Protein AF-A0A844Y361-F1 (afdb_monomer)

Organism: NCBI:txid994320

Structure (mmCIF, N/CA/C/O backbone):
data_AF-A0A844Y361-F1
#
_entry.id   AF-A0A844Y361-F1
#
loop_
_atom_site.group_PDB
_atom_site.id
_atom_site.type_symbol
_atom_site.label_atom_id
_atom_site.label_alt_id
_atom_site.label_comp_id
_atom_site.label_asym_id
_atom_site.label_entity_id
_atom_site.label_seq_id
_atom_site.pdbx_PDB_ins_code
_atom_site.Cartn_x
_atom_site.Cartn_y
_atom_site.Cartn_z
_atom_site.occupancy
_atom_site.B_iso_or_equiv
_atom_site.auth_seq_id
_atom_site.auth_comp_id
_atom_site.auth_asym_id
_atom_site.auth_atom_id
_atom_site.pdbx_PDB_model_num
ATOM 1 N N . MET A 1 1 ? -19.447 -22.370 -7.293 1.00 31.55 1 MET A N 1
ATOM 2 C CA . MET A 1 1 ? -18.597 -21.897 -8.426 1.00 31.55 1 MET A CA 1
ATOM 3 C C . MET A 1 1 ? -17.848 -20.603 -8.077 1.00 31.55 1 MET A C 1
ATOM 5 O O . MET A 1 1 ? -16.722 -20.436 -8.528 1.00 31.55 1 MET A O 1
ATOM 9 N N . TYR A 1 2 ? -18.444 -19.723 -7.262 1.00 27.20 2 TYR A N 1
ATOM 10 C CA . TYR A 1 2 ? -17.826 -18.506 -6.717 1.00 27.20 2 TYR A CA 1
ATOM 11 C C . TYR A 1 2 ? -16.875 -18.799 -5.532 1.00 27.20 2 TYR A C 1
ATOM 13 O O . TYR A 1 2 ? -15.730 -18.353 -5.552 1.00 27.20 2 TYR A O 1
ATOM 21 N N . GLU A 1 3 ? -17.267 -19.682 -4.603 1.00 28.00 3 GLU A N 1
ATOM 22 C CA . GLU A 1 3 ? -16.424 -20.182 -3.492 1.00 28.00 3 GLU A CA 1
ATOM 23 C C . GLU A 1 3 ? -15.088 -20.773 -3.963 1.00 28.00 3 GLU A C 1
ATOM 25 O O . GLU A 1 3 ? -14.023 -20.352 -3.526 1.00 28.00 3 GLU A O 1
ATOM 30 N N . ALA A 1 4 ? -15.120 -21.649 -4.972 1.00 33.50 4 ALA A N 1
ATOM 31 C CA . ALA A 1 4 ? -13.920 -22.244 -5.567 1.00 33.50 4 ALA A CA 1
ATOM 32 C C . ALA A 1 4 ? -13.001 -21.232 -6.285 1.00 33.50 4 ALA A C 1
ATOM 34 O O . ALA A 1 4 ? -11.892 -21.583 -6.685 1.00 33.50 4 ALA A O 1
ATOM 35 N N . LYS A 1 5 ? -13.456 -19.992 -6.507 1.00 30.50 5 LYS A N 1
ATOM 36 C CA . LYS A 1 5 ? -12.715 -18.944 -7.225 1.00 30.50 5 LYS A CA 1
ATOM 37 C C . LYS A 1 5 ? -12.067 -17.951 -6.255 1.00 30.50 5 LYS A C 1
ATOM 39 O O . LYS A 1 5 ? -10.909 -17.597 -6.459 1.00 30.50 5 LYS A O 1
ATOM 44 N N . VAL A 1 6 ? -12.778 -17.574 -5.191 1.00 33.41 6 VAL A N 1
ATOM 45 C CA . VAL A 1 6 ? -12.300 -16.670 -4.128 1.00 33.41 6 VAL A CA 1
ATOM 46 C C . VAL A 1 6 ? -11.312 -17.384 -3.203 1.00 33.41 6 VAL A C 1
ATOM 48 O O . VAL A 1 6 ? -10.212 -16.889 -2.958 1.00 33.41 6 VAL A O 1
ATOM 51 N N . GLU A 1 7 ? -11.643 -18.605 -2.780 1.00 32.12 7 GLU A N 1
ATOM 52 C CA . GLU A 1 7 ? -10.768 -19.426 -1.939 1.00 32.12 7 GLU A CA 1
ATOM 53 C C . GLU A 1 7 ? -9.480 -19.827 -2.678 1.00 32.12 7 GLU A C 1
ATOM 55 O O . GLU A 1 7 ? -8.414 -19.959 -2.078 1.00 32.12 7 GLU A O 1
ATOM 60 N N . ARG A 1 8 ? -9.565 -19.935 -4.009 1.00 36.75 8 ARG A N 1
ATOM 61 C CA . ARG A 1 8 ? -8.423 -20.115 -4.904 1.00 36.75 8 ARG A CA 1
ATOM 62 C C . ARG A 1 8 ? -7.572 -18.846 -4.985 1.00 36.75 8 ARG A C 1
ATOM 64 O O . ARG A 1 8 ? -6.381 -18.930 -4.749 1.00 36.75 8 ARG A O 1
ATOM 71 N N . GLN A 1 9 ? -8.143 -17.660 -5.201 1.00 36.88 9 GLN A N 1
ATOM 72 C CA . GLN A 1 9 ? -7.361 -16.420 -5.348 1.00 36.88 9 GLN A CA 1
ATOM 73 C C . GLN A 1 9 ? -6.556 -16.001 -4.101 1.00 36.88 9 GLN A C 1
ATOM 75 O O . GLN A 1 9 ? -5.404 -15.575 -4.243 1.00 36.88 9 GLN A O 1
ATOM 80 N N . ASP A 1 10 ? -7.119 -16.117 -2.894 1.00 35.03 10 ASP A N 1
ATOM 81 C CA . ASP A 1 10 ? -6.437 -15.712 -1.649 1.00 35.03 10 ASP A CA 1
ATOM 82 C C . ASP A 1 10 ? -5.385 -16.745 -1.195 1.00 35.03 10 ASP A C 1
ATOM 84 O O . ASP A 1 10 ? -4.288 -16.379 -0.736 1.00 35.03 10 ASP A O 1
ATOM 88 N N . ARG A 1 11 ? -5.662 -18.043 -1.418 1.00 39.47 11 ARG A N 1
ATOM 89 C CA . ARG A 1 11 ? -4.649 -19.106 -1.310 1.00 39.47 11 ARG A CA 1
ATOM 90 C C . ARG A 1 11 ? -3.548 -18.902 -2.345 1.00 39.47 11 ARG A C 1
ATOM 92 O O . ARG A 1 11 ? -2.385 -18.923 -1.961 1.00 39.47 11 ARG A O 1
ATOM 99 N N . ASP A 1 12 ? -3.876 -18.621 -3.603 1.00 40.69 12 ASP A N 1
ATOM 100 C CA . ASP A 1 12 ? -2.916 -18.410 -4.694 1.00 40.69 12 ASP A CA 1
ATOM 101 C C . ASP A 1 12 ? -2.023 -17.190 -4.432 1.00 40.69 12 ASP A C 1
ATOM 103 O O . ASP A 1 12 ? -0.822 -17.221 -4.699 1.00 40.69 12 ASP A O 1
ATOM 107 N N . PHE A 1 13 ? -2.546 -16.106 -3.849 1.00 39.69 13 PHE A N 1
ATOM 108 C CA . PHE A 1 13 ? -1.730 -14.934 -3.522 1.00 39.69 13 PHE A CA 1
ATOM 109 C C . PHE A 1 13 ? -0.748 -15.205 -2.372 1.00 39.69 13 PHE A C 1
ATOM 111 O O . PHE A 1 13 ? 0.438 -14.881 -2.485 1.00 39.69 13 PHE A O 1
ATOM 118 N N . THR A 1 14 ? -1.210 -15.832 -1.288 1.00 42.53 14 THR A N 1
ATOM 119 C CA . THR A 1 14 ? -0.368 -16.139 -0.118 1.00 42.53 14 THR A CA 1
ATOM 120 C C . THR A 1 14 ? 0.631 -17.262 -0.427 1.00 42.53 14 THR A C 1
ATOM 122 O O . THR A 1 14 ? 1.814 -17.147 -0.097 1.00 42.53 14 THR A O 1
ATOM 125 N N . ARG A 1 15 ? 0.201 -18.304 -1.155 1.00 49.56 15 ARG A N 1
ATOM 126 C CA . ARG A 1 15 ? 1.055 -19.402 -1.637 1.00 49.56 15 ARG A CA 1
ATOM 127 C C . ARG A 1 15 ? 2.036 -18.940 -2.707 1.00 49.56 15 ARG A C 1
ATOM 129 O O . ARG A 1 15 ? 3.197 -19.320 -2.637 1.00 49.56 15 ARG A O 1
ATOM 136 N N . SER A 1 16 ? 1.650 -18.048 -3.626 1.00 48.44 16 SER A N 1
ATOM 137 C CA . SER A 1 16 ? 2.596 -17.503 -4.611 1.00 48.44 16 SER A CA 1
ATOM 138 C C . SER A 1 16 ? 3.712 -16.686 -3.960 1.00 48.44 16 SER A C 1
ATOM 140 O O . SER A 1 16 ? 4.855 -16.753 -4.410 1.00 48.44 16 SER A O 1
ATOM 142 N N . GLN A 1 17 ? 3.436 -15.941 -2.882 1.00 51.19 17 GLN A N 1
ATOM 143 C CA . GLN A 1 17 ? 4.483 -15.263 -2.107 1.00 51.19 17 GLN A CA 1
ATOM 144 C C . GLN A 1 17 ? 5.446 -16.268 -1.452 1.00 51.19 17 GLN A C 1
ATOM 146 O O . GLN A 1 17 ? 6.661 -16.045 -1.474 1.00 51.19 17 GLN A O 1
ATOM 151 N N . ASP A 1 18 ? 4.930 -17.384 -0.930 1.00 52.84 18 ASP A N 1
ATOM 152 C CA . ASP A 1 18 ? 5.729 -18.426 -0.277 1.00 52.84 18 ASP A CA 1
ATOM 153 C C . ASP A 1 18 ? 6.536 -19.279 -1.279 1.00 52.84 18 ASP A C 1
ATOM 155 O O . ASP A 1 18 ? 7.741 -19.463 -1.101 1.00 52.84 18 ASP A O 1
ATOM 159 N N . ALA A 1 19 ? 5.937 -19.701 -2.398 1.00 57.28 19 ALA A N 1
ATOM 160 C CA . ALA A 1 19 ? 6.603 -20.407 -3.500 1.00 57.28 19 ALA A CA 1
ATOM 161 C C . ALA A 1 19 ? 7.750 -19.576 -4.097 1.00 57.28 19 ALA A C 1
ATOM 163 O O . ALA A 1 19 ? 8.873 -20.059 -4.270 1.00 57.28 19 ALA A O 1
ATOM 164 N N . ARG A 1 20 ? 7.523 -18.273 -4.292 1.00 60.62 20 ARG A N 1
ATOM 165 C CA . ARG A 1 20 ? 8.571 -17.324 -4.694 1.00 60.62 20 ARG A CA 1
ATOM 166 C C . ARG A 1 20 ? 9.685 -17.215 -3.678 1.00 60.62 20 ARG A C 1
ATOM 168 O O . ARG A 1 20 ? 10.855 -17.206 -4.051 1.00 60.62 20 ARG A O 1
ATOM 175 N N . SER A 1 21 ? 9.331 -17.087 -2.403 1.00 64.88 21 SER A N 1
ATOM 176 C CA . SER A 1 21 ? 10.302 -17.021 -1.312 1.00 64.88 21 SER A CA 1
ATOM 177 C C . SER A 1 21 ? 11.164 -18.288 -1.279 1.00 64.88 21 SER A C 1
ATOM 179 O O . SER A 1 21 ? 12.383 -18.194 -1.150 1.00 64.88 21 SER A O 1
ATOM 181 N N . LYS A 1 22 ? 10.562 -19.467 -1.488 1.00 68.38 22 LYS A N 1
ATOM 182 C CA . LYS A 1 22 ? 11.261 -20.757 -1.599 1.00 68.38 22 LYS A CA 1
ATOM 183 C C . LYS A 1 22 ? 12.178 -20.819 -2.822 1.00 68.38 22 LYS A C 1
ATOM 185 O O . LYS A 1 22 ? 13.325 -21.232 -2.676 1.00 68.38 22 LYS A O 1
ATOM 190 N N . TYR A 1 23 ? 11.732 -20.367 -3.993 1.00 71.38 23 TYR A N 1
ATOM 191 C CA . TYR A 1 23 ? 12.566 -20.336 -5.199 1.00 71.38 23 TYR A CA 1
ATOM 192 C C . TYR A 1 23 ? 13.799 -19.437 -5.027 1.00 71.38 23 TYR A C 1
ATOM 194 O O . TYR A 1 23 ? 14.929 -19.867 -5.255 1.00 71.38 23 TYR A O 1
ATOM 202 N N . TRP A 1 24 ? 13.617 -18.203 -4.546 1.00 71.44 24 TRP A N 1
ATOM 203 C CA . TRP A 1 24 ? 14.730 -17.258 -4.380 1.00 71.44 24 TRP A CA 1
ATOM 204 C C . TRP A 1 24 ? 15.723 -17.648 -3.277 1.00 71.44 24 TRP A C 1
ATOM 206 O O . TRP A 1 24 ? 16.791 -17.043 -3.198 1.00 71.44 24 TRP A O 1
ATOM 216 N N . LYS A 1 25 ? 15.391 -18.639 -2.438 1.00 75.81 25 LYS A N 1
ATOM 217 C CA . LYS A 1 25 ? 16.344 -19.294 -1.529 1.00 75.81 25 LYS A CA 1
ATOM 218 C C . LYS A 1 25 ? 17.223 -20.327 -2.244 1.00 75.81 25 LYS A C 1
ATOM 220 O O . LYS A 1 25 ? 18.336 -20.556 -1.790 1.00 75.81 25 LYS A O 1
ATOM 225 N N . LYS A 1 26 ? 16.736 -20.936 -3.333 1.00 73.38 26 LYS A N 1
ATOM 226 C CA . LYS A 1 26 ? 17.473 -21.916 -4.154 1.00 73.38 26 LYS A CA 1
ATOM 227 C C . LYS A 1 26 ? 18.392 -21.252 -5.182 1.00 73.38 26 LYS A C 1
ATOM 229 O O . LYS A 1 26 ? 19.401 -21.837 -5.551 1.00 73.38 26 LYS A O 1
ATOM 234 N N . VAL A 1 27 ? 18.064 -20.035 -5.622 1.00 73.25 27 VAL A N 1
ATOM 235 C CA . VAL A 1 27 ? 18.914 -19.251 -6.532 1.00 73.25 27 VAL A CA 1
ATOM 236 C C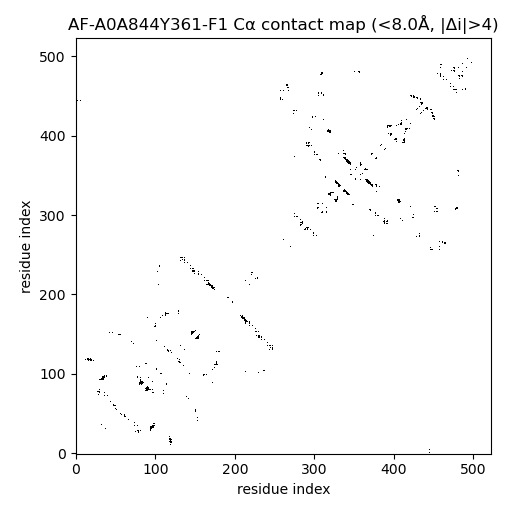 . VAL A 1 27 ? 19.826 -18.324 -5.727 1.00 73.25 27 VAL A C 1
ATOM 238 O O . VAL A 1 27 ? 19.325 -17.355 -5.136 1.00 73.25 27 VAL A O 1
ATOM 241 N N . PRO A 1 28 ? 21.148 -18.571 -5.697 1.00 75.06 28 PRO A N 1
ATOM 242 C CA . PRO A 1 28 ? 22.069 -17.673 -5.021 1.00 75.06 28 PRO A CA 1
ATOM 243 C C . PRO A 1 28 ? 22.036 -16.282 -5.676 1.00 75.06 28 PRO A C 1
ATOM 245 O O . PRO A 1 28 ? 21.819 -16.159 -6.884 1.00 75.06 28 PRO A O 1
ATOM 248 N N . PRO A 1 29 ? 22.220 -15.200 -4.898 1.00 79.44 29 PRO A N 1
ATOM 249 C CA . PRO A 1 29 ? 22.404 -13.882 -5.486 1.00 79.44 29 PRO A CA 1
ATOM 250 C C . PRO A 1 29 ? 23.644 -13.887 -6.395 1.00 79.44 29 PRO A C 1
ATOM 252 O O . PRO A 1 29 ? 24.650 -14.491 -6.016 1.00 79.44 29 PRO A O 1
ATOM 255 N N . PRO A 1 30 ? 23.611 -13.200 -7.552 1.00 81.50 30 PRO A N 1
ATOM 256 C CA . PRO A 1 30 ? 24.804 -13.058 -8.369 1.00 81.50 30 PRO A CA 1
ATOM 257 C C . PRO A 1 30 ? 25.908 -12.344 -7.589 1.00 81.50 30 PRO A C 1
ATOM 259 O O . PRO A 1 30 ? 25.642 -11.568 -6.663 1.00 81.50 30 PRO A O 1
ATOM 262 N N . ALA A 1 31 ? 27.156 -12.619 -7.967 1.00 84.88 31 ALA A N 1
ATOM 263 C CA . ALA A 1 31 ? 28.316 -11.981 -7.363 1.00 84.88 31 ALA A CA 1
ATOM 264 C C . ALA A 1 31 ? 28.187 -10.452 -7.447 1.00 84.88 31 ALA A C 1
ATOM 266 O O . ALA A 1 31 ? 27.722 -9.913 -8.449 1.00 84.88 31 ALA A O 1
ATOM 267 N N . ARG A 1 32 ? 28.635 -9.730 -6.412 1.00 83.44 32 ARG A N 1
ATOM 268 C CA . ARG A 1 32 ? 28.604 -8.253 -6.414 1.00 83.44 32 ARG A CA 1
ATOM 269 C C . ARG A 1 32 ? 29.448 -7.628 -7.531 1.00 83.44 32 ARG A C 1
ATOM 271 O O . ARG A 1 32 ? 29.249 -6.462 -7.838 1.00 83.44 32 ARG A O 1
ATOM 278 N N . SER A 1 33 ? 30.363 -8.397 -8.120 1.00 83.69 33 SER A N 1
ATOM 279 C CA . SER A 1 33 ? 31.151 -8.028 -9.297 1.00 83.69 33 SER A CA 1
ATOM 280 C C . SER A 1 33 ? 30.358 -8.050 -10.609 1.00 83.69 33 SER A C 1
ATOM 282 O O . SER A 1 33 ? 30.883 -7.606 -11.624 1.00 83.69 33 SER A O 1
ATOM 284 N N . CYS A 1 34 ? 29.120 -8.557 -10.609 1.00 87.81 34 CYS A N 1
ATOM 285 C CA . CYS A 1 34 ? 28.229 -8.545 -11.766 1.00 87.81 34 CYS A CA 1
ATOM 286 C C . CYS A 1 34 ? 28.027 -7.096 -12.271 1.00 87.81 34 CYS A C 1
ATOM 288 O O . CYS A 1 34 ? 27.625 -6.242 -11.467 1.00 87.81 34 CYS A O 1
ATOM 290 N N . PRO A 1 35 ? 28.276 -6.799 -13.565 1.00 90.06 35 PRO A N 1
ATOM 291 C CA . PRO A 1 35 ? 28.225 -5.440 -14.111 1.00 90.06 35 PRO A CA 1
ATOM 292 C C . PRO A 1 35 ? 26.919 -4.709 -13.812 1.00 90.06 35 PRO A C 1
ATOM 294 O O . PRO A 1 35 ? 26.942 -3.533 -13.437 1.00 90.06 35 PRO A O 1
ATOM 297 N N . ILE A 1 36 ? 25.795 -5.432 -13.851 1.00 91.00 36 ILE A N 1
ATOM 298 C CA . ILE A 1 36 ? 24.467 -4.882 -13.579 1.00 91.00 36 ILE A CA 1
ATOM 299 C C . ILE A 1 36 ? 24.377 -4.149 -12.234 1.00 91.00 36 ILE A C 1
ATOM 301 O O . ILE A 1 36 ? 23.639 -3.175 -12.124 1.00 91.00 36 ILE A O 1
ATOM 305 N N . PHE A 1 37 ? 25.123 -4.565 -11.203 1.00 89.94 37 PHE A N 1
ATOM 306 C CA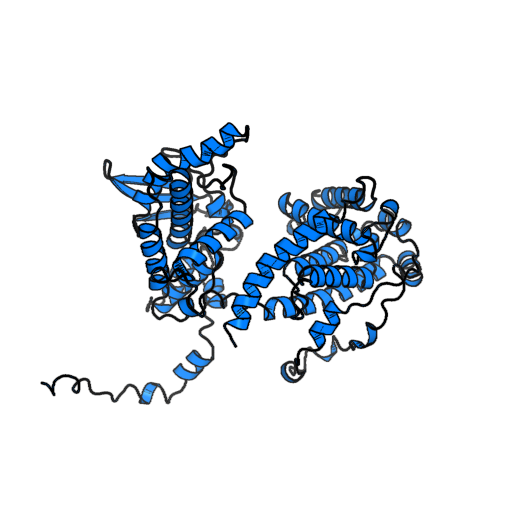 . PHE A 1 37 ? 25.088 -3.897 -9.900 1.00 89.94 37 PHE A CA 1
ATOM 307 C C . PHE A 1 37 ? 25.803 -2.552 -9.919 1.00 89.94 37 PHE A C 1
ATOM 309 O O . PHE A 1 37 ? 25.305 -1.597 -9.327 1.00 89.94 37 PHE A O 1
ATOM 316 N N . ASN A 1 38 ? 26.920 -2.450 -10.638 1.00 90.50 38 ASN A N 1
ATOM 317 C CA . ASN A 1 38 ? 27.580 -1.168 -10.857 1.00 90.50 38 ASN A CA 1
ATOM 318 C C . ASN A 1 38 ? 26.675 -0.231 -11.674 1.00 90.50 38 ASN A C 1
ATOM 320 O O . ASN A 1 38 ? 26.500 0.933 -11.323 1.00 90.50 38 ASN A O 1
ATOM 324 N N . GLU A 1 39 ? 26.016 -0.754 -12.709 1.00 90.69 39 GLU A N 1
ATOM 325 C CA . GLU A 1 39 ? 25.045 0.006 -13.503 1.00 90.69 39 GLU A CA 1
ATOM 326 C C . GLU A 1 39 ? 23.863 0.500 -12.653 1.00 90.69 39 GLU A C 1
ATOM 328 O O . GLU A 1 39 ? 23.411 1.630 -12.828 1.00 90.69 39 GLU A O 1
ATOM 333 N N . VAL A 1 40 ? 23.386 -0.294 -11.685 1.00 89.56 40 VAL A N 1
ATOM 334 C CA . VAL A 1 40 ? 22.344 0.131 -10.732 1.00 89.56 40 VAL A CA 1
ATOM 335 C C . VAL A 1 40 ? 22.815 1.302 -9.881 1.00 89.56 40 VAL A C 1
ATOM 337 O O . VAL A 1 40 ? 22.059 2.257 -9.699 1.00 89.56 40 VAL A O 1
ATOM 340 N N . GLU A 1 41 ? 24.037 1.249 -9.348 1.00 89.75 41 GLU A N 1
ATOM 341 C CA . GLU A 1 41 ? 24.587 2.363 -8.568 1.00 89.75 41 GLU A CA 1
ATOM 342 C C . GLU A 1 41 ? 24.708 3.621 -9.426 1.00 89.75 41 GLU A C 1
ATOM 344 O O . GLU A 1 41 ? 24.330 4.704 -8.981 1.00 89.75 41 GLU A O 1
ATOM 349 N N . GLN A 1 42 ? 25.130 3.475 -10.682 1.00 89.06 42 GLN A N 1
ATOM 350 C CA . GLN A 1 42 ? 25.196 4.585 -11.626 1.00 89.06 42 GLN A CA 1
ATOM 351 C C . GLN A 1 42 ? 23.812 5.131 -11.975 1.00 89.06 42 GLN A C 1
ATOM 353 O O . GLN A 1 42 ? 23.660 6.345 -12.049 1.00 89.06 42 GLN A O 1
ATOM 358 N N . ILE A 1 43 ? 22.783 4.287 -12.111 1.00 88.38 43 ILE A N 1
ATOM 359 C CA . ILE A 1 43 ? 21.394 4.737 -12.280 1.00 88.38 43 ILE A CA 1
ATOM 360 C C . ILE A 1 43 ? 20.920 5.494 -11.058 1.00 88.38 43 ILE A C 1
ATOM 362 O O . ILE A 1 43 ? 20.276 6.524 -11.209 1.00 88.38 43 ILE A O 1
ATOM 366 N N . VAL A 1 44 ? 21.183 4.982 -9.857 1.00 86.12 44 VAL A N 1
ATOM 367 C CA . VAL A 1 44 ? 20.733 5.626 -8.623 1.00 86.12 44 VAL A CA 1
ATOM 368 C C . VAL A 1 44 ? 21.435 6.966 -8.463 1.00 86.12 44 VAL A C 1
ATOM 370 O O . VAL A 1 44 ? 20.755 7.962 -8.254 1.00 86.12 44 VAL A O 1
ATOM 373 N N . ALA A 1 45 ? 22.752 7.028 -8.657 1.00 84.88 45 ALA A N 1
ATOM 374 C CA . ALA A 1 45 ? 23.494 8.285 -8.669 1.00 84.88 45 ALA A CA 1
ATOM 375 C C . ALA A 1 45 ? 22.938 9.238 -9.734 1.00 84.88 45 ALA A C 1
ATOM 377 O O . ALA A 1 45 ? 22.596 10.379 -9.431 1.00 84.88 45 ALA A O 1
ATOM 378 N N . HIS A 1 46 ? 22.742 8.737 -10.955 1.00 80.94 46 HIS A N 1
ATOM 379 C CA . HIS A 1 46 ? 22.190 9.506 -12.057 1.00 80.94 46 HIS A CA 1
ATOM 380 C C . HIS A 1 46 ? 20.795 10.030 -11.720 1.00 80.94 46 HIS A C 1
ATOM 382 O O . HIS A 1 46 ? 20.561 11.212 -11.907 1.00 80.94 46 HIS A O 1
ATOM 388 N N . LYS A 1 47 ? 19.866 9.211 -11.219 1.00 79.69 47 LYS A N 1
ATOM 389 C CA . LYS A 1 47 ? 18.469 9.586 -10.939 1.00 79.69 47 LYS A CA 1
ATOM 390 C C . LYS A 1 47 ? 18.282 10.344 -9.627 1.00 79.69 47 LYS A C 1
ATOM 392 O O . LYS A 1 47 ? 17.267 11.016 -9.487 1.00 79.69 47 LYS A O 1
ATOM 397 N N . SER A 1 48 ? 19.217 10.259 -8.689 1.00 78.25 48 SER A N 1
ATOM 398 C CA . SER A 1 48 ? 19.18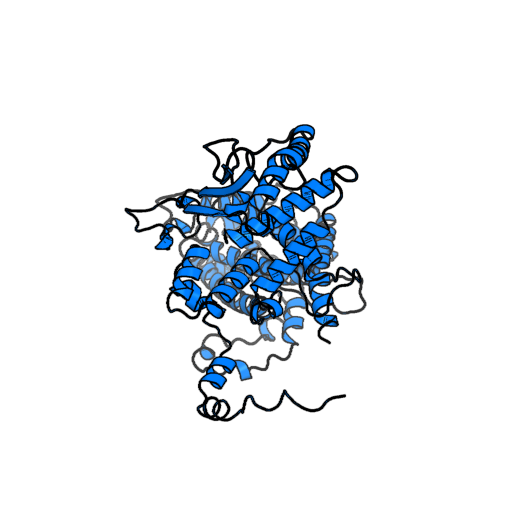7 11.034 -7.445 1.00 78.25 48 SER A CA 1
ATOM 399 C C . SER A 1 48 ? 19.930 12.371 -7.555 1.00 78.25 48 SER A C 1
ATOM 401 O O . SER A 1 48 ? 19.712 13.239 -6.716 1.00 78.25 48 SER A O 1
ATOM 403 N N . ALA A 1 49 ? 20.758 12.574 -8.586 1.00 71.25 49 ALA A N 1
ATOM 404 C CA . ALA A 1 49 ? 21.361 13.871 -8.879 1.00 71.25 49 ALA A CA 1
ATOM 405 C C . ALA A 1 49 ? 20.341 14.840 -9.512 1.00 71.25 49 ALA A C 1
ATOM 407 O O . ALA A 1 49 ? 19.678 14.508 -10.503 1.00 71.25 49 ALA A O 1
ATOM 408 N N . ILE A 1 50 ? 20.241 16.048 -8.948 1.00 62.94 50 ILE A N 1
ATOM 409 C CA . ILE A 1 50 ? 19.607 17.206 -9.589 1.00 62.94 50 ILE A CA 1
ATOM 410 C C . ILE A 1 50 ? 20.704 17.873 -10.418 1.00 62.94 50 ILE A C 1
ATOM 412 O O . ILE A 1 50 ? 21.498 18.646 -9.893 1.00 62.94 50 ILE A O 1
ATOM 416 N N . ASP A 1 51 ? 20.792 17.496 -11.687 1.00 61.34 51 ASP A N 1
ATOM 417 C CA . ASP A 1 51 ? 21.782 18.026 -12.621 1.00 61.34 51 ASP A CA 1
ATOM 418 C C . ASP A 1 51 ? 21.092 19.021 -13.574 1.00 61.34 51 ASP A C 1
ATOM 420 O O . ASP A 1 51 ? 20.165 18.605 -14.276 1.00 61.34 51 ASP A O 1
ATOM 424 N N . PRO A 1 52 ? 21.486 20.310 -13.589 1.00 57.50 52 PRO A N 1
ATOM 425 C CA . PRO A 1 52 ? 20.925 21.320 -14.487 1.00 57.50 52 PRO A CA 1
ATOM 426 C C . PRO A 1 52 ? 21.139 21.026 -15.978 1.00 57.50 52 PRO A C 1
ATOM 428 O O . PRO A 1 52 ? 20.344 21.486 -16.795 1.00 57.50 52 PRO A O 1
ATOM 431 N N . GLU A 1 53 ? 22.190 20.283 -16.340 1.00 56.50 53 GLU A N 1
ATOM 432 C CA . GLU A 1 53 ? 22.496 19.933 -17.735 1.00 56.50 53 GLU A CA 1
ATOM 433 C C . GLU A 1 53 ? 21.639 18.764 -18.233 1.00 56.50 53 GLU A C 1
ATOM 435 O O . GLU A 1 53 ? 21.364 18.627 -19.427 1.00 56.50 53 GLU A O 1
ATOM 440 N N . LEU A 1 54 ? 21.153 17.929 -17.315 1.00 56.81 54 LEU A N 1
ATOM 441 C CA . LEU A 1 54 ? 20.191 16.888 -17.635 1.00 56.81 54 LEU A CA 1
ATOM 442 C C . LEU A 1 54 ? 18.803 17.530 -17.642 1.00 56.81 54 LEU A C 1
ATOM 444 O O . LEU A 1 54 ? 18.245 17.768 -16.578 1.00 56.81 54 LEU A O 1
ATOM 448 N N . GLU A 1 55 ? 18.232 17.779 -18.827 1.00 55.84 55 GLU A N 1
ATOM 449 C CA . GLU A 1 55 ? 16.889 18.357 -19.048 1.00 55.84 55 GLU A CA 1
ATOM 450 C C . GLU A 1 55 ? 15.751 17.565 -18.357 1.00 55.84 55 GLU A C 1
ATOM 452 O O . GLU A 1 55 ? 14.949 16.860 -18.984 1.00 55.84 55 GLU A O 1
ATOM 457 N N . ARG A 1 56 ? 15.671 17.638 -17.032 1.00 60.16 56 ARG A N 1
ATOM 458 C CA . ARG A 1 56 ? 14.799 16.809 -16.210 1.00 60.16 56 ARG A CA 1
ATOM 459 C C . ARG A 1 56 ? 13.728 17.644 -15.553 1.00 60.16 56 ARG A C 1
ATOM 461 O O . ARG A 1 56 ? 13.975 18.695 -14.975 1.00 60.16 56 ARG A O 1
ATOM 468 N N . SER A 1 57 ? 12.522 17.091 -15.559 1.00 53.00 57 SER A N 1
ATOM 469 C CA . SER A 1 57 ? 11.485 17.536 -14.640 1.00 53.00 57 SER A CA 1
ATOM 470 C C . SER A 1 57 ? 11.905 17.192 -13.200 1.00 53.00 57 SER A C 1
ATOM 472 O O . SER A 1 57 ? 12.369 16.068 -12.980 1.00 53.00 57 SER A O 1
ATOM 474 N N . PRO A 1 58 ? 11.675 18.078 -12.211 1.00 54.22 58 PRO A N 1
ATOM 475 C CA . PRO A 1 58 ? 11.831 17.771 -10.784 1.00 54.22 58 PRO A CA 1
ATOM 476 C C . PRO A 1 58 ? 11.128 16.469 -10.354 1.00 54.22 58 PRO A C 1
ATOM 478 O O . PRO A 1 58 ? 11.599 15.766 -9.467 1.00 54.22 58 PRO A O 1
ATOM 481 N N . ASN A 1 59 ? 10.057 16.082 -11.057 1.00 54.81 59 ASN A N 1
ATOM 482 C CA . ASN A 1 59 ? 9.294 14.852 -10.819 1.00 54.81 59 ASN A CA 1
ATOM 483 C C . ASN A 1 59 ? 10.004 13.562 -11.288 1.00 54.81 59 ASN A C 1
ATOM 485 O O . ASN A 1 59 ? 9.490 12.465 -11.080 1.00 54.81 59 ASN A O 1
ATOM 489 N N . GLY A 1 60 ? 11.146 13.672 -11.976 1.00 61.19 60 GLY A N 1
ATOM 490 C CA . GLY A 1 60 ? 11.917 12.540 -12.499 1.00 61.19 60 GLY A CA 1
ATOM 491 C C . GLY A 1 60 ? 13.031 12.042 -11.572 1.00 61.19 60 GLY A C 1
ATOM 492 O O . GLY A 1 60 ? 13.653 11.021 -11.886 1.00 61.19 60 GLY A O 1
ATOM 493 N N . ALA A 1 61 ? 13.295 12.751 -10.468 1.00 72.25 61 ALA A N 1
ATOM 494 C CA . ALA A 1 61 ? 14.314 12.384 -9.493 1.00 72.25 61 ALA A CA 1
ATOM 495 C C . ALA A 1 61 ? 13.846 11.223 -8.603 1.00 72.25 61 ALA A C 1
ATOM 497 O O . ALA A 1 61 ? 12.673 11.109 -8.246 1.00 72.25 61 ALA A O 1
ATOM 498 N N . TRP A 1 62 ? 14.766 10.329 -8.248 1.00 77.81 62 TRP A N 1
ATOM 499 C CA . TRP A 1 62 ? 14.460 9.211 -7.363 1.00 77.81 62 TRP A CA 1
ATOM 500 C C . TRP A 1 62 ? 14.694 9.575 -5.907 1.00 77.81 62 TRP A C 1
ATOM 502 O O . TRP A 1 62 ? 15.831 9.768 -5.473 1.00 77.81 62 TRP A O 1
ATOM 512 N N . GLU A 1 63 ? 13.611 9.537 -5.137 1.00 77.75 63 GLU A N 1
ATOM 513 C CA . GLU A 1 63 ? 13.676 9.434 -3.686 1.00 77.75 63 GLU A CA 1
ATOM 514 C C . GLU A 1 63 ? 14.260 8.082 -3.249 1.00 77.75 63 GLU A C 1
ATOM 516 O O . GLU A 1 63 ? 14.245 7.085 -3.984 1.00 77.75 63 GLU A O 1
ATOM 521 N N . LYS A 1 64 ? 14.741 8.030 -2.004 1.00 76.31 64 LYS A N 1
ATOM 522 C CA . LYS A 1 64 ? 15.388 6.851 -1.412 1.00 76.31 64 LYS A CA 1
ATOM 523 C C . LYS A 1 64 ? 14.535 5.580 -1.517 1.00 76.31 64 LYS A C 1
ATOM 525 O O . LYS A 1 64 ? 15.066 4.502 -1.794 1.00 76.31 64 LYS A O 1
ATOM 530 N N . ASP A 1 65 ? 13.224 5.699 -1.326 1.00 73.50 65 ASP A N 1
ATOM 531 C CA . ASP A 1 65 ? 12.309 4.558 -1.388 1.00 73.50 65 ASP A CA 1
ATOM 532 C C . ASP A 1 65 ? 12.073 4.074 -2.822 1.00 73.50 65 ASP A C 1
ATOM 534 O O . ASP A 1 65 ? 12.112 2.864 -3.071 1.00 73.50 65 ASP A O 1
ATOM 538 N N . SER A 1 66 ? 11.939 4.996 -3.779 1.00 78.06 66 SER A N 1
ATOM 539 C CA . SER A 1 66 ? 11.875 4.678 -5.210 1.00 78.06 66 SER A CA 1
ATOM 540 C C . SER A 1 66 ? 13.131 3.928 -5.654 1.00 78.06 66 SER A C 1
ATOM 542 O O . SER A 1 66 ? 13.036 2.829 -6.206 1.00 78.06 66 SER A O 1
ATOM 544 N N . ALA A 1 67 ? 14.318 4.434 -5.298 1.00 83.94 67 ALA A N 1
ATOM 545 C CA . ALA A 1 67 ? 15.588 3.767 -5.585 1.00 83.94 67 ALA A CA 1
ATOM 546 C C . ALA A 1 67 ? 15.648 2.343 -4.999 1.00 83.94 67 ALA A C 1
ATOM 548 O O . ALA A 1 67 ? 16.103 1.409 -5.662 1.00 83.94 67 ALA A O 1
ATOM 549 N N . LYS A 1 68 ? 15.134 2.136 -3.779 1.00 83.88 68 LYS A N 1
ATOM 550 C CA . LYS A 1 68 ? 15.073 0.812 -3.136 1.00 83.88 68 LYS A CA 1
ATOM 551 C C . LYS A 1 68 ? 14.126 -0.161 -3.847 1.00 83.88 68 LYS A C 1
ATOM 553 O O . LYS A 1 68 ? 14.379 -1.368 -3.841 1.00 83.88 68 LYS A O 1
ATOM 558 N N . ILE A 1 69 ? 13.019 0.320 -4.411 1.00 78.56 69 ILE A N 1
ATOM 559 C CA . ILE A 1 69 ? 12.092 -0.511 -5.196 1.00 78.56 69 ILE A CA 1
ATOM 560 C C . ILE A 1 69 ? 12.759 -0.943 -6.506 1.00 78.56 69 ILE A C 1
ATOM 562 O O . ILE A 1 69 ? 12.740 -2.130 -6.837 1.00 78.56 69 ILE A O 1
ATOM 566 N N . PHE A 1 70 ? 13.414 -0.018 -7.207 1.00 82.56 70 PHE A N 1
ATOM 567 C CA . PHE A 1 70 ? 14.081 -0.318 -8.475 1.00 82.56 70 PHE A CA 1
ATOM 568 C C . PHE A 1 70 ? 15.294 -1.239 -8.311 1.00 82.56 70 PHE A C 1
ATOM 570 O O . PHE A 1 70 ? 15.431 -2.192 -9.076 1.00 82.56 70 PHE A O 1
ATOM 577 N N . ARG A 1 71 ? 16.098 -1.062 -7.252 1.00 88.19 71 ARG A N 1
ATOM 578 C CA . ARG A 1 71 ? 17.163 -2.017 -6.880 1.00 88.19 71 ARG A CA 1
ATOM 579 C C . ARG A 1 71 ? 16.625 -3.442 -6.765 1.00 88.19 71 ARG A C 1
ATOM 581 O O . ARG A 1 71 ? 17.171 -4.355 -7.371 1.00 88.19 71 ARG A O 1
ATOM 588 N N . ARG A 1 72 ? 15.490 -3.624 -6.078 1.00 86.38 72 ARG A N 1
ATOM 589 C CA . ARG A 1 72 ? 14.849 -4.941 -5.927 1.00 86.38 72 ARG A CA 1
ATOM 590 C C . ARG A 1 72 ? 14.385 -5.542 -7.256 1.00 86.38 72 ARG A C 1
ATOM 592 O O . ARG A 1 72 ? 14.455 -6.757 -7.420 1.00 86.38 72 ARG A O 1
ATOM 599 N N . HIS A 1 73 ? 13.900 -4.723 -8.190 1.00 88.25 73 HIS A N 1
ATOM 600 C CA . HIS A 1 73 ? 13.546 -5.184 -9.534 1.00 88.25 73 HIS A CA 1
ATOM 601 C C . HIS A 1 73 ? 14.767 -5.708 -10.294 1.00 88.25 73 HIS A C 1
ATOM 603 O O . HIS A 1 73 ? 14.709 -6.806 -10.848 1.00 88.25 73 HIS A O 1
ATOM 609 N N . ILE A 1 74 ? 15.867 -4.953 -10.277 1.00 90.38 74 ILE A N 1
ATOM 610 C CA . ILE A 1 74 ? 17.094 -5.321 -10.989 1.00 90.38 74 ILE A CA 1
ATOM 611 C C . ILE A 1 74 ? 17.769 -6.530 -10.338 1.00 90.38 74 ILE A C 1
ATOM 613 O O . ILE A 1 74 ? 18.156 -7.451 -11.041 1.00 90.38 74 ILE A O 1
ATOM 617 N N . GLU A 1 75 ? 17.840 -6.592 -9.007 1.00 89.38 75 GLU A N 1
ATOM 618 C CA . GLU A 1 75 ? 18.385 -7.747 -8.280 1.00 89.38 75 GLU A CA 1
ATOM 619 C C . GLU A 1 75 ? 17.667 -9.052 -8.647 1.00 89.38 75 GLU A C 1
ATOM 621 O O . GLU A 1 75 ? 18.307 -10.086 -8.835 1.00 89.38 75 GLU A O 1
ATOM 626 N N . ARG A 1 76 ? 16.334 -9.021 -8.764 1.00 89.06 76 ARG A N 1
ATOM 627 C CA . ARG A 1 76 ? 15.552 -10.197 -9.173 1.00 89.06 76 ARG A CA 1
ATOM 628 C C . ARG A 1 76 ? 15.777 -10.557 -10.633 1.00 89.06 76 ARG A C 1
ATOM 630 O O . ARG A 1 76 ? 15.926 -11.737 -10.935 1.00 89.06 76 ARG A O 1
ATOM 637 N N . PHE A 1 77 ? 15.842 -9.560 -11.512 1.00 92.50 77 PHE A N 1
ATOM 638 C CA . PHE A 1 77 ? 16.178 -9.780 -12.914 1.00 92.50 77 PHE A CA 1
ATOM 639 C C . PHE A 1 77 ? 17.580 -10.388 -13.069 1.00 92.50 77 PHE A C 1
ATOM 641 O O . PHE A 1 77 ? 17.735 -11.381 -13.770 1.00 92.50 77 PHE A O 1
ATOM 648 N N . ALA A 1 78 ? 18.578 -9.877 -12.344 1.00 91.44 78 ALA A N 1
ATOM 649 C CA . ALA A 1 78 ? 19.946 -10.390 -12.356 1.00 91.44 78 ALA A CA 1
ATOM 650 C C . ALA A 1 78 ? 20.027 -11.840 -11.857 1.00 91.44 78 ALA A C 1
ATOM 652 O O . ALA A 1 78 ? 20.699 -12.674 -12.460 1.00 91.44 78 ALA A O 1
ATOM 653 N N . ARG A 1 79 ? 19.300 -12.165 -10.778 1.00 90.69 79 ARG A N 1
ATOM 654 C CA . ARG A 1 79 ? 19.188 -13.545 -10.285 1.00 90.69 79 ARG A CA 1
ATOM 655 C C . ARG A 1 79 ? 18.522 -14.466 -11.301 1.00 90.69 79 ARG A C 1
ATOM 657 O O . ARG A 1 79 ? 18.976 -15.588 -11.464 1.00 90.69 79 ARG A O 1
ATOM 664 N N . TYR A 1 80 ? 17.463 -14.013 -11.971 1.00 89.44 80 TYR A N 1
ATOM 665 C CA . TYR A 1 80 ? 16.840 -14.768 -13.061 1.00 89.44 80 TYR A CA 1
ATOM 666 C C . TYR A 1 80 ? 17.824 -15.004 -14.213 1.00 89.44 80 TYR A C 1
ATOM 668 O O . TYR A 1 80 ? 17.944 -16.123 -14.701 1.00 89.44 80 TYR A O 1
ATOM 676 N N . ALA A 1 81 ? 18.562 -13.968 -14.608 1.00 89.12 81 ALA A N 1
ATOM 67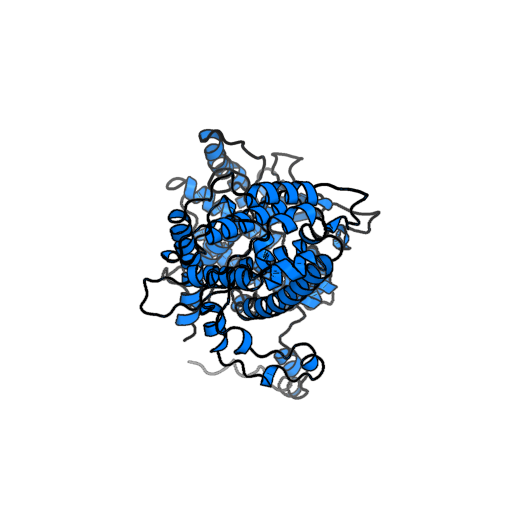7 C CA . ALA A 1 81 ? 19.543 -14.060 -15.675 1.00 89.12 81 ALA A CA 1
ATOM 678 C C . ALA A 1 81 ? 20.657 -15.071 -15.350 1.00 89.12 81 ALA A C 1
ATOM 680 O O . ALA A 1 81 ? 21.038 -15.851 -16.215 1.00 89.12 81 ALA A O 1
ATOM 681 N N . CYS A 1 82 ? 21.123 -15.122 -14.100 1.00 87.56 82 CYS A N 1
ATOM 682 C CA . CYS A 1 82 ? 22.153 -16.078 -13.677 1.00 87.56 82 CYS A CA 1
ATOM 683 C C . CYS A 1 82 ? 21.616 -17.476 -13.324 1.00 87.56 82 CYS A C 1
ATOM 685 O O . CYS A 1 82 ? 22.392 -18.423 -13.247 1.00 87.56 82 CYS A O 1
ATOM 687 N N . ALA A 1 83 ? 20.318 -17.628 -13.042 1.00 81.25 83 ALA A N 1
ATOM 688 C CA . ALA A 1 83 ? 19.752 -18.926 -12.677 1.00 81.25 83 ALA A CA 1
ATOM 689 C C . ALA A 1 83 ? 19.874 -19.914 -13.845 1.00 81.25 83 ALA A C 1
ATOM 691 O O . ALA A 1 83 ? 19.715 -19.525 -14.999 1.00 81.25 83 ALA A O 1
ATOM 692 N N . SER A 1 84 ? 20.147 -21.187 -13.551 1.00 77.81 84 SER A N 1
ATOM 693 C CA . SER A 1 84 ? 20.282 -22.223 -14.580 1.00 77.81 84 SER A CA 1
ATOM 694 C C . SER A 1 84 ? 18.986 -22.405 -15.377 1.00 77.81 84 SER A C 1
ATOM 696 O O . SER A 1 84 ? 17.892 -22.110 -14.888 1.00 77.81 84 SER A O 1
ATOM 698 N N . ALA A 1 85 ? 19.105 -22.954 -16.587 1.00 72.50 85 ALA A N 1
ATOM 699 C CA . ALA A 1 85 ? 17.948 -23.308 -17.409 1.00 72.50 85 ALA A CA 1
ATOM 700 C C . ALA A 1 85 ? 17.004 -24.296 -16.693 1.00 72.50 85 ALA A C 1
ATOM 702 O O . ALA A 1 85 ? 15.791 -24.177 -16.820 1.00 72.50 85 ALA A O 1
ATOM 703 N N . GLU A 1 86 ? 17.541 -25.207 -15.869 1.00 69.12 86 GLU A N 1
ATOM 704 C CA . GLU A 1 86 ? 16.753 -26.130 -15.030 1.00 69.12 86 GLU A CA 1
ATOM 705 C C . GLU A 1 86 ? 15.862 -25.402 -14.018 1.00 69.12 86 GLU A C 1
ATOM 707 O O . GLU A 1 86 ? 14.760 -25.845 -13.708 1.00 69.12 86 GLU A O 1
ATOM 712 N N . LEU A 1 87 ? 16.330 -24.261 -13.509 1.00 68.44 87 LEU A N 1
ATOM 713 C CA . LEU A 1 87 ? 15.560 -23.397 -12.620 1.00 68.44 87 LEU A CA 1
ATOM 714 C C . LEU A 1 87 ? 14.675 -22.411 -13.401 1.00 68.44 87 LEU A C 1
ATOM 716 O O . LEU A 1 87 ? 13.982 -21.600 -12.793 1.00 68.44 87 LEU A O 1
ATOM 720 N N . GLY A 1 88 ? 14.673 -22.475 -14.734 1.00 71.94 88 GLY A N 1
ATOM 721 C CA . GLY A 1 88 ? 13.924 -21.580 -15.614 1.00 71.94 88 GLY A CA 1
ATOM 722 C C . GLY A 1 88 ? 14.574 -20.210 -15.822 1.00 71.94 88 GLY A C 1
ATOM 723 O O . GLY A 1 88 ? 13.895 -19.296 -16.287 1.00 71.94 88 GLY A O 1
ATOM 724 N N . GLY A 1 89 ? 15.848 -20.045 -15.451 1.00 75.88 89 GLY A N 1
ATOM 725 C CA . GLY A 1 89 ? 16.642 -18.843 -15.720 1.00 75.88 89 GLY A CA 1
ATOM 726 C C . GLY A 1 89 ? 17.381 -18.882 -17.061 1.00 75.88 89 GLY A C 1
ATOM 727 O O . GLY A 1 89 ? 17.215 -19.810 -17.849 1.00 75.88 89 GLY A O 1
ATOM 728 N N . LEU A 1 90 ? 18.206 -17.863 -17.330 1.00 83.00 90 LEU A N 1
ATOM 729 C CA . LEU A 1 90 ? 18.949 -17.752 -18.601 1.00 83.00 90 LEU A CA 1
ATOM 730 C C . LEU A 1 90 ? 20.310 -18.471 -18.602 1.00 83.00 90 LEU A C 1
ATOM 732 O O . LEU A 1 90 ? 20.910 -18.635 -19.663 1.00 83.00 90 LEU A O 1
ATOM 736 N N . GLY A 1 91 ? 20.824 -18.870 -17.437 1.00 82.94 91 GLY A N 1
ATOM 737 C CA . GLY A 1 91 ? 22.142 -19.491 -17.292 1.00 82.94 91 GLY A CA 1
ATOM 738 C C . GLY A 1 91 ? 23.284 -18.584 -17.757 1.00 82.94 91 GLY A C 1
ATOM 739 O O . GLY A 1 91 ? 24.235 -19.052 -18.385 1.00 82.94 91 GLY A O 1
ATOM 740 N N . LEU A 1 92 ? 23.161 -17.272 -17.547 1.00 86.88 92 LEU A N 1
ATOM 741 C CA . LEU A 1 92 ? 24.226 -16.325 -17.851 1.00 86.88 92 LEU A CA 1
ATOM 742 C C . LEU A 1 92 ? 25.312 -16.363 -16.782 1.00 86.88 92 LEU A C 1
ATOM 744 O O . LEU A 1 92 ? 25.021 -16.369 -15.587 1.00 86.88 92 LEU A O 1
ATOM 748 N N . GLU A 1 93 ? 26.561 -16.289 -17.231 1.00 87.19 93 GLU A N 1
ATOM 749 C CA . GLU A 1 93 ? 27.671 -15.981 -16.339 1.00 87.19 93 GLU A CA 1
ATOM 750 C C . GLU A 1 93 ? 27.482 -14.573 -15.743 1.00 87.19 93 GLU A C 1
ATOM 752 O O . GLU A 1 93 ? 27.040 -13.662 -16.457 1.00 87.19 93 GLU A O 1
ATOM 757 N N . PRO A 1 94 ? 27.785 -14.355 -14.447 1.00 88.56 94 PRO A N 1
ATOM 758 C CA . PRO A 1 94 ? 27.534 -13.073 -13.788 1.00 88.56 94 PRO A CA 1
ATOM 759 C C . PRO A 1 94 ? 28.190 -11.865 -14.466 1.00 88.56 94 PRO A C 1
ATOM 761 O O . PRO A 1 94 ? 27.662 -10.762 -14.370 1.00 88.56 94 PRO A O 1
ATOM 764 N N . ASP A 1 95 ? 29.317 -12.040 -15.150 1.00 87.62 95 ASP A N 1
ATOM 765 C CA . ASP A 1 95 ? 30.020 -10.986 -15.889 1.00 87.62 95 ASP A CA 1
ATOM 766 C C . ASP A 1 95 ? 29.331 -10.589 -17.207 1.00 87.62 95 ASP A C 1
ATOM 768 O O . ASP A 1 95 ? 29.610 -9.521 -17.746 1.00 87.62 95 ASP A O 1
ATOM 772 N N . ARG A 1 96 ? 28.391 -11.403 -17.701 1.00 86.44 96 ARG A N 1
ATOM 773 C CA . ARG A 1 96 ? 27.583 -11.126 -18.901 1.00 86.44 96 ARG A CA 1
ATOM 774 C C . ARG A 1 96 ? 26.221 -10.509 -18.594 1.00 86.44 96 ARG A C 1
ATOM 776 O O . ARG A 1 96 ? 25.463 -10.188 -19.508 1.00 86.44 96 ARG A O 1
ATOM 783 N N . VAL A 1 97 ? 25.874 -10.354 -17.317 1.00 90.75 97 VAL A N 1
ATOM 784 C CA . VAL A 1 97 ? 24.588 -9.784 -16.912 1.00 90.75 97 VAL A CA 1
ATOM 785 C C . VAL A 1 97 ? 24.701 -8.265 -16.792 1.00 90.75 97 VAL A C 1
ATOM 787 O O . VAL A 1 97 ? 25.392 -7.739 -15.921 1.00 90.75 97 VAL A O 1
ATOM 790 N N . SER A 1 98 ? 23.970 -7.577 -17.670 1.00 92.38 98 SER A N 1
ATOM 791 C CA . SER A 1 98 ? 23.898 -6.118 -17.799 1.00 92.38 98 SER A CA 1
ATOM 792 C C . SER A 1 98 ? 22.455 -5.680 -18.082 1.00 92.38 98 SER A C 1
ATOM 794 O O . SER A 1 98 ? 21.641 -6.455 -18.594 1.00 92.38 98 SER A O 1
ATOM 796 N N . LEU A 1 99 ? 22.118 -4.421 -17.800 1.00 92.44 99 LEU A N 1
ATOM 797 C CA . LEU A 1 99 ? 20.862 -3.796 -18.216 1.00 92.44 99 LEU A CA 1
ATOM 798 C C . LEU A 1 99 ? 20.754 -3.659 -19.738 1.00 92.44 99 LEU A C 1
ATOM 800 O O . LEU A 1 99 ? 19.640 -3.488 -20.232 1.00 92.44 99 LEU A O 1
ATOM 804 N N . ALA A 1 100 ? 21.853 -3.807 -20.487 1.00 90.94 100 ALA A N 1
ATOM 805 C CA . ALA A 1 100 ? 21.815 -3.931 -21.944 1.00 90.94 100 ALA A CA 1
ATOM 806 C C . ALA A 1 100 ? 20.880 -5.070 -22.403 1.00 90.94 100 ALA A C 1
ATOM 808 O O . ALA A 1 100 ? 20.196 -4.940 -23.417 1.00 90.94 100 ALA A O 1
ATOM 809 N N . LEU A 1 101 ? 20.742 -6.139 -21.605 1.00 91.06 101 LEU A N 1
ATOM 810 C CA . LEU A 1 101 ? 19.803 -7.235 -21.870 1.00 91.06 101 LEU A CA 1
ATOM 811 C C . LEU A 1 101 ? 18.341 -6.768 -21.956 1.00 91.06 101 LEU A C 1
ATOM 813 O O . LEU A 1 101 ? 17.530 -7.397 -22.634 1.00 91.06 101 LEU A O 1
ATOM 817 N N . LEU A 1 102 ? 17.991 -5.655 -21.305 1.00 92.19 102 LEU A N 1
ATOM 818 C CA . LEU A 1 102 ? 16.635 -5.102 -21.323 1.00 92.19 102 LEU A CA 1
ATOM 819 C C . LEU A 1 102 ? 16.263 -4.494 -22.683 1.00 92.19 102 LEU A C 1
ATOM 821 O O . LEU A 1 102 ? 15.074 -4.314 -22.950 1.00 92.19 102 LEU A O 1
ATOM 825 N N . LEU A 1 103 ? 17.246 -4.206 -23.550 1.00 89.25 103 LEU A N 1
ATOM 826 C CA . LEU A 1 103 ? 17.017 -3.791 -24.942 1.00 89.25 103 LEU A CA 1
ATOM 827 C C . LEU A 1 103 ? 16.442 -4.931 -25.781 1.00 89.25 103 LEU A C 1
ATOM 829 O O . LEU A 1 103 ? 15.719 -4.693 -26.752 1.00 89.25 103 LEU A O 1
ATOM 833 N N . ASN A 1 104 ? 16.700 -6.179 -25.384 1.00 86.81 104 ASN A N 1
ATOM 834 C CA . ASN A 1 104 ? 16.056 -7.315 -26.007 1.00 86.81 104 ASN A CA 1
ATOM 835 C C . ASN A 1 104 ? 14.665 -7.537 -25.400 1.00 86.81 104 ASN A C 1
ATOM 837 O O . ASN A 1 104 ? 14.502 -8.096 -24.313 1.00 86.81 104 ASN A O 1
ATOM 841 N N . ARG A 1 105 ? 13.625 -7.182 -26.165 1.00 82.19 105 ARG A N 1
ATOM 842 C CA . ARG A 1 105 ? 12.222 -7.407 -25.775 1.00 82.19 105 ARG A CA 1
ATOM 843 C C . ARG A 1 105 ? 11.941 -8.853 -25.352 1.00 82.19 105 ARG A C 1
ATOM 845 O O . ARG A 1 105 ? 11.113 -9.078 -24.474 1.00 82.19 105 ARG A O 1
ATOM 852 N N . LYS A 1 106 ? 12.601 -9.829 -25.985 1.00 81.62 106 LYS A N 1
ATOM 853 C CA . LYS A 1 106 ? 12.375 -11.256 -25.737 1.00 81.62 106 LYS A CA 1
ATOM 854 C C . LYS A 1 106 ? 12.881 -11.657 -24.351 1.00 81.62 106 LYS A C 1
ATOM 856 O O . LYS A 1 106 ? 12.213 -12.423 -23.670 1.00 81.62 106 LYS A O 1
ATOM 861 N N . VAL A 1 107 ? 13.986 -11.064 -23.897 1.00 86.31 107 VAL A N 1
ATOM 862 C CA . VAL A 1 107 ? 14.511 -11.250 -22.535 1.00 86.31 107 VAL A CA 1
ATOM 863 C C . VAL A 1 107 ? 13.543 -10.697 -21.493 1.00 86.31 107 VAL A C 1
ATOM 865 O O . VAL A 1 107 ? 13.260 -11.358 -20.493 1.00 86.31 107 VAL A O 1
ATOM 868 N N . VAL A 1 108 ? 12.989 -9.506 -21.741 1.00 87.94 108 VAL A N 1
ATOM 869 C CA . VAL A 1 108 ? 12.001 -8.887 -20.844 1.00 87.94 108 VAL A CA 1
ATOM 870 C C . VAL A 1 108 ? 10.738 -9.750 -20.742 1.00 87.94 108 VAL A C 1
ATOM 872 O O . VAL A 1 108 ? 10.249 -9.990 -19.638 1.00 87.94 108 VAL A O 1
ATOM 875 N N . LEU A 1 109 ? 10.237 -10.254 -21.874 1.00 81.31 109 LEU A N 1
ATOM 876 C CA . LEU A 1 109 ? 9.086 -11.160 -21.923 1.00 81.31 109 LEU A CA 1
ATOM 877 C C . LEU A 1 109 ? 9.356 -12.468 -21.177 1.00 81.31 109 LEU A C 1
ATOM 879 O O . LEU A 1 109 ? 8.548 -12.855 -20.337 1.00 81.31 109 LEU A O 1
ATOM 883 N N . ALA A 1 110 ? 10.504 -13.101 -21.426 1.00 80.00 110 ALA A N 1
ATOM 884 C CA . ALA A 1 110 ? 10.893 -14.341 -20.764 1.00 80.00 110 ALA A CA 1
ATOM 885 C C . ALA A 1 110 ? 10.989 -14.171 -19.238 1.00 80.00 110 ALA A C 1
ATOM 887 O O . ALA A 1 110 ? 10.521 -15.028 -18.493 1.00 80.00 110 ALA A O 1
ATOM 888 N N . TYR A 1 111 ? 11.491 -13.030 -18.753 1.00 86.88 111 TYR A N 1
ATOM 889 C CA . TYR A 1 111 ? 11.510 -12.735 -17.319 1.00 86.88 111 TYR A CA 1
ATOM 890 C C . TYR A 1 111 ? 10.108 -12.552 -16.715 1.00 86.88 111 TYR A C 1
ATOM 892 O O . TYR A 1 111 ? 9.839 -13.043 -15.616 1.00 86.88 111 TYR A O 1
ATOM 900 N N . ILE A 1 112 ? 9.206 -11.841 -17.401 1.00 83.88 112 ILE A N 1
ATOM 901 C CA . ILE A 1 112 ? 7.816 -11.661 -16.942 1.00 83.88 112 ILE A CA 1
ATOM 902 C C . ILE A 1 112 ? 7.103 -13.010 -16.884 1.00 83.88 112 ILE A C 1
ATOM 904 O O . ILE A 1 112 ? 6.443 -13.324 -15.892 1.00 83.88 112 ILE A O 1
ATOM 908 N N . ASP A 1 113 ? 7.274 -13.806 -17.933 1.00 75.62 113 ASP A N 1
ATOM 909 C CA . ASP A 1 113 ? 6.728 -15.146 -18.062 1.00 75.62 113 ASP A CA 1
ATOM 910 C C . ASP A 1 113 ? 7.235 -16.060 -16.940 1.00 75.62 113 ASP A C 1
ATOM 912 O O . ASP A 1 113 ? 6.447 -16.620 -16.178 1.00 75.62 113 ASP A O 1
ATOM 916 N N . PHE A 1 114 ? 8.549 -16.087 -16.721 1.00 78.31 114 PHE A N 1
ATOM 917 C CA . PHE A 1 114 ? 9.175 -16.746 -15.582 1.00 78.31 114 PHE A CA 1
ATOM 918 C C . PHE A 1 114 ? 8.583 -16.294 -14.238 1.00 78.31 114 PHE A C 1
ATOM 920 O O . PHE A 1 114 ? 8.196 -17.121 -13.413 1.00 78.31 114 PHE A O 1
ATOM 927 N N . CYS A 1 115 ? 8.436 -14.986 -14.019 1.00 78.81 115 CYS A N 1
ATOM 928 C CA . CYS A 1 115 ? 7.853 -14.459 -12.787 1.00 78.81 115 CYS A CA 1
ATOM 929 C C . CYS A 1 115 ? 6.398 -14.898 -12.597 1.00 78.81 115 CYS A C 1
ATOM 931 O O . CYS A 1 115 ? 5.983 -15.109 -11.451 1.00 78.81 115 CYS A O 1
ATOM 933 N N . SER A 1 116 ? 5.636 -15.010 -13.688 1.00 73.12 116 SER A N 1
ATOM 934 C CA . SER A 1 116 ? 4.259 -15.503 -13.685 1.00 73.12 116 SER A CA 1
ATOM 935 C C . SER A 1 116 ? 4.187 -16.998 -13.367 1.00 73.12 116 SER A C 1
ATOM 937 O O . SER A 1 116 ? 3.358 -17.381 -12.544 1.00 73.12 116 SER A O 1
ATOM 939 N N . ARG A 1 117 ? 5.113 -17.809 -13.901 1.00 69.75 117 ARG A N 1
ATOM 940 C CA . ARG A 1 117 ? 5.220 -19.251 -13.629 1.00 69.75 117 ARG A CA 1
ATOM 941 C C . ARG A 1 117 ? 5.687 -19.549 -12.209 1.00 69.75 117 ARG A C 1
ATOM 943 O O . ARG A 1 117 ? 5.138 -20.427 -11.569 1.00 69.75 117 ARG A O 1
ATOM 950 N N . LEU A 1 118 ? 6.598 -18.756 -11.642 1.00 68.31 118 LEU A N 1
ATOM 951 C CA . LEU A 1 118 ? 6.998 -18.892 -10.231 1.00 68.31 118 LEU A CA 1
ATOM 952 C C . LEU A 1 118 ? 5.859 -18.660 -9.223 1.00 68.31 118 LEU A C 1
ATOM 954 O O . LEU A 1 118 ? 6.047 -18.877 -8.027 1.00 68.31 118 LEU A O 1
ATOM 958 N N . ARG A 1 119 ? 4.716 -18.121 -9.659 1.00 65.62 119 ARG A N 1
ATOM 959 C CA . ARG A 1 119 ? 3.525 -17.959 -8.809 1.00 65.62 119 ARG A CA 1
ATOM 960 C C . ARG A 1 119 ? 2.616 -19.191 -8.826 1.00 65.62 119 ARG A C 1
ATOM 962 O O . ARG A 1 119 ? 1.676 -19.214 -8.042 1.00 65.62 119 ARG A O 1
ATOM 969 N N . VAL A 1 120 ? 2.887 -20.157 -9.701 1.00 60.62 120 VAL A N 1
ATOM 970 C CA . VAL A 1 120 ? 2.166 -21.424 -9.838 1.00 60.62 120 VAL A CA 1
ATOM 971 C C . VAL A 1 120 ? 2.842 -22.450 -8.924 1.00 60.62 120 VAL A C 1
ATOM 973 O O . VAL A 1 120 ? 4.053 -22.649 -9.009 1.00 60.62 120 VAL A O 1
ATOM 976 N N . ASP A 1 121 ? 2.077 -23.048 -8.013 1.00 50.09 121 ASP A N 1
ATOM 977 C CA . ASP A 1 121 ? 2.547 -24.137 -7.149 1.00 50.09 121 ASP A CA 1
ATOM 978 C C . ASP A 1 121 ? 2.644 -25.439 -7.971 1.00 50.09 121 ASP A C 1
ATOM 980 O O . ASP A 1 121 ? 1.671 -25.770 -8.652 1.00 50.09 121 ASP A O 1
ATOM 984 N N . PRO A 1 122 ? 3.779 -26.164 -7.964 1.00 48.16 122 PRO A N 1
ATOM 985 C CA . PRO A 1 122 ? 3.877 -27.472 -8.611 1.00 48.16 122 PRO A CA 1
ATOM 986 C C . PRO A 1 122 ? 3.133 -28.601 -7.871 1.00 48.16 122 PRO A C 1
ATOM 988 O O . PRO A 1 122 ? 2.946 -29.654 -8.472 1.00 48.16 122 PRO A O 1
ATOM 991 N N . ASP A 1 123 ? 2.717 -28.413 -6.609 1.00 44.94 123 ASP A N 1
ATOM 992 C CA . ASP A 1 123 ? 2.216 -29.500 -5.744 1.00 44.94 123 ASP A CA 1
ATOM 993 C C . ASP A 1 123 ? 0.685 -29.752 -5.806 1.00 44.94 123 ASP A C 1
ATOM 995 O O . ASP A 1 123 ? 0.156 -30.520 -5.002 1.00 44.94 123 ASP A O 1
ATOM 999 N N . GLU A 1 124 ? -0.056 -29.169 -6.758 1.00 46.38 124 GLU A N 1
ATOM 1000 C CA . GLU A 1 124 ? -1.469 -29.520 -6.998 1.00 46.38 124 GLU A CA 1
ATOM 1001 C C . GLU A 1 124 ? -1.694 -29.971 -8.455 1.00 46.38 124 GLU A C 1
ATOM 1003 O O . GLU A 1 124 ? -1.348 -29.256 -9.392 1.00 46.38 124 GLU A O 1
ATOM 1008 N N . ASP A 1 125 ? -2.382 -31.110 -8.652 1.00 42.41 125 ASP A N 1
ATOM 1009 C CA . ASP A 1 125 ? -2.905 -31.630 -9.942 1.00 42.41 125 ASP A CA 1
ATOM 1010 C C . ASP A 1 125 ? -3.909 -30.677 -10.640 1.00 42.41 125 ASP A C 1
ATOM 1012 O O . ASP A 1 125 ? -4.583 -31.019 -11.616 1.00 42.41 125 ASP A O 1
ATOM 1016 N N . VAL A 1 126 ? -4.037 -29.451 -10.136 1.00 39.50 126 VAL A N 1
ATOM 1017 C CA . VAL A 1 126 ? -4.824 -28.375 -10.714 1.00 39.50 126 VAL A CA 1
ATOM 1018 C C . VAL A 1 126 ? -3.846 -27.428 -11.404 1.00 39.50 126 VAL A C 1
ATOM 1020 O O . VAL A 1 126 ? -3.056 -26.790 -10.713 1.00 39.50 126 VAL A O 1
ATOM 1023 N N . PRO A 1 127 ? -3.903 -27.246 -12.738 1.00 39.81 127 PRO A N 1
ATOM 1024 C CA . PRO A 1 127 ? -3.057 -26.272 -13.415 1.00 39.81 127 PRO A CA 1
ATOM 1025 C C . PRO A 1 127 ? -3.351 -24.874 -12.856 1.00 39.81 127 PRO A C 1
ATOM 1027 O O . PRO A 1 127 ? -4.371 -24.242 -13.169 1.00 39.81 127 PRO A O 1
ATOM 1030 N N . LEU A 1 128 ? -2.479 -24.403 -11.966 1.00 45.16 128 LEU A N 1
ATOM 1031 C CA . LEU A 1 128 ? -2.487 -23.031 -11.490 1.00 45.16 128 LEU A CA 1
ATOM 1032 C C . LEU A 1 128 ? -2.050 -22.152 -12.658 1.00 45.16 128 LEU A C 1
ATOM 1034 O O . LEU A 1 128 ? -1.074 -22.414 -13.355 1.00 45.16 128 LEU A O 1
ATOM 1038 N N . GLN A 1 129 ? -2.860 -21.145 -12.955 1.00 51.03 129 GLN A N 1
ATOM 1039 C CA . GLN A 1 129 ? -2.668 -20.340 -14.153 1.00 51.03 129 GLN A CA 1
ATOM 1040 C C . GLN A 1 129 ? -1.633 -19.236 -13.878 1.00 51.03 129 GLN A C 1
ATOM 1042 O O . GLN A 1 129 ? -1.586 -18.711 -12.762 1.00 51.03 129 GLN A O 1
ATOM 1047 N N . PRO A 1 130 ? -0.819 -18.847 -14.872 1.00 53.84 130 PRO A N 1
ATOM 1048 C CA . PRO A 1 130 ? 0.171 -17.789 -14.707 1.00 53.84 130 PRO A CA 1
ATOM 1049 C C . PRO A 1 130 ? -0.492 -16.475 -14.271 1.00 53.84 130 PRO A C 1
ATOM 1051 O O . PRO A 1 130 ? -1.401 -15.962 -14.925 1.00 53.84 130 PRO A O 1
ATOM 1054 N N . LEU A 1 131 ? -0.036 -15.922 -13.142 1.00 64.81 131 LEU A N 1
ATOM 1055 C CA . LEU A 1 131 ? -0.618 -14.725 -12.529 1.00 64.81 131 LEU A CA 1
ATOM 1056 C C . LEU A 1 131 ? 0.261 -13.499 -12.805 1.00 64.81 131 LEU A C 1
ATOM 1058 O O . LEU A 1 131 ? 1.378 -13.389 -12.290 1.00 64.81 131 LEU A O 1
ATOM 1062 N N . LEU A 1 132 ? -0.245 -12.545 -13.587 1.00 70.25 132 LEU A N 1
ATOM 1063 C CA . LEU A 1 132 ? 0.352 -11.211 -13.693 1.00 70.25 132 LEU A CA 1
ATOM 1064 C C . LEU A 1 132 ? -0.084 -10.344 -12.509 1.00 70.25 132 LEU A C 1
ATOM 1066 O O . LEU A 1 132 ? -1.214 -10.411 -12.037 1.00 70.25 132 LEU A O 1
ATOM 1070 N N . THR A 1 133 ? 0.823 -9.507 -12.019 1.00 72.00 133 THR A N 1
ATOM 1071 C CA . THR A 1 133 ? 0.599 -8.650 -10.849 1.00 72.00 133 THR A CA 1
ATOM 1072 C C . THR A 1 133 ? 1.023 -7.214 -11.131 1.00 72.00 133 THR A C 1
ATOM 1074 O O . THR A 1 133 ? 1.821 -6.951 -12.033 1.00 72.00 133 THR A O 1
ATOM 1077 N N . ALA A 1 134 ? 0.588 -6.284 -10.277 1.00 73.50 134 ALA A N 1
ATOM 1078 C CA . ALA A 1 134 ? 1.072 -4.902 -10.296 1.00 73.50 134 ALA A CA 1
ATOM 1079 C C . ALA A 1 134 ? 2.610 -4.805 -10.214 1.00 73.50 134 ALA A C 1
ATOM 1081 O O . ALA A 1 134 ? 3.201 -3.875 -10.750 1.00 73.50 134 ALA A O 1
ATOM 1082 N N . TYR A 1 135 ? 3.277 -5.787 -9.596 1.00 78.38 135 TYR A N 1
ATOM 1083 C CA . TYR A 1 135 ? 4.737 -5.839 -9.550 1.00 78.38 135 TYR A CA 1
ATOM 1084 C C . TYR A 1 135 ? 5.367 -6.059 -10.936 1.00 78.38 135 TYR A C 1
ATOM 1086 O O . TYR A 1 135 ? 6.345 -5.395 -11.266 1.00 78.38 135 TYR A O 1
ATOM 1094 N N . ASP A 1 136 ? 4.809 -6.947 -11.766 1.00 82.94 136 ASP A N 1
ATOM 1095 C CA . ASP A 1 136 ? 5.324 -7.176 -13.130 1.00 82.94 136 ASP A CA 1
ATOM 1096 C C . ASP A 1 136 ? 5.055 -5.956 -14.006 1.00 82.94 136 ASP A C 1
ATOM 1098 O O . ASP A 1 136 ? 5.914 -5.521 -14.769 1.00 82.94 136 ASP A O 1
ATOM 1102 N N . LEU A 1 137 ? 3.881 -5.348 -13.829 1.00 83.88 137 LEU A N 1
ATOM 1103 C CA . LEU A 1 137 ? 3.522 -4.113 -14.508 1.00 83.88 137 LEU A CA 1
ATOM 1104 C C . LEU A 1 137 ? 4.496 -2.971 -14.165 1.00 83.88 137 LEU A C 1
ATOM 1106 O O . LEU A 1 137 ? 4.960 -2.260 -15.059 1.00 83.88 137 LEU A O 1
ATOM 1110 N N . ASN A 1 138 ? 4.861 -2.836 -12.886 1.00 85.00 138 ASN A N 1
ATOM 1111 C CA . ASN A 1 138 ? 5.845 -1.858 -12.420 1.00 85.00 138 ASN A CA 1
ATOM 1112 C C . ASN A 1 138 ? 7.247 -2.128 -12.975 1.00 85.00 138 ASN A C 1
ATOM 1114 O O . ASN A 1 138 ? 7.954 -1.176 -13.296 1.00 85.00 138 ASN A O 1
ATOM 1118 N N . PHE A 1 139 ? 7.642 -3.394 -13.144 1.00 90.75 139 PHE A N 1
ATOM 1119 C CA . PHE A 1 139 ? 8.916 -3.740 -13.776 1.00 90.75 139 PHE A CA 1
ATOM 1120 C C . PHE A 1 139 ? 8.982 -3.250 -15.229 1.00 90.75 139 PHE A C 1
ATOM 1122 O O . PHE A 1 139 ? 9.953 -2.612 -15.628 1.00 90.75 139 PHE A O 1
ATOM 1129 N N . VAL A 1 140 ? 7.927 -3.475 -16.013 1.00 90.38 140 VAL A N 1
ATOM 1130 C CA . VAL A 1 140 ? 7.873 -3.006 -17.408 1.00 90.38 140 VAL A CA 1
ATOM 1131 C C . VAL A 1 140 ? 7.858 -1.486 -17.479 1.00 90.38 140 VAL A C 1
ATOM 1133 O O . VAL A 1 140 ? 8.570 -0.891 -18.288 1.00 90.38 140 VAL A O 1
ATOM 1136 N N . HIS A 1 141 ? 7.074 -0.845 -16.610 1.00 90.00 141 HIS A N 1
ATOM 1137 C CA . HIS A 1 141 ? 7.054 0.609 -16.503 1.00 90.00 141 HIS A CA 1
ATOM 1138 C C . HIS A 1 141 ? 8.442 1.173 -16.191 1.00 90.00 141 HIS A C 1
ATOM 1140 O O . HIS A 1 141 ? 8.889 2.119 -16.835 1.00 90.00 141 HIS A O 1
ATOM 1146 N N . PHE A 1 142 ? 9.145 0.544 -15.252 1.00 91.25 142 PHE A N 1
ATOM 1147 C CA . PHE A 1 142 ? 10.499 0.909 -14.875 1.00 91.25 142 PHE A CA 1
ATOM 1148 C C . PHE A 1 142 ? 11.467 0.863 -16.067 1.00 91.25 142 PHE A C 1
ATOM 1150 O O . PHE A 1 142 ? 12.169 1.845 -16.312 1.00 91.25 142 PHE A O 1
ATOM 1157 N N . ILE A 1 143 ? 11.462 -0.212 -16.861 1.00 92.88 143 ILE A N 1
ATOM 1158 C CA . ILE A 1 143 ? 12.324 -0.309 -18.053 1.00 92.88 143 ILE A CA 1
ATOM 1159 C C . ILE A 1 143 ? 12.008 0.820 -19.040 1.00 92.88 143 ILE A C 1
ATOM 1161 O O . ILE A 1 143 ? 12.914 1.476 -19.553 1.00 92.88 143 ILE A O 1
ATOM 1165 N N . ARG A 1 144 ? 10.722 1.120 -19.259 1.00 92.06 144 ARG A N 1
ATOM 1166 C CA . ARG A 1 144 ? 10.320 2.247 -20.114 1.00 92.06 144 ARG A CA 1
ATOM 1167 C C . ARG A 1 144 ? 10.845 3.585 -19.603 1.00 92.06 144 ARG A C 1
ATOM 1169 O O . ARG A 1 144 ? 11.225 4.429 -20.407 1.00 92.06 144 ARG A O 1
ATOM 1176 N N . MET A 1 145 ? 10.893 3.797 -18.290 1.00 89.19 145 MET A N 1
ATOM 1177 C CA . MET A 1 145 ? 11.485 5.014 -17.728 1.00 89.19 145 MET A CA 1
ATOM 1178 C C . MET A 1 145 ? 12.993 5.096 -17.995 1.00 89.19 145 MET A C 1
ATOM 1180 O O . MET A 1 145 ? 13.507 6.186 -18.255 1.00 89.19 145 MET A O 1
ATOM 1184 N N . LEU A 1 146 ? 13.709 3.966 -17.954 1.00 90.44 146 LEU A N 1
ATOM 1185 C CA . LEU A 1 146 ? 15.134 3.916 -18.301 1.00 90.44 146 LEU A CA 1
ATOM 1186 C C . LEU A 1 146 ? 15.394 4.198 -19.782 1.00 90.44 146 LEU A C 1
ATOM 1188 O O . LEU A 1 146 ? 16.455 4.713 -20.113 1.00 90.44 146 LEU A O 1
ATOM 1192 N N . MET A 1 147 ? 14.429 3.893 -20.645 1.00 92.00 147 MET A N 1
ATOM 1193 C CA . MET A 1 147 ? 14.497 4.071 -22.097 1.00 92.00 147 MET A CA 1
ATOM 1194 C C . MET A 1 147 ? 13.730 5.306 -22.583 1.00 92.00 147 MET A C 1
ATOM 1196 O O . MET A 1 147 ? 13.330 5.365 -23.744 1.00 92.00 147 MET A O 1
ATOM 1200 N N . HIS A 1 148 ? 13.414 6.263 -21.706 1.00 88.06 148 HIS A N 1
ATOM 1201 C CA . HIS A 1 148 ? 12.687 7.454 -22.135 1.00 88.06 148 HIS A CA 1
ATOM 1202 C C . HIS A 1 148 ? 13.519 8.234 -23.178 1.00 88.06 148 HIS A C 1
ATOM 1204 O O . HIS A 1 148 ? 14.687 8.514 -22.895 1.00 88.06 148 HIS A O 1
ATOM 1210 N N . PRO A 1 149 ? 12.957 8.647 -24.332 1.00 83.75 149 PRO A N 1
ATOM 1211 C CA . PRO A 1 149 ? 13.732 9.231 -25.437 1.00 83.75 149 PRO A CA 1
ATOM 1212 C C . PRO A 1 149 ? 14.554 10.471 -25.071 1.00 83.75 149 PRO A C 1
ATOM 1214 O O . PRO A 1 149 ? 15.588 10.731 -25.666 1.00 83.75 149 PRO A O 1
ATOM 1217 N N . ARG A 1 150 ? 14.094 11.239 -24.078 1.00 79.56 150 ARG A N 1
ATOM 1218 C CA . ARG A 1 150 ? 14.741 12.493 -23.663 1.00 79.56 150 ARG A CA 1
ATOM 1219 C C . ARG A 1 150 ? 15.655 12.366 -22.439 1.00 79.56 150 ARG A C 1
ATOM 1221 O O . ARG A 1 150 ? 16.649 13.066 -22.333 1.00 79.56 150 ARG A O 1
ATOM 1228 N N . TYR A 1 151 ? 15.302 11.502 -21.488 1.00 82.88 151 TYR A N 1
ATOM 1229 C CA . TYR A 1 151 ? 15.894 11.505 -20.135 1.00 82.88 151 TYR A CA 1
ATOM 1230 C C . TYR A 1 151 ? 16.073 10.104 -19.534 1.00 82.88 151 TYR A C 1
ATOM 1232 O O . TYR A 1 151 ? 16.254 9.930 -18.319 1.00 82.88 151 TYR A O 1
ATOM 1240 N N . GLY A 1 152 ? 15.935 9.076 -20.368 1.00 86.88 152 GLY A N 1
ATOM 1241 C CA . GLY A 1 152 ? 16.193 7.701 -19.983 1.00 86.88 152 GLY A CA 1
ATOM 1242 C C . GLY A 1 152 ? 17.684 7.493 -19.750 1.00 86.88 152 GLY A C 1
ATOM 1243 O O . GLY A 1 152 ? 18.494 7.943 -20.552 1.00 86.88 152 GLY A O 1
ATOM 1244 N N . PHE A 1 153 ? 18.050 6.804 -18.668 1.00 89.25 153 PHE A N 1
ATOM 1245 C CA . PHE A 1 153 ? 19.457 6.505 -18.392 1.00 89.25 153 PHE A CA 1
ATOM 1246 C C . PHE A 1 153 ? 20.090 5.672 -19.509 1.00 89.25 153 PHE A C 1
ATOM 1248 O O . PHE A 1 153 ? 21.186 5.987 -19.950 1.00 89.25 153 PHE A O 1
ATOM 1255 N N . ILE A 1 154 ? 19.378 4.650 -20.002 1.00 91.12 154 ILE A N 1
ATOM 1256 C CA . ILE A 1 154 ? 19.842 3.827 -21.126 1.00 91.12 154 ILE A CA 1
ATOM 1257 C C . ILE A 1 154 ? 19.972 4.696 -22.374 1.00 91.12 154 ILE A C 1
ATOM 1259 O O . ILE A 1 154 ? 20.984 4.643 -23.059 1.00 91.12 154 ILE A O 1
ATOM 1263 N N . THR A 1 155 ? 19.000 5.574 -22.622 1.00 90.44 155 THR A N 1
ATOM 1264 C CA . THR A 1 155 ? 19.051 6.512 -23.747 1.00 90.44 155 THR A CA 1
ATOM 1265 C C . THR A 1 155 ? 20.289 7.408 -23.710 1.00 90.44 155 THR A C 1
ATOM 1267 O O . THR A 1 155 ? 20.937 7.586 -24.733 1.00 90.44 155 THR A O 1
ATOM 1270 N N . GLN A 1 156 ? 20.629 7.950 -22.538 1.00 88.50 156 GLN A N 1
ATOM 1271 C CA . GLN A 1 156 ? 21.703 8.934 -22.369 1.00 88.50 156 GLN A CA 1
ATOM 1272 C C . GLN A 1 156 ? 23.100 8.319 -22.232 1.00 88.50 156 GLN A C 1
ATOM 1274 O O . GLN A 1 156 ? 24.082 9.043 -22.356 1.00 88.50 156 GLN A O 1
ATOM 1279 N N . ARG A 1 157 ? 23.203 7.017 -21.942 1.00 89.19 157 ARG A N 1
ATOM 1280 C CA . ARG A 1 157 ? 24.473 6.349 -21.626 1.00 89.19 157 ARG A CA 1
ATOM 1281 C C . ARG A 1 157 ? 24.829 5.232 -22.601 1.00 89.19 157 ARG A C 1
ATOM 1283 O O . ARG A 1 157 ? 25.153 4.115 -22.195 1.00 89.19 157 ARG A O 1
ATOM 1290 N N . SER A 1 158 ? 24.763 5.524 -23.899 1.00 90.00 158 SER A N 1
ATOM 1291 C CA . SER A 1 158 ? 25.226 4.590 -24.936 1.00 90.00 158 SER A CA 1
ATOM 1292 C C . SER A 1 158 ? 26.692 4.193 -24.742 1.00 90.00 158 SER A C 1
ATOM 1294 O O . SER A 1 158 ? 27.041 3.046 -24.999 1.00 90.00 158 SER A O 1
ATOM 1296 N N . ASP A 1 159 ? 27.520 5.094 -24.203 1.00 88.88 159 ASP A N 1
ATOM 1297 C CA . ASP A 1 159 ? 28.918 4.853 -23.827 1.00 88.88 159 ASP A CA 1
ATOM 1298 C C . ASP A 1 159 ? 29.091 3.662 -22.873 1.00 88.88 159 ASP A C 1
ATOM 1300 O O . ASP A 1 159 ? 30.071 2.928 -22.975 1.00 88.88 159 ASP A O 1
ATOM 1304 N N . ILE A 1 160 ? 28.128 3.447 -21.972 1.00 88.44 160 ILE A N 1
ATOM 1305 C CA . ILE A 1 160 ? 28.126 2.308 -21.048 1.00 88.44 160 ILE A CA 1
ATOM 1306 C C . ILE A 1 160 ? 27.599 1.061 -21.745 1.00 88.44 160 ILE A C 1
ATOM 1308 O O . ILE A 1 160 ? 28.192 -0.010 -21.641 1.00 88.44 160 ILE A O 1
ATOM 1312 N N . PHE A 1 161 ? 26.442 1.179 -22.396 1.00 89.56 161 PHE A N 1
ATOM 1313 C CA . PHE A 1 161 ? 25.663 0.006 -22.780 1.00 89.56 161 PHE A CA 1
ATOM 1314 C C . PHE A 1 161 ? 26.070 -0.590 -24.119 1.00 89.56 161 PHE A C 1
ATOM 1316 O O . PHE A 1 161 ? 25.986 -1.805 -24.280 1.00 89.56 161 PHE A O 1
ATOM 1323 N N . LEU A 1 162 ? 26.528 0.227 -25.068 1.00 88.75 162 LEU A N 1
ATOM 1324 C CA . LEU A 1 162 ? 26.926 -0.252 -26.386 1.00 88.75 162 LEU A CA 1
ATOM 1325 C C . LEU A 1 162 ? 28.080 -1.274 -26.304 1.00 88.75 162 LEU A C 1
ATOM 1327 O O . LEU A 1 162 ? 27.930 -2.353 -26.879 1.00 88.75 162 LEU A O 1
ATOM 1331 N N . PRO A 1 163 ? 29.159 -1.053 -25.515 1.00 88.56 163 PRO A N 1
ATOM 1332 C CA . PRO A 1 163 ? 30.212 -2.061 -25.328 1.00 88.56 163 PRO A CA 1
ATOM 1333 C C . PRO A 1 163 ? 29.740 -3.355 -24.643 1.00 88.56 163 PRO A C 1
ATOM 1335 O O . PRO A 1 163 ? 30.392 -4.392 -24.762 1.00 88.56 163 PRO A O 1
ATOM 1338 N N . MET A 1 164 ? 28.628 -3.300 -23.904 1.00 85.88 164 MET A N 1
ATOM 1339 C CA . MET A 1 164 ? 28.092 -4.422 -23.126 1.00 85.88 164 MET A CA 1
ATOM 1340 C C . MET A 1 164 ? 27.128 -5.307 -23.916 1.00 85.88 164 MET A C 1
ATOM 1342 O O . MET A 1 164 ? 26.845 -6.426 -23.487 1.00 85.88 164 MET A O 1
ATOM 1346 N N . ILE A 1 165 ? 26.620 -4.844 -25.062 1.00 86.44 165 ILE A N 1
ATOM 1347 C CA . ILE A 1 165 ? 25.808 -5.683 -25.946 1.00 86.44 165 ILE A CA 1
ATOM 1348 C C . ILE A 1 165 ? 26.743 -6.721 -26.555 1.00 86.44 165 ILE A C 1
ATOM 1350 O O . ILE A 1 165 ? 27.520 -6.417 -27.454 1.00 86.44 165 ILE A O 1
ATOM 1354 N N . GLN A 1 166 ? 26.692 -7.945 -26.035 1.00 81.44 166 GLN A N 1
ATOM 1355 C CA . GLN A 1 166 ? 27.412 -9.088 -26.577 1.00 81.44 166 GLN A CA 1
ATOM 1356 C C . GLN A 1 166 ? 26.449 -9.987 -27.341 1.00 81.44 166 GLN A C 1
ATOM 1358 O O . GLN A 1 166 ? 25.371 -10.284 -26.837 1.00 81.44 166 GLN A O 1
ATOM 1363 N N . ALA A 1 167 ? 26.838 -10.402 -28.550 1.00 78.88 167 ALA A N 1
ATOM 1364 C CA . ALA A 1 167 ? 26.089 -11.396 -29.306 1.00 78.88 167 ALA A CA 1
ATOM 1365 C C . ALA A 1 167 ? 25.986 -12.676 -28.469 1.00 78.88 167 ALA A C 1
ATOM 1367 O O . ALA A 1 167 ? 26.981 -13.142 -27.904 1.00 78.88 167 ALA A O 1
ATOM 1368 N N . ASP A 1 168 ? 24.777 -13.211 -28.359 1.00 79.75 168 ASP A N 1
ATOM 1369 C CA . ASP A 1 168 ? 24.501 -14.419 -27.597 1.00 79.75 168 ASP A CA 1
ATOM 1370 C C . ASP A 1 168 ? 23.433 -15.221 -28.327 1.00 79.75 168 ASP A C 1
ATOM 1372 O O . ASP A 1 168 ? 22.236 -14.930 -28.263 1.00 79.75 168 ASP A O 1
ATOM 1376 N N . GLU A 1 169 ? 23.899 -16.224 -29.065 1.00 79.25 169 GLU A N 1
ATOM 1377 C CA . GLU A 1 169 ? 23.065 -17.025 -29.954 1.00 79.25 169 GLU A CA 1
ATOM 1378 C C . GLU A 1 169 ? 22.239 -18.088 -29.224 1.00 79.25 169 GLU A C 1
ATOM 1380 O O . GLU A 1 169 ? 21.435 -18.785 -29.849 1.00 79.25 169 GLU A O 1
ATOM 1385 N N . ARG A 1 170 ? 22.402 -18.225 -27.900 1.00 80.19 170 ARG A N 1
ATOM 1386 C CA . ARG A 1 170 ? 21.639 -19.213 -27.136 1.00 80.19 170 ARG A CA 1
ATOM 1387 C C . ARG A 1 170 ? 20.140 -18.965 -27.305 1.00 80.19 170 ARG A C 1
ATOM 1389 O O . ARG A 1 170 ? 19.702 -17.816 -27.212 1.00 80.19 170 ARG A O 1
ATOM 1396 N N . PRO A 1 171 ? 19.334 -20.011 -27.541 1.00 71.62 171 PRO A N 1
ATOM 1397 C CA . PRO A 1 171 ? 17.902 -19.845 -27.729 1.00 71.62 171 PRO A CA 1
ATOM 1398 C C . PRO A 1 171 ? 17.238 -19.385 -26.429 1.00 71.62 171 PRO A C 1
ATOM 1400 O O . PRO A 1 171 ? 17.581 -19.845 -25.338 1.00 71.62 171 PRO A O 1
ATOM 1403 N N . LEU A 1 172 ? 16.253 -18.499 -26.547 1.00 70.75 172 LEU A N 1
ATOM 1404 C CA . LEU A 1 172 ? 15.349 -18.176 -25.449 1.00 70.75 172 LEU A CA 1
ATOM 1405 C C . LEU A 1 172 ? 14.217 -19.217 -25.410 1.00 70.75 172 LEU A C 1
ATOM 1407 O O . LEU A 1 172 ? 13.694 -19.620 -26.448 1.00 70.75 172 LEU A O 1
ATOM 1411 N N . GLY A 1 173 ? 13.831 -19.656 -24.209 1.00 64.38 173 GLY A N 1
ATOM 1412 C CA . GLY A 1 173 ? 12.716 -20.596 -24.027 1.00 64.38 173 GLY A CA 1
ATOM 1413 C C . GLY A 1 173 ? 11.364 -20.054 -24.524 1.00 64.38 173 GLY A C 1
ATOM 1414 O O . GLY A 1 173 ? 11.216 -18.861 -24.787 1.00 64.38 173 GLY A O 1
ATOM 1415 N N . SER A 1 174 ? 10.357 -20.924 -24.644 1.00 60.69 174 SER A N 1
ATOM 1416 C CA . SER A 1 174 ? 8.980 -20.551 -25.009 1.00 60.69 174 SER A CA 1
ATOM 1417 C C . SER A 1 174 ? 8.288 -19.718 -23.913 1.00 60.69 174 SER A C 1
ATOM 1419 O O . SER A 1 174 ? 8.469 -19.946 -22.712 1.00 60.69 174 SER A O 1
ATOM 1421 N N . CYS A 1 175 ? 7.449 -18.758 -24.327 1.00 53.19 175 CYS A N 1
ATOM 1422 C CA . CYS A 1 175 ? 6.629 -17.926 -23.433 1.00 53.19 175 CYS A CA 1
ATOM 1423 C C . CYS A 1 175 ? 5.247 -18.542 -23.134 1.00 53.19 175 CYS A C 1
ATOM 1425 O O . CYS A 1 175 ? 4.208 -17.927 -23.377 1.00 53.19 175 CYS A O 1
ATOM 1427 N N . GLU A 1 176 ? 5.218 -19.756 -22.590 1.00 51.50 176 GLU A N 1
ATOM 1428 C CA . GLU A 1 176 ? 3.975 -20.514 -22.357 1.00 51.50 176 GLU A CA 1
ATOM 1429 C C . GLU A 1 176 ? 3.011 -19.849 -21.359 1.00 51.50 176 GLU A C 1
ATOM 1431 O O . GLU A 1 176 ? 1.786 -19.992 -21.462 1.00 51.50 176 GLU A O 1
ATOM 1436 N N . GLY A 1 177 ? 3.527 -19.082 -20.397 1.00 50.94 177 GLY A N 1
ATOM 1437 C CA . GLY A 1 177 ? 2.701 -18.383 -19.419 1.00 50.94 177 GLY A CA 1
ATOM 1438 C C . GLY A 1 177 ? 2.011 -17.135 -19.969 1.00 50.94 177 GLY A C 1
ATOM 1439 O O . GLY A 1 177 ? 0.995 -16.720 -19.423 1.00 50.94 177 GLY A O 1
ATOM 1440 N N . LEU A 1 178 ? 2.474 -16.565 -21.085 1.00 51.94 178 LEU A N 1
ATOM 1441 C CA . LEU A 1 178 ? 1.729 -15.524 -21.805 1.00 51.94 178 LEU A CA 1
ATOM 1442 C C . LEU A 1 178 ? 0.726 -16.123 -22.800 1.00 51.94 178 LEU A C 1
ATOM 1444 O O . LEU A 1 178 ? -0.344 -15.546 -23.000 1.00 51.94 178 LEU A O 1
ATOM 1448 N N . ASP A 1 179 ? 1.035 -17.281 -23.386 1.00 48.78 179 ASP A N 1
ATOM 1449 C CA . ASP A 1 179 ? 0.167 -17.972 -24.347 1.00 48.78 179 ASP A CA 1
ATOM 1450 C C . ASP A 1 179 ? -1.051 -18.629 -23.680 1.00 48.78 179 ASP A C 1
ATOM 1452 O O . ASP A 1 179 ? -2.169 -18.527 -24.184 1.00 48.78 179 ASP A O 1
ATOM 1456 N N . SER A 1 180 ? -0.889 -19.207 -22.489 1.00 42.41 180 SER A N 1
ATOM 1457 C CA . SER A 1 180 ? -2.004 -19.743 -21.686 1.00 42.41 180 SER A CA 1
ATOM 1458 C C . SER A 1 180 ? -2.997 -18.668 -21.212 1.00 42.41 180 SER A C 1
ATOM 1460 O O . SER A 1 180 ? -4.169 -18.965 -20.977 1.00 42.41 180 SER A O 1
ATOM 1462 N N . ILE A 1 181 ? -2.577 -17.398 -21.157 1.00 41.28 181 ILE A N 1
ATOM 1463 C CA . ILE A 1 181 ? -3.462 -16.247 -20.910 1.00 41.28 181 ILE A CA 1
ATOM 1464 C C . ILE A 1 181 ? -4.324 -15.928 -22.152 1.00 41.28 181 ILE A C 1
ATOM 1466 O O . ILE A 1 181 ? -5.450 -15.454 -21.993 1.00 41.28 181 ILE A O 1
ATOM 1470 N N . ARG A 1 182 ? -3.852 -16.241 -23.376 1.00 45.19 182 ARG A N 1
ATOM 1471 C CA . ARG A 1 182 ? -4.583 -16.045 -24.652 1.00 45.19 182 ARG A CA 1
ATOM 1472 C C . ARG A 1 182 ? -5.777 -16.985 -24.816 1.00 45.19 182 ARG A C 1
ATOM 1474 O O . ARG A 1 182 ? -6.757 -16.616 -25.448 1.00 45.19 182 ARG A O 1
ATOM 1481 N N . ALA A 1 183 ? -5.694 -18.198 -24.265 1.00 40.66 183 ALA A N 1
ATOM 1482 C CA . ALA A 1 183 ? -6.705 -19.246 -24.440 1.00 40.66 183 ALA A CA 1
ATOM 1483 C C . ALA A 1 183 ? -8.020 -18.982 -23.678 1.00 40.66 183 ALA A C 1
ATOM 1485 O O . ALA A 1 183 ? -9.008 -19.698 -23.860 1.00 40.66 183 ALA A O 1
ATOM 1486 N N . ARG A 1 184 ? -8.074 -17.943 -22.834 1.00 39.69 184 ARG A N 1
ATOM 1487 C CA . ARG A 1 184 ? -9.342 -17.438 -22.301 1.00 39.69 184 ARG A CA 1
ATOM 1488 C C . ARG A 1 184 ? -10.063 -16.689 -23.419 1.00 39.69 184 ARG A C 1
ATOM 1490 O O . ARG A 1 184 ? -9.576 -15.650 -23.845 1.00 39.69 184 ARG A O 1
ATOM 1497 N N . LYS A 1 185 ? -11.216 -17.214 -23.859 1.00 34.75 185 LYS A N 1
ATOM 1498 C CA . LYS A 1 185 ? -12.174 -16.567 -24.775 1.00 34.75 185 LYS A CA 1
ATOM 1499 C C . LYS A 1 185 ? -12.468 -15.124 -24.334 1.00 34.75 185 LYS A C 1
ATOM 1501 O O . LYS A 1 185 ? -13.416 -14.878 -23.598 1.00 34.75 185 LYS A O 1
ATOM 1506 N N . PHE A 1 186 ? -11.653 -14.179 -24.775 1.00 37.12 186 PHE A N 1
ATOM 1507 C CA . PHE A 1 186 ? -12.042 -12.791 -24.941 1.00 37.12 186 PHE A CA 1
ATOM 1508 C C . PHE A 1 186 ? -12.305 -12.657 -26.432 1.00 37.12 186 PHE A C 1
ATOM 1510 O O . PHE A 1 186 ? -11.367 -12.602 -27.227 1.00 37.12 186 PHE A O 1
ATOM 1517 N N . THR A 1 187 ? -13.575 -12.743 -26.824 1.00 34.56 187 THR A N 1
ATOM 1518 C CA . THR A 1 187 ? -13.957 -12.447 -28.200 1.00 34.56 187 THR A CA 1
ATOM 1519 C C . THR A 1 187 ? -13.653 -10.976 -28.468 1.00 34.56 187 THR A C 1
ATOM 1521 O O . THR A 1 187 ? -13.845 -10.105 -27.620 1.00 34.56 187 THR A O 1
ATOM 1524 N N . PHE A 1 188 ? -13.110 -10.711 -29.653 1.00 32.59 188 PHE A N 1
ATOM 1525 C CA . PHE A 1 188 ? -12.770 -9.370 -30.131 1.00 32.59 188 PHE A CA 1
ATOM 1526 C C . PHE A 1 188 ? -13.991 -8.435 -30.240 1.00 32.59 188 PHE A C 1
ATOM 1528 O O . PHE A 1 188 ? -13.813 -7.233 -30.376 1.00 32.59 188 PHE A O 1
ATOM 1535 N N . GLU A 1 189 ? -15.207 -8.970 -30.120 1.00 35.59 189 GLU A N 1
ATOM 1536 C CA . GLU A 1 189 ? -16.484 -8.251 -30.230 1.00 35.59 189 GLU A CA 1
ATOM 1537 C C . GLU A 1 189 ? -16.673 -7.167 -29.146 1.00 35.59 189 GLU A C 1
ATOM 1539 O O . GLU A 1 189 ? -17.378 -6.192 -29.376 1.00 35.59 189 GLU A O 1
ATOM 1544 N N . ASP A 1 190 ? -15.971 -7.246 -28.007 1.00 34.09 190 ASP A N 1
ATOM 1545 C CA . ASP A 1 190 ? -15.984 -6.184 -26.981 1.00 34.09 190 ASP A CA 1
ATOM 1546 C C . ASP A 1 190 ? -15.128 -4.948 -27.353 1.00 34.09 190 ASP A C 1
ATOM 1548 O O . ASP A 1 190 ? -15.066 -3.977 -26.591 1.00 34.09 190 ASP A O 1
ATOM 1552 N N . PHE A 1 191 ? -14.414 -4.983 -28.485 1.00 40.06 191 PHE A N 1
ATOM 1553 C CA . PHE A 1 191 ? -13.433 -3.966 -28.887 1.00 40.06 191 PHE A CA 1
ATOM 1554 C C . PHE A 1 191 ? -13.858 -3.109 -30.092 1.00 40.06 191 PHE A C 1
ATOM 1556 O O . PHE A 1 191 ? -13.077 -2.251 -30.509 1.00 40.06 191 PHE A O 1
ATOM 1563 N N . ASP A 1 192 ? -15.089 -3.254 -30.597 1.00 30.92 192 ASP A N 1
ATOM 1564 C CA . ASP A 1 192 ? -15.628 -2.450 -31.707 1.00 30.92 192 ASP A CA 1
ATOM 1565 C C . ASP A 1 192 ? -16.041 -1.031 -31.266 1.00 30.92 192 ASP A C 1
ATOM 1567 O O . ASP A 1 192 ? -17.208 -0.634 -31.257 1.00 30.92 192 ASP A O 1
ATOM 1571 N N . ARG A 1 193 ? -15.043 -0.213 -30.921 1.00 35.22 193 ARG A N 1
ATOM 1572 C CA . ARG A 1 193 ? -15.099 1.235 -31.158 1.00 35.22 193 ARG A CA 1
ATOM 1573 C C . ARG A 1 193 ? -13.992 1.574 -32.151 1.00 35.22 193 ARG A C 1
ATOM 1575 O O . ARG A 1 193 ? -12.811 1.538 -31.813 1.00 35.22 193 ARG A O 1
ATOM 1582 N N . GLU A 1 194 ? -14.412 1.866 -33.379 1.00 32.28 194 GLU A N 1
ATOM 1583 C CA . GLU A 1 194 ? -13.636 1.953 -34.629 1.00 32.28 194 GLU A CA 1
ATOM 1584 C C . GLU A 1 194 ? -12.405 2.884 -34.641 1.00 32.28 194 GLU A C 1
ATOM 1586 O O . GLU A 1 194 ? -11.645 2.854 -35.606 1.00 32.28 194 GLU A O 1
ATOM 1591 N N . GLU A 1 195 ? -12.126 3.675 -33.602 1.00 35.78 195 GLU A N 1
ATOM 1592 C CA . GLU A 1 195 ? -11.011 4.637 -33.642 1.00 35.78 195 GLU A CA 1
ATOM 1593 C C . GLU A 1 195 ? -9.649 4.088 -33.168 1.00 35.78 195 GLU A C 1
ATOM 1595 O O . GLU A 1 195 ? -8.617 4.640 -33.548 1.00 35.78 195 GLU A O 1
ATOM 1600 N N . ASP A 1 196 ? -9.593 2.978 -32.417 1.00 34.41 196 ASP A N 1
ATOM 1601 C CA . ASP A 1 196 ? -8.327 2.474 -31.833 1.00 34.41 196 ASP A CA 1
ATOM 1602 C C . ASP A 1 196 ? -7.753 1.207 -32.506 1.00 34.41 196 ASP A C 1
ATOM 1604 O O . ASP A 1 196 ? -6.576 0.871 -32.318 1.00 34.41 196 ASP A O 1
ATOM 1608 N N . ALA A 1 197 ? -8.544 0.496 -33.317 1.00 33.59 197 ALA A N 1
ATOM 1609 C CA . ALA A 1 197 ? -8.161 -0.806 -33.881 1.00 33.59 197 ALA A CA 1
ATOM 1610 C C . ALA A 1 197 ? -7.051 -0.717 -34.950 1.00 33.59 197 ALA A C 1
ATOM 1612 O O . ALA A 1 197 ? -6.235 -1.631 -35.090 1.00 33.59 197 ALA A O 1
ATOM 1613 N N . THR A 1 198 ? -6.951 0.405 -35.664 1.00 32.78 198 THR A N 1
ATOM 1614 C CA . THR A 1 198 ? -5.996 0.583 -36.773 1.00 32.78 198 THR A CA 1
ATOM 1615 C C . THR A 1 198 ? -4.570 0.917 -36.321 1.00 32.78 198 THR A C 1
ATOM 1617 O O . THR A 1 198 ? -3.642 0.841 -37.126 1.00 32.78 198 THR A O 1
ATOM 1620 N N . ARG A 1 199 ? -4.338 1.226 -35.034 1.00 35.72 199 ARG A N 1
ATOM 1621 C CA . ARG A 1 199 ? -2.987 1.519 -34.507 1.00 35.72 199 ARG A CA 1
ATOM 1622 C C . ARG A 1 199 ? -2.220 0.307 -33.977 1.00 35.72 199 ARG A C 1
ATOM 1624 O O . ARG A 1 199 ? -1.013 0.418 -33.759 1.00 35.72 199 ARG A O 1
ATOM 1631 N N . TYR A 1 200 ? -2.874 -0.839 -33.776 1.00 37.44 200 TYR A N 1
ATOM 1632 C CA . TYR A 1 200 ? -2.289 -1.958 -33.024 1.00 37.44 200 TYR A CA 1
ATOM 1633 C C . TYR A 1 200 ? -2.555 -3.348 -33.621 1.00 37.44 200 TYR A C 1
ATOM 1635 O O . TYR A 1 200 ? -2.545 -4.344 -32.899 1.00 37.44 200 TYR A O 1
ATOM 1643 N N . SER A 1 201 ? -2.724 -3.452 -34.940 1.00 32.44 201 SER A N 1
ATOM 1644 C CA . SER A 1 201 ? -2.841 -4.740 -35.630 1.00 32.44 201 SER A CA 1
ATOM 1645 C C . SER A 1 201 ? -1.462 -5.355 -35.922 1.00 32.44 201 SER A C 1
ATOM 1647 O O . SER A 1 201 ? -0.909 -5.207 -37.013 1.00 32.44 201 SER A O 1
ATOM 1649 N N . LYS A 1 202 ? -0.888 -6.071 -34.954 1.00 33.09 202 LYS A N 1
ATOM 1650 C CA . LYS A 1 202 ? 0.072 -7.145 -35.256 1.00 33.09 202 LYS A CA 1
ATOM 1651 C C . LYS A 1 202 ? -0.329 -8.405 -34.505 1.00 33.09 202 LYS A C 1
ATOM 1653 O O . LYS A 1 202 ? -0.597 -8.345 -33.304 1.00 33.09 202 LYS A O 1
ATOM 1658 N N . THR A 1 203 ? -0.430 -9.513 -35.236 1.00 36.59 203 THR A N 1
ATOM 1659 C CA . THR A 1 203 ? -0.970 -10.771 -34.725 1.00 36.59 203 THR A CA 1
ATOM 1660 C C . THR A 1 203 ? 0.020 -11.490 -33.794 1.00 36.59 203 THR A C 1
ATOM 1662 O O . THR A 1 203 ? 1.237 -11.323 -33.909 1.00 36.59 203 THR A O 1
ATOM 1665 N N . PRO A 1 204 ? -0.477 -12.319 -32.859 1.00 39.00 204 PRO A N 1
ATOM 1666 C CA . PRO A 1 204 ? 0.334 -13.073 -31.898 1.00 39.00 204 PRO A CA 1
ATOM 1667 C C . PRO A 1 204 ? 1.152 -14.255 -32.469 1.00 39.00 204 PRO A C 1
ATOM 1669 O O . PRO A 1 204 ? 1.766 -14.994 -31.693 1.00 39.00 204 PRO A O 1
ATOM 1672 N N . GLU A 1 205 ? 1.188 -14.437 -33.791 1.00 39.91 205 GLU A N 1
ATOM 1673 C CA . GLU A 1 205 ? 2.018 -15.439 -34.485 1.00 39.91 205 GLU A CA 1
ATOM 1674 C C . GLU A 1 205 ? 3.522 -15.102 -34.411 1.00 39.91 205 GLU A C 1
ATOM 1676 O O . GLU A 1 205 ? 4.359 -15.994 -34.495 1.00 39.91 205 GLU A O 1
ATOM 1681 N N . GLU A 1 206 ? 3.892 -13.846 -34.119 1.00 44.50 206 GLU A N 1
ATOM 1682 C CA . GLU A 1 206 ? 5.293 -13.405 -33.948 1.00 44.50 206 GLU A CA 1
ATOM 1683 C C . GLU A 1 206 ? 5.986 -13.913 -32.653 1.00 44.50 206 GLU A C 1
ATOM 1685 O O . GLU A 1 206 ? 7.151 -13.582 -32.409 1.00 44.50 206 GLU A O 1
ATOM 1690 N N . PHE A 1 207 ? 5.299 -14.679 -31.793 1.00 44.62 207 PHE A N 1
ATOM 1691 C CA . PHE A 1 207 ? 5.830 -15.161 -30.501 1.00 44.62 207 PHE A CA 1
ATOM 1692 C C . PHE A 1 207 ? 6.289 -16.633 -30.507 1.00 44.62 207 PHE A C 1
ATOM 1694 O O . PHE A 1 207 ? 6.894 -17.083 -29.533 1.00 44.62 207 PHE A O 1
ATOM 1701 N N . GLY A 1 208 ? 6.041 -17.378 -31.590 1.00 42.22 208 GLY A N 1
ATOM 1702 C CA . GLY A 1 208 ? 6.485 -18.765 -31.746 1.00 42.22 208 GLY A CA 1
ATOM 1703 C C . GLY A 1 208 ? 7.979 -18.839 -32.064 1.00 42.22 208 GLY A C 1
ATOM 1704 O O . GLY A 1 208 ? 8.408 -18.443 -33.143 1.00 42.22 208 GLY A O 1
ATOM 1705 N N . SER A 1 209 ? 8.764 -19.359 -31.119 1.00 55.28 209 SER A N 1
ATOM 1706 C CA . SER A 1 209 ? 10.237 -19.331 -31.046 1.00 55.28 209 SER A CA 1
ATOM 1707 C C . SER A 1 209 ? 10.821 -17.954 -30.693 1.00 55.28 209 SER A C 1
ATOM 1709 O O . SER A 1 209 ? 11.001 -17.047 -31.515 1.00 55.28 209 SER A O 1
ATOM 1711 N N . LEU A 1 210 ? 11.183 -17.785 -29.418 1.00 62.31 210 LEU A N 1
ATOM 1712 C CA . LEU A 1 210 ? 12.080 -16.705 -29.048 1.00 62.31 210 LEU A CA 1
ATOM 1713 C C . LEU A 1 210 ? 13.472 -17.097 -29.564 1.00 62.31 210 LEU A C 1
ATOM 1715 O O . LEU A 1 210 ? 14.166 -17.906 -28.966 1.00 62.31 210 LEU A O 1
ATOM 1719 N N . GLY A 1 211 ? 13.841 -16.564 -30.736 1.00 68.44 211 GLY A N 1
ATOM 1720 C CA . GLY A 1 211 ? 15.214 -16.651 -31.267 1.00 68.44 211 GLY A CA 1
ATOM 1721 C C . GLY A 1 211 ? 16.302 -16.177 -30.274 1.00 68.44 211 GLY A C 1
ATOM 1722 O O . GLY A 1 211 ? 16.002 -15.946 -29.106 1.00 68.44 211 GLY A O 1
ATOM 1723 N N . PRO A 1 212 ? 17.551 -15.988 -30.716 1.00 78.88 212 PRO A N 1
ATOM 1724 C CA . PRO A 1 212 ? 18.710 -15.890 -29.824 1.00 78.88 212 PRO A CA 1
ATOM 1725 C C . PRO A 1 212 ? 18.592 -14.819 -28.725 1.00 78.88 212 PRO A C 1
ATOM 1727 O O . PRO A 1 212 ? 17.910 -13.795 -28.883 1.00 78.88 212 PRO A O 1
ATOM 1730 N N . LEU A 1 213 ? 19.265 -15.082 -27.602 1.00 79.00 213 LEU A N 1
ATOM 1731 C CA . LEU A 1 213 ? 19.232 -14.299 -26.371 1.00 79.00 213 LEU A CA 1
ATOM 1732 C C . LEU A 1 213 ? 19.633 -12.841 -26.583 1.00 79.00 213 LEU A C 1
ATOM 1734 O O . LEU A 1 213 ? 19.010 -11.944 -26.014 1.00 79.00 213 LEU A O 1
ATOM 1738 N N . VAL A 1 214 ? 20.629 -12.602 -27.428 1.00 83.81 214 VAL A N 1
ATOM 1739 C CA . VAL A 1 214 ? 20.982 -11.288 -27.967 1.00 83.81 214 VAL A CA 1
ATOM 1740 C C . VAL A 1 214 ? 21.347 -11.494 -29.439 1.00 83.81 214 VAL A C 1
ATOM 1742 O O . VAL A 1 214 ? 22.445 -11.972 -29.721 1.00 83.81 214 VAL A O 1
ATOM 1745 N N . PRO A 1 215 ? 20.437 -11.193 -30.384 1.00 84.00 215 PRO A N 1
ATOM 1746 C CA . PRO A 1 215 ? 20.714 -11.390 -31.802 1.00 84.00 215 PRO A CA 1
ATOM 1747 C C . PRO A 1 215 ? 21.714 -10.355 -32.334 1.00 84.00 215 PRO A C 1
ATOM 1749 O O . PRO A 1 215 ? 21.734 -9.211 -31.872 1.00 84.00 215 PRO A O 1
ATOM 1752 N N . ASP A 1 216 ? 22.463 -10.723 -33.376 1.00 85.06 216 ASP A N 1
ATOM 1753 C CA . ASP A 1 216 ? 23.401 -9.825 -34.065 1.00 85.06 216 ASP A CA 1
ATOM 1754 C C . ASP A 1 216 ? 22.728 -8.567 -34.625 1.00 85.06 216 ASP A C 1
ATOM 1756 O O . ASP A 1 216 ? 23.317 -7.485 -34.596 1.00 85.06 216 ASP A O 1
ATOM 1760 N N . ASP A 1 217 ? 21.467 -8.666 -35.065 1.00 86.25 217 ASP A N 1
ATOM 1761 C CA . ASP A 1 217 ? 20.720 -7.503 -35.552 1.00 86.25 217 ASP A CA 1
ATOM 1762 C C . ASP A 1 217 ? 20.528 -6.448 -34.455 1.00 86.25 217 ASP A C 1
ATOM 1764 O O . ASP A 1 217 ? 20.524 -5.254 -34.748 1.00 86.25 217 ASP A O 1
ATOM 1768 N N . LEU A 1 218 ? 20.407 -6.860 -33.186 1.00 87.38 218 LEU A N 1
ATOM 1769 C CA . LEU A 1 218 ? 20.283 -5.920 -32.075 1.00 87.38 218 LEU A CA 1
ATOM 1770 C C . LEU A 1 218 ? 21.578 -5.131 -31.882 1.00 87.38 218 LEU A C 1
ATOM 1772 O O . LEU A 1 218 ? 21.505 -3.922 -31.672 1.00 87.38 218 LEU A O 1
ATOM 1776 N N . ARG A 1 219 ? 22.738 -5.794 -31.981 1.00 88.12 219 ARG A N 1
ATOM 1777 C CA . ARG A 1 219 ? 24.045 -5.129 -31.915 1.00 88.12 219 ARG A CA 1
ATOM 1778 C C . ARG A 1 219 ? 24.214 -4.165 -33.084 1.00 88.12 219 ARG A C 1
ATOM 1780 O O . ARG A 1 219 ? 24.465 -2.990 -32.847 1.00 88.12 219 ARG A O 1
ATOM 1787 N N . ALA A 1 220 ? 24.014 -4.636 -34.315 1.00 90.06 220 ALA A N 1
ATOM 1788 C CA . ALA A 1 220 ? 24.175 -3.809 -35.509 1.00 90.06 220 ALA A CA 1
ATOM 1789 C C . ALA A 1 220 ? 23.276 -2.561 -35.461 1.00 90.06 220 ALA A C 1
ATOM 1791 O O . ALA A 1 220 ? 23.723 -1.454 -35.739 1.00 90.06 220 ALA A O 1
ATOM 1792 N N . ARG A 1 221 ? 22.020 -2.713 -35.021 1.00 90.06 221 ARG A N 1
ATOM 1793 C CA . ARG A 1 221 ? 21.089 -1.586 -34.842 1.00 90.06 221 ARG A CA 1
ATOM 1794 C C . ARG A 1 221 ? 21.499 -0.641 -33.713 1.00 90.06 221 ARG A C 1
ATOM 1796 O O . ARG A 1 221 ? 21.205 0.546 -33.796 1.00 90.06 221 ARG A O 1
ATOM 1803 N N . ALA A 1 222 ? 22.121 -1.156 -32.651 1.00 91.50 222 ALA A N 1
ATOM 1804 C CA . ALA A 1 222 ? 22.624 -0.338 -31.551 1.00 91.50 222 ALA A CA 1
ATOM 1805 C C . ALA A 1 222 ? 23.833 0.510 -31.974 1.00 91.50 222 ALA A C 1
ATOM 1807 O O . ALA A 1 222 ? 23.952 1.647 -31.524 1.00 91.50 222 ALA A O 1
ATOM 1808 N N . GLU A 1 223 ? 24.704 -0.049 -32.819 1.00 91.94 223 GLU A N 1
ATOM 1809 C CA . GLU A 1 223 ? 25.879 0.627 -33.382 1.00 91.94 223 GLU A CA 1
ATOM 1810 C C . GLU A 1 223 ? 25.495 1.668 -34.445 1.00 91.94 223 GLU A C 1
ATOM 1812 O O . GLU A 1 223 ? 26.110 2.729 -34.493 1.00 91.94 223 GLU A O 1
ATOM 1817 N N . ASP A 1 224 ? 24.467 1.385 -35.252 1.00 94.56 224 ASP A N 1
ATOM 1818 C CA . ASP A 1 224 ? 23.957 2.282 -36.299 1.00 94.56 224 ASP A CA 1
ATOM 1819 C C . ASP A 1 224 ? 23.227 3.507 -35.722 1.00 94.56 224 ASP A C 1
ATOM 1821 O O . ASP A 1 224 ? 23.626 4.649 -35.950 1.00 94.56 224 ASP A O 1
ATOM 1825 N N . ASP A 1 225 ? 22.173 3.282 -34.929 1.00 94.25 225 ASP A N 1
ATOM 1826 C CA . ASP A 1 225 ? 21.391 4.358 -34.319 1.00 94.25 225 ASP A CA 1
ATOM 1827 C C . ASP A 1 225 ? 20.832 3.924 -32.958 1.00 94.25 225 ASP A C 1
ATOM 1829 O O . ASP A 1 225 ? 19.707 3.422 -32.810 1.00 94.25 225 ASP A O 1
ATOM 1833 N N . TRP A 1 226 ? 21.643 4.166 -31.927 1.00 93.50 226 TRP A N 1
ATOM 1834 C CA . TRP A 1 226 ? 21.289 3.916 -30.534 1.00 93.50 226 TRP A CA 1
ATOM 1835 C C . TRP A 1 226 ? 19.953 4.544 -30.136 1.00 93.50 226 TRP A C 1
ATOM 1837 O O . TRP A 1 226 ? 19.102 3.892 -29.520 1.00 93.50 226 TRP A O 1
ATOM 1847 N N . LEU A 1 227 ? 19.759 5.823 -30.471 1.00 92.69 227 LEU A N 1
ATOM 1848 C CA . LEU A 1 227 ? 18.580 6.566 -30.044 1.00 92.69 227 LEU A CA 1
ATOM 1849 C C . LEU A 1 227 ? 17.331 5.966 -30.686 1.00 92.69 227 LEU A C 1
ATOM 1851 O O . LEU A 1 227 ? 16.328 5.746 -29.997 1.00 92.69 227 LEU A O 1
ATOM 1855 N N . ARG A 1 228 ? 17.401 5.632 -31.977 1.00 91.56 228 ARG A N 1
ATOM 1856 C CA . ARG A 1 228 ? 16.304 4.970 -32.675 1.00 91.56 228 ARG A CA 1
ATOM 1857 C C . ARG A 1 228 ? 15.998 3.599 -32.091 1.00 91.56 228 ARG A C 1
ATOM 1859 O O . ARG A 1 228 ? 14.824 3.305 -31.850 1.00 91.56 228 ARG A O 1
ATOM 1866 N N . LEU A 1 229 ? 17.017 2.787 -31.801 1.00 92.62 229 LEU A N 1
ATOM 1867 C CA . LEU A 1 229 ? 16.833 1.486 -31.158 1.00 92.62 229 LEU A CA 1
ATOM 1868 C C . LEU A 1 229 ? 16.098 1.621 -29.817 1.00 92.62 229 LEU A C 1
ATOM 1870 O O . LEU A 1 229 ? 15.148 0.875 -29.552 1.00 92.62 229 LEU A O 1
ATOM 1874 N N . VAL A 1 230 ? 16.513 2.572 -28.977 1.00 91.75 230 VAL A N 1
ATOM 1875 C CA . VAL A 1 230 ? 15.908 2.802 -27.660 1.00 91.75 230 VAL A CA 1
ATOM 1876 C C . VAL A 1 230 ? 14.465 3.301 -27.789 1.00 91.75 230 VAL A C 1
ATOM 1878 O O . VAL A 1 230 ? 13.591 2.787 -27.088 1.00 91.75 230 VAL A O 1
ATOM 1881 N N . ILE A 1 231 ? 14.179 4.231 -28.708 1.00 87.06 231 ILE A N 1
ATOM 1882 C CA . ILE A 1 231 ? 12.816 4.726 -28.985 1.00 87.06 231 ILE A CA 1
ATOM 1883 C C . ILE A 1 231 ? 11.899 3.583 -29.431 1.00 87.06 231 ILE A C 1
ATOM 1885 O O . ILE A 1 231 ? 10.820 3.392 -28.861 1.00 87.06 231 ILE A O 1
ATOM 1889 N N . ASP A 1 232 ? 12.336 2.792 -30.412 1.00 85.31 232 ASP A N 1
ATOM 1890 C CA . ASP A 1 232 ? 11.550 1.682 -30.953 1.00 85.31 232 ASP A CA 1
ATOM 1891 C C . ASP A 1 232 ? 11.293 0.612 -29.881 1.00 85.31 232 ASP A C 1
ATOM 1893 O O . ASP A 1 232 ? 10.195 0.051 -29.785 1.00 85.31 232 ASP A O 1
ATOM 1897 N N . THR A 1 233 ? 12.287 0.352 -29.028 1.00 87.12 233 THR A N 1
ATOM 1898 C CA . THR A 1 233 ? 12.156 -0.576 -27.898 1.00 87.12 233 THR A CA 1
ATOM 1899 C C . THR A 1 233 ? 11.193 -0.032 -26.843 1.00 87.12 233 THR A C 1
ATOM 1901 O O . THR A 1 233 ? 10.305 -0.763 -26.393 1.00 87.12 233 THR A O 1
ATOM 1904 N N . ASN A 1 234 ? 11.281 1.258 -26.502 1.00 88.56 234 ASN A N 1
ATOM 1905 C CA . ASN A 1 234 ? 10.371 1.913 -25.563 1.00 88.56 234 ASN A CA 1
ATOM 1906 C C . ASN A 1 234 ? 8.911 1.825 -26.021 1.00 88.56 234 ASN A C 1
ATOM 1908 O O . ASN A 1 234 ? 8.036 1.473 -25.225 1.00 88.56 234 ASN A O 1
ATOM 1912 N N . ALA A 1 235 ? 8.655 2.105 -27.302 1.00 80.81 235 ALA A N 1
ATOM 1913 C CA . ALA A 1 235 ? 7.322 2.041 -27.892 1.00 80.81 235 ALA A CA 1
ATOM 1914 C C . ALA A 1 235 ? 6.735 0.623 -27.797 1.00 80.81 235 ALA A C 1
ATOM 1916 O O . ALA A 1 235 ? 5.602 0.439 -27.347 1.00 80.81 235 ALA A O 1
ATOM 1917 N N . ARG A 1 236 ? 7.535 -0.402 -28.122 1.00 81.00 236 ARG A N 1
ATOM 1918 C CA . ARG A 1 236 ? 7.132 -1.815 -28.007 1.00 81.00 236 ARG A CA 1
ATOM 1919 C C . ARG A 1 236 ? 6.825 -2.213 -26.562 1.00 81.00 236 ARG A C 1
ATOM 1921 O O . ARG A 1 236 ? 5.791 -2.831 -26.305 1.00 81.00 236 ARG A O 1
ATOM 1928 N N . LEU A 1 237 ? 7.675 -1.820 -25.612 1.00 83.25 237 LEU A N 1
ATOM 1929 C CA . LEU A 1 237 ? 7.424 -2.027 -24.182 1.00 83.25 237 LEU A CA 1
ATOM 1930 C C . LEU A 1 237 ? 6.183 -1.259 -23.703 1.00 83.25 237 LEU A C 1
ATOM 1932 O O . LEU A 1 237 ? 5.492 -1.718 -22.796 1.00 83.25 237 LEU A O 1
ATOM 1936 N N . GLY A 1 238 ? 5.869 -0.113 -24.311 1.00 78.69 238 GLY A N 1
ATOM 1937 C CA . GLY A 1 238 ? 4.643 0.645 -24.063 1.00 78.69 238 GLY A CA 1
ATOM 1938 C C . GLY A 1 238 ? 3.385 -0.127 -24.432 1.00 78.69 238 GLY A C 1
ATOM 1939 O O . GLY A 1 238 ? 2.469 -0.216 -23.616 1.00 78.69 238 GLY A O 1
ATOM 1940 N N . ASN A 1 239 ? 3.379 -0.761 -25.602 1.00 78.69 239 ASN A N 1
ATOM 1941 C CA . ASN A 1 239 ? 2.264 -1.605 -26.036 1.00 78.69 239 ASN A CA 1
ATOM 1942 C C . ASN A 1 239 ? 2.074 -2.798 -25.089 1.00 78.69 239 ASN A C 1
ATOM 1944 O O . ASN A 1 239 ? 0.956 -3.082 -24.656 1.00 78.69 239 ASN A O 1
ATOM 1948 N N . MET A 1 240 ? 3.179 -3.442 -24.697 1.00 78.88 240 MET A N 1
ATOM 1949 C CA . MET A 1 240 ? 3.171 -4.535 -23.724 1.00 78.88 240 MET A CA 1
ATOM 1950 C C . MET A 1 240 ? 2.651 -4.084 -22.354 1.00 78.88 240 MET A C 1
ATOM 1952 O O . MET A 1 240 ? 1.806 -4.757 -21.771 1.00 78.88 240 MET A O 1
ATOM 1956 N N . TYR A 1 241 ? 3.099 -2.928 -21.857 1.00 81.44 241 TYR A N 1
ATOM 1957 C CA . TYR A 1 241 ? 2.613 -2.347 -20.607 1.00 81.44 241 TYR A CA 1
ATOM 1958 C C . TYR A 1 241 ? 1.097 -2.127 -20.645 1.00 81.44 241 TYR A C 1
ATOM 1960 O O . TYR A 1 241 ? 0.403 -2.554 -19.729 1.00 81.44 241 TYR A O 1
ATOM 1968 N N . SER A 1 242 ? 0.567 -1.509 -21.704 1.00 75.69 242 SER A N 1
ATOM 1969 C CA . SER A 1 242 ? -0.876 -1.260 -21.845 1.00 75.69 242 SER A CA 1
ATOM 1970 C C . SER A 1 242 ? -1.686 -2.554 -21.935 1.00 75.69 242 SER A C 1
ATOM 1972 O O . SER A 1 242 ? -2.792 -2.639 -21.402 1.00 75.69 242 SER A O 1
ATOM 1974 N N . TYR A 1 243 ? -1.142 -3.584 -22.586 1.00 74.56 243 TYR A N 1
ATOM 1975 C CA . TYR A 1 243 ? -1.742 -4.915 -22.612 1.00 74.56 243 TYR A CA 1
ATOM 1976 C C . TYR A 1 243 ? -1.768 -5.553 -21.214 1.00 74.56 243 TYR A C 1
ATOM 1978 O O . TYR A 1 243 ? -2.835 -5.902 -20.713 1.00 74.56 243 TYR A O 1
ATOM 1986 N N . MET A 1 244 ? -0.620 -5.615 -20.536 1.00 74.06 244 MET A N 1
ATOM 1987 C CA . MET A 1 244 ? -0.505 -6.169 -19.184 1.00 74.06 244 MET A CA 1
ATOM 1988 C C . MET A 1 244 ? -1.350 -5.409 -18.165 1.00 74.06 244 MET A C 1
ATOM 1990 O O . MET A 1 244 ? -1.974 -6.031 -17.312 1.00 74.06 244 MET A O 1
ATOM 1994 N N . LYS A 1 245 ? -1.394 -4.075 -18.252 1.00 72.62 245 LYS A N 1
ATOM 1995 C CA . LYS A 1 245 ? -2.194 -3.220 -17.372 1.00 72.62 245 LYS A CA 1
ATOM 1996 C C . LYS A 1 245 ? -3.660 -3.635 -17.414 1.00 72.62 245 LYS A C 1
ATOM 1998 O O . LYS A 1 245 ? -4.231 -3.897 -16.365 1.00 72.62 245 LYS A O 1
ATOM 2003 N N . ARG A 1 246 ? -4.217 -3.807 -18.618 1.00 65.38 246 ARG A N 1
ATOM 2004 C CA . ARG A 1 246 ? -5.598 -4.273 -18.813 1.00 65.38 246 ARG A CA 1
ATOM 2005 C C . ARG A 1 246 ? -5.833 -5.661 -18.218 1.00 65.38 246 ARG A C 1
ATOM 2007 O O . ARG A 1 246 ? -6.880 -5.886 -17.625 1.00 65.38 246 ARG A O 1
ATOM 2014 N N . LEU A 1 247 ? -4.870 -6.576 -18.337 1.00 62.75 247 LEU A N 1
ATOM 2015 C CA . LEU A 1 247 ? -4.969 -7.914 -17.740 1.00 62.75 247 LEU A CA 1
ATOM 2016 C C . LEU A 1 247 ? -4.929 -7.880 -16.207 1.00 62.75 247 LEU A C 1
ATOM 2018 O O . LEU A 1 247 ? -5.695 -8.586 -15.558 1.00 62.75 247 LEU A O 1
ATOM 2022 N N . VAL A 1 248 ? -4.056 -7.050 -15.629 1.00 63.88 248 VAL A N 1
ATOM 2023 C CA . VAL A 1 248 ? -3.947 -6.872 -14.175 1.00 63.88 248 VAL A CA 1
ATOM 2024 C C . VAL A 1 248 ? -5.204 -6.193 -13.621 1.00 63.88 248 VAL A C 1
ATOM 2026 O O . VAL A 1 248 ? -5.755 -6.684 -12.638 1.00 63.88 248 VAL A O 1
ATOM 2029 N N . GLU A 1 249 ? -5.686 -5.125 -14.265 1.00 54.94 249 GLU A N 1
ATOM 2030 C CA . GLU A 1 249 ? -6.894 -4.376 -13.878 1.00 54.94 249 GLU A CA 1
ATOM 2031 C C . GLU A 1 249 ? -8.169 -5.219 -14.008 1.00 54.94 249 GLU A C 1
ATOM 2033 O O . GLU A 1 249 ? -8.972 -5.240 -13.083 1.00 54.94 249 GLU A O 1
ATOM 2038 N N . LYS A 1 250 ? -8.330 -6.003 -15.087 1.00 48.53 250 LYS A N 1
ATOM 2039 C CA . LYS A 1 250 ? -9.463 -6.939 -15.228 1.00 48.53 250 LYS A CA 1
ATOM 2040 C C . LYS A 1 250 ? -9.421 -8.109 -14.231 1.00 48.53 250 LYS A C 1
ATOM 2042 O O . LYS A 1 250 ? -10.418 -8.807 -14.094 1.00 48.53 250 LYS A O 1
ATOM 2047 N N . SER A 1 251 ? -8.291 -8.360 -13.558 1.00 46.75 251 SER A N 1
ATOM 2048 C CA . SER A 1 251 ? -8.167 -9.471 -12.599 1.00 46.75 251 SER A CA 1
ATOM 2049 C C . SER A 1 251 ? -8.618 -9.139 -11.173 1.00 46.75 251 SER A C 1
ATOM 2051 O O . SER A 1 251 ? -8.727 -10.063 -10.370 1.00 46.75 251 SER A O 1
ATOM 2053 N N . ARG A 1 252 ? -8.847 -7.859 -10.840 1.00 51.47 252 ARG A N 1
ATOM 2054 C CA . ARG A 1 252 ? -9.259 -7.414 -9.500 1.00 51.47 252 ARG A CA 1
ATOM 2055 C C . ARG A 1 252 ? -10.177 -6.207 -9.634 1.00 51.47 252 ARG A C 1
ATOM 2057 O O . ARG A 1 252 ? -9.674 -5.102 -9.843 1.00 51.47 252 ARG A O 1
ATOM 2064 N N . ASP A 1 253 ? -11.487 -6.394 -9.496 1.00 63.41 253 ASP A N 1
ATOM 2065 C CA . ASP A 1 253 ? -12.334 -5.249 -9.167 1.00 63.41 253 ASP A CA 1
ATOM 2066 C C . ASP A 1 253 ? -11.863 -4.748 -7.785 1.00 63.41 253 ASP A C 1
ATOM 2068 O O . ASP A 1 253 ? -11.898 -5.504 -6.812 1.00 63.41 253 ASP A O 1
ATOM 2072 N N . PRO A 1 254 ? -11.325 -3.518 -7.666 1.00 62.38 254 PRO A N 1
ATOM 2073 C CA . PRO A 1 254 ? -10.813 -3.019 -6.392 1.00 62.38 254 PRO A CA 1
ATOM 2074 C C . PRO A 1 254 ? -11.899 -2.935 -5.312 1.00 62.38 254 PRO A C 1
ATOM 2076 O O . PRO A 1 254 ? -11.557 -2.872 -4.129 1.00 62.38 254 PRO A O 1
ATOM 2079 N N . PHE A 1 255 ? -13.174 -2.928 -5.713 1.00 70.88 255 PHE A N 1
ATOM 2080 C CA . PHE A 1 255 ? -14.322 -2.926 -4.821 1.00 70.88 255 PHE A CA 1
ATOM 2081 C C . PHE A 1 255 ? -14.828 -4.323 -4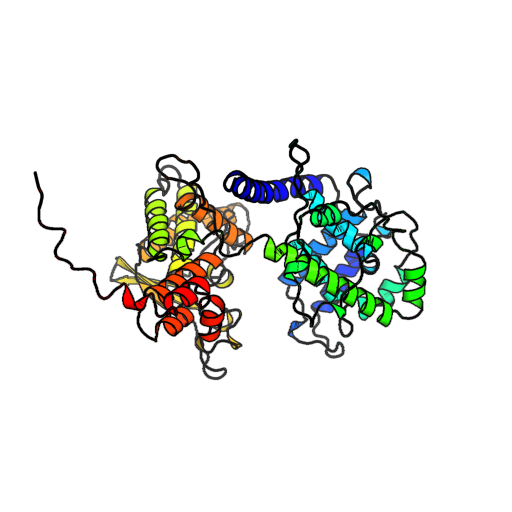.480 1.00 70.88 255 PHE A C 1
ATOM 2083 O O . PHE A 1 255 ? -15.529 -4.432 -3.481 1.00 70.88 255 PHE A O 1
ATOM 2090 N N . GLU A 1 256 ? -14.442 -5.375 -5.215 1.00 75.50 256 GLU A N 1
ATOM 2091 C CA . GLU A 1 256 ? -14.874 -6.764 -4.968 1.00 75.50 256 GLU A CA 1
ATOM 2092 C C . GLU A 1 256 ? -14.781 -7.137 -3.479 1.00 75.50 256 GLU A C 1
ATOM 2094 O O . GLU A 1 256 ? -15.769 -7.625 -2.929 1.00 75.50 256 GLU A O 1
ATOM 2099 N N . PRO A 1 257 ? -13.675 -6.827 -2.759 1.00 76.31 257 PRO A N 1
ATOM 2100 C CA . PRO A 1 257 ? -13.547 -7.233 -1.362 1.00 76.31 257 PRO A CA 1
ATOM 2101 C C . PRO A 1 257 ? -14.512 -6.544 -0.394 1.00 76.31 257 PRO A C 1
ATOM 2103 O O . PRO A 1 257 ? -14.705 -7.010 0.727 1.00 76.31 257 PRO A O 1
ATOM 2106 N N . VAL A 1 258 ? -15.078 -5.409 -0.802 1.00 84.31 258 VAL A N 1
ATOM 2107 C CA . VAL A 1 258 ? -15.978 -4.581 0.007 1.00 84.31 258 VAL A CA 1
ATOM 2108 C C . VAL A 1 258 ? -17.336 -4.381 -0.653 1.00 84.31 258 VAL A C 1
ATOM 2110 O O . VAL A 1 258 ? -18.120 -3.576 -0.161 1.00 84.31 258 VAL A O 1
ATOM 2113 N N . GLN A 1 259 ? -17.637 -5.092 -1.741 1.00 84.44 259 GLN A N 1
ATOM 2114 C CA . GLN A 1 259 ? -18.819 -4.823 -2.553 1.00 84.44 259 GLN A CA 1
ATOM 2115 C C . GLN A 1 259 ? -20.106 -4.969 -1.731 1.00 84.44 259 GLN A C 1
ATOM 2117 O O . GLN A 1 259 ? -20.925 -4.058 -1.756 1.00 84.44 259 GLN A O 1
ATOM 2122 N N . GLU A 1 260 ? -20.228 -6.030 -0.923 1.00 85.38 260 GLU A N 1
ATOM 2123 C CA . GLU A 1 260 ? -21.353 -6.230 0.010 1.00 85.38 260 GLU A CA 1
ATOM 2124 C C . GLU A 1 260 ? -21.548 -5.013 0.933 1.00 85.38 260 GLU A C 1
ATOM 2126 O O . GLU A 1 260 ? -22.656 -4.503 1.081 1.00 85.38 260 GLU A O 1
ATOM 2131 N N . ILE A 1 261 ? -20.456 -4.483 1.495 1.00 88.94 261 ILE A N 1
ATOM 2132 C CA . ILE A 1 261 ? -20.492 -3.316 2.388 1.00 88.94 261 ILE A CA 1
ATOM 2133 C C . ILE A 1 261 ? -20.894 -2.058 1.610 1.00 88.94 261 ILE A C 1
ATOM 2135 O O . ILE A 1 261 ? -21.678 -1.244 2.094 1.00 88.94 261 ILE A O 1
ATOM 2139 N N . LEU A 1 262 ? -20.353 -1.880 0.404 1.00 88.75 262 LEU A N 1
ATOM 2140 C CA . LEU A 1 262 ? -20.626 -0.723 -0.446 1.00 88.75 262 LEU A CA 1
ATOM 2141 C C . LEU A 1 262 ? -22.020 -0.743 -1.068 1.00 88.75 262 LEU A C 1
ATOM 2143 O O . LEU A 1 262 ? -22.482 0.307 -1.507 1.00 88.75 262 LEU A O 1
ATOM 2147 N N . GLU A 1 263 ? -22.694 -1.885 -1.124 1.00 87.31 263 GLU A N 1
ATOM 2148 C CA . GLU A 1 263 ? -24.070 -2.022 -1.614 1.00 87.31 263 GLU A CA 1
ATOM 2149 C C . GLU A 1 263 ? -25.102 -1.929 -0.480 1.00 87.31 263 GLU A C 1
ATOM 2151 O O . GLU A 1 263 ? -26.257 -1.599 -0.740 1.00 87.31 263 GLU A O 1
ATOM 2156 N N . ALA A 1 264 ? -24.688 -2.100 0.780 1.00 85.81 264 ALA A N 1
ATOM 2157 C CA . ALA A 1 264 ? -25.561 -1.946 1.940 1.00 85.81 264 ALA A CA 1
ATOM 2158 C C . ALA A 1 264 ? -26.178 -0.537 2.039 1.00 85.81 264 ALA A C 1
ATOM 2160 O O . ALA A 1 264 ? -25.533 0.473 1.744 1.00 85.81 264 ALA A O 1
ATOM 2161 N N . GLU A 1 265 ? -27.417 -0.443 2.530 1.00 85.88 265 GLU A N 1
ATOM 2162 C CA . GLU A 1 265 ? -28.099 0.843 2.753 1.00 85.88 265 GLU A CA 1
ATOM 2163 C C . GLU A 1 265 ? -27.288 1.750 3.693 1.00 85.88 265 GLU A C 1
ATOM 2165 O O . GLU A 1 265 ? -27.138 2.952 3.462 1.00 85.88 265 GLU A O 1
ATOM 2170 N N . ARG A 1 266 ? -26.679 1.139 4.716 1.00 84.06 266 ARG A N 1
ATOM 2171 C CA . ARG A 1 266 ? -25.846 1.802 5.718 1.00 84.06 266 ARG A CA 1
ATOM 2172 C C . ARG A 1 266 ? -24.472 1.122 5.819 1.00 84.06 266 ARG A C 1
ATOM 2174 O O . ARG A 1 266 ? -24.237 0.350 6.744 1.00 84.06 266 ARG A O 1
ATOM 2181 N N . PRO A 1 267 ? -23.515 1.449 4.925 1.00 88.94 267 PRO A N 1
ATOM 2182 C CA . PRO A 1 267 ? -22.205 0.783 4.887 1.00 88.94 267 PRO A CA 1
ATOM 2183 C C . PRO A 1 267 ? -21.422 0.829 6.211 1.00 88.94 267 PRO A C 1
ATOM 2185 O O . PRO A 1 267 ? -20.680 -0.094 6.540 1.00 88.94 267 PRO A O 1
ATOM 2188 N N . LEU A 1 268 ? -21.598 1.897 6.996 1.00 87.75 268 LEU A N 1
ATOM 2189 C CA . LEU A 1 268 ? -20.915 2.082 8.278 1.00 87.75 268 LEU A CA 1
ATOM 2190 C C . LEU A 1 268 ? -21.395 1.116 9.374 1.00 87.75 268 LEU A C 1
ATOM 2192 O O . LEU A 1 268 ? -20.653 0.870 10.324 1.00 87.75 268 LEU A O 1
ATOM 2196 N N . ASP A 1 269 ? -22.588 0.530 9.245 1.00 88.31 269 ASP A N 1
ATOM 2197 C CA . ASP A 1 269 ? -23.097 -0.431 10.229 1.00 88.31 269 ASP A CA 1
ATOM 2198 C C . ASP A 1 269 ? -22.242 -1.714 10.221 1.00 88.31 269 ASP A C 1
ATOM 2200 O O . ASP A 1 269 ? -21.913 -2.244 11.279 1.00 88.31 269 ASP A O 1
ATOM 2204 N N . HIS A 1 270 ? -21.759 -2.148 9.050 1.00 89.62 270 HIS A N 1
ATOM 2205 C CA . HIS A 1 270 ? -20.831 -3.282 8.939 1.00 89.62 270 HIS A CA 1
ATOM 2206 C C . HIS A 1 270 ? -19.487 -2.996 9.614 1.00 89.62 270 HIS A C 1
ATOM 2208 O O . HIS A 1 270 ? -18.933 -3.853 10.296 1.00 89.62 270 HIS A O 1
ATOM 2214 N N . VAL A 1 271 ? -18.962 -1.778 9.453 1.00 90.75 271 VAL A N 1
ATOM 2215 C CA . VAL A 1 271 ? -17.728 -1.344 10.127 1.00 90.75 271 VAL A CA 1
ATOM 2216 C C . VAL A 1 271 ? -17.929 -1.295 11.642 1.00 90.75 271 VAL A C 1
ATOM 2218 O O . VAL A 1 271 ? -17.053 -1.725 12.388 1.00 90.75 271 VAL A O 1
ATOM 2221 N N . THR A 1 272 ? -19.093 -0.824 12.094 1.00 90.06 272 THR A N 1
ATOM 2222 C CA . THR A 1 272 ? -19.456 -0.785 13.518 1.00 90.06 272 THR A CA 1
ATOM 2223 C C . THR A 1 272 ? -19.498 -2.196 14.105 1.00 90.06 272 THR A C 1
ATOM 2225 O O . THR A 1 272 ? -18.855 -2.443 15.121 1.00 90.06 272 THR A O 1
ATOM 2228 N N . ALA A 1 273 ? -20.120 -3.152 13.409 1.00 90.38 273 ALA A N 1
ATOM 2229 C CA . ALA A 1 273 ? -20.136 -4.555 13.824 1.00 90.38 273 ALA A CA 1
ATOM 2230 C C . ALA A 1 273 ? -18.722 -5.166 13.922 1.00 90.38 273 ALA A C 1
ATOM 2232 O O . ALA A 1 273 ? -18.429 -5.892 14.872 1.00 90.38 273 ALA A O 1
ATOM 2233 N N . MET A 1 274 ? -17.813 -4.841 12.989 1.00 92.94 274 MET A N 1
ATOM 2234 C CA . MET A 1 274 ? -16.410 -5.286 13.069 1.00 92.94 274 MET A CA 1
ATOM 2235 C C . MET A 1 274 ? -15.707 -4.747 14.319 1.00 92.94 274 MET A C 1
ATOM 2237 O O . MET A 1 274 ? -14.924 -5.463 14.941 1.00 92.94 274 MET A O 1
ATOM 2241 N N . ILE A 1 275 ? -15.956 -3.482 14.667 1.00 92.31 275 ILE A N 1
ATOM 2242 C CA . ILE A 1 275 ? -15.372 -2.825 15.842 1.00 92.31 275 ILE A CA 1
ATOM 2243 C C . ILE A 1 275 ? -15.902 -3.472 17.125 1.00 92.31 275 ILE A C 1
ATOM 2245 O O . ILE A 1 275 ? -15.108 -3.844 17.987 1.00 92.31 275 ILE A O 1
ATOM 2249 N N . GLU A 1 276 ? -17.219 -3.649 17.239 1.00 91.75 276 GLU A N 1
ATOM 2250 C CA . GLU A 1 276 ? -17.861 -4.283 18.397 1.00 91.75 276 GLU A CA 1
ATOM 2251 C C . GLU A 1 276 ? -17.348 -5.709 18.617 1.00 91.75 276 GLU A C 1
ATOM 2253 O O . GLU A 1 276 ? -16.953 -6.069 19.730 1.00 91.75 276 GLU A O 1
ATOM 2258 N N . HIS A 1 277 ? -17.265 -6.497 17.542 1.00 91.75 277 HIS A N 1
ATOM 2259 C CA . HIS A 1 277 ? -16.683 -7.832 17.598 1.00 91.75 277 HIS A CA 1
ATOM 2260 C C . HIS A 1 277 ? -15.214 -7.796 18.049 1.00 91.75 277 HIS A C 1
ATOM 2262 O O . HIS A 1 277 ? -14.820 -8.557 18.934 1.00 91.75 277 HIS A O 1
ATOM 2268 N N . ALA A 1 278 ? -14.409 -6.877 17.506 1.00 93.62 278 ALA A N 1
ATOM 2269 C CA . ALA A 1 278 ? -13.000 -6.753 17.867 1.00 93.62 278 ALA A CA 1
ATOM 2270 C C . ALA A 1 278 ? -12.792 -6.398 19.347 1.00 93.62 278 ALA A C 1
ATOM 2272 O O . ALA A 1 278 ? -11.875 -6.940 19.965 1.00 93.62 278 ALA A O 1
ATOM 2273 N N . TYR A 1 279 ? -13.638 -5.535 19.925 1.00 93.56 279 TYR A N 1
ATOM 2274 C CA . TYR A 1 279 ? -13.628 -5.244 21.363 1.00 93.56 279 TYR A CA 1
ATOM 2275 C C . TYR A 1 279 ? -13.930 -6.495 22.194 1.00 93.56 279 TYR A C 1
ATOM 2277 O O . TYR A 1 279 ? -13.197 -6.796 23.136 1.00 93.56 279 TYR A O 1
ATOM 2285 N N . GLY A 1 280 ? -14.972 -7.248 21.824 1.00 90.50 280 GLY A N 1
ATOM 2286 C CA . GLY A 1 280 ? -15.349 -8.485 22.514 1.00 90.50 280 GLY A CA 1
ATOM 2287 C C . GLY A 1 280 ? -14.302 -9.600 22.403 1.00 90.50 280 GLY A C 1
ATOM 2288 O O . GLY A 1 280 ? -14.201 -10.443 23.294 1.00 90.50 280 GLY A O 1
ATOM 2289 N N . ALA A 1 281 ? -13.497 -9.585 21.339 1.00 88.38 281 ALA A N 1
ATOM 2290 C CA . ALA A 1 281 ? -12.469 -10.582 21.053 1.00 88.38 281 ALA A CA 1
ATOM 2291 C C . ALA A 1 281 ? -11.062 -10.217 21.571 1.00 88.38 281 ALA A C 1
ATOM 2293 O O . ALA A 1 281 ? -10.104 -10.949 21.297 1.00 88.38 281 ALA A O 1
ATOM 2294 N N . LEU A 1 282 ? -10.892 -9.106 22.305 1.00 91.62 282 LEU A N 1
ATOM 2295 C CA . LEU A 1 282 ? -9.582 -8.730 22.845 1.00 91.62 282 LEU A CA 1
ATOM 2296 C C . LEU A 1 282 ? -9.046 -9.823 23.797 1.00 91.62 282 LEU A C 1
ATOM 2298 O O . LEU A 1 282 ? -9.730 -10.203 24.751 1.00 91.62 282 LEU A O 1
ATOM 2302 N N . PRO A 1 283 ? -7.802 -10.313 23.602 1.00 92.38 283 PRO A N 1
ATOM 2303 C CA . PRO A 1 283 ? -7.179 -11.236 24.546 1.00 92.38 283 PRO A CA 1
ATOM 2304 C C . PRO A 1 283 ? -7.118 -10.625 25.947 1.00 92.38 283 PRO A C 1
ATOM 2306 O O . PRO A 1 283 ? -6.864 -9.431 26.080 1.00 92.38 283 PRO A O 1
ATOM 2309 N N . LYS A 1 284 ? -7.283 -11.423 27.007 1.00 92.38 284 LYS A N 1
ATOM 2310 C CA . LYS A 1 284 ? -7.137 -10.916 28.383 1.00 92.38 284 LYS A CA 1
ATOM 2311 C C . LYS A 1 284 ? -5.701 -10.449 28.632 1.00 92.38 284 LYS A C 1
ATOM 2313 O O . LYS A 1 284 ? -4.760 -11.216 28.397 1.00 92.38 284 LYS A O 1
ATOM 2318 N N . GLN A 1 285 ? -5.533 -9.219 29.116 1.00 92.44 285 GLN A N 1
ATOM 2319 C CA . GLN A 1 285 ? -4.221 -8.594 29.305 1.00 92.44 285 GLN A CA 1
ATOM 2320 C C . GLN A 1 285 ? -3.347 -9.377 30.290 1.00 92.44 285 GLN A C 1
ATOM 2322 O O . GLN A 1 285 ? -2.153 -9.540 30.052 1.00 92.44 285 GLN A O 1
ATOM 2327 N N . GLU A 1 286 ? -3.933 -9.916 31.356 1.00 92.75 286 GLU A N 1
ATOM 2328 C CA . GLU A 1 286 ? -3.219 -10.646 32.407 1.00 92.75 286 GLU A CA 1
ATOM 2329 C C . GLU A 1 286 ? -2.698 -11.997 31.904 1.00 92.75 286 GLU A C 1
ATOM 2331 O O . GLU A 1 286 ? -1.635 -12.456 32.317 1.00 92.75 286 GLU A O 1
ATOM 2336 N N . ALA A 1 287 ? -3.438 -12.635 30.992 1.00 92.50 287 ALA A N 1
ATOM 2337 C CA . ALA A 1 287 ? -3.094 -13.950 30.458 1.00 92.50 287 ALA A CA 1
ATOM 2338 C C . ALA A 1 287 ? -2.139 -13.863 29.259 1.00 92.50 287 ALA A C 1
ATOM 2340 O O . ALA A 1 287 ? -1.242 -14.693 29.109 1.00 92.50 287 ALA A O 1
ATOM 2341 N N . GLN A 1 288 ? -2.351 -12.887 28.371 1.00 91.31 288 GLN A N 1
ATOM 2342 C CA . GLN A 1 288 ? -1.630 -12.763 27.104 1.00 91.31 288 GLN A CA 1
ATOM 2343 C C . GLN A 1 288 ? -1.277 -11.294 26.795 1.00 91.31 288 GLN A C 1
ATOM 2345 O O . GLN A 1 288 ? -1.720 -10.753 25.778 1.00 91.31 288 GLN A O 1
ATOM 2350 N N . PRO A 1 289 ? -0.429 -10.637 27.611 1.00 90.62 289 PRO A N 1
ATOM 2351 C CA . PRO A 1 289 ? -0.212 -9.185 27.557 1.00 90.62 289 PRO A CA 1
ATOM 2352 C C . PRO A 1 289 ? 0.299 -8.688 26.200 1.00 90.62 289 PRO A C 1
ATOM 2354 O O . PRO A 1 289 ? -0.129 -7.653 25.702 1.00 90.62 289 PRO A O 1
ATOM 2357 N N . MET A 1 290 ? 1.185 -9.449 25.549 1.00 87.38 290 MET A N 1
ATOM 2358 C CA . MET A 1 290 ? 1.710 -9.080 24.230 1.00 87.38 290 MET A CA 1
ATOM 2359 C C . MET A 1 290 ? 0.658 -9.218 23.119 1.00 87.38 290 MET A C 1
ATOM 2361 O O . MET A 1 290 ? 0.598 -8.373 22.228 1.00 87.38 290 MET A O 1
ATOM 2365 N N . LEU A 1 291 ? -0.167 -10.271 23.151 1.00 86.81 291 LEU A N 1
ATOM 2366 C CA . LEU A 1 291 ? -1.238 -10.444 22.163 1.00 86.81 291 LEU A CA 1
ATOM 2367 C C . LEU A 1 291 ? -2.333 -9.398 22.368 1.00 86.81 291 LEU A C 1
ATOM 2369 O O . LEU A 1 291 ? -2.801 -8.832 21.384 1.00 86.81 291 LEU A O 1
ATOM 2373 N N . HIS A 1 292 ? -2.659 -9.080 23.624 1.00 93.25 292 HIS A N 1
ATOM 2374 C CA . HIS A 1 292 ? -3.531 -7.965 23.976 1.00 93.25 292 HIS A CA 1
ATOM 2375 C C . HIS A 1 292 ? -2.999 -6.646 23.400 1.00 93.25 292 HIS A C 1
ATOM 2377 O O . HIS A 1 292 ? -3.701 -5.992 22.636 1.00 93.25 292 HIS A O 1
ATOM 2383 N N . ALA A 1 293 ? -1.730 -6.303 23.653 1.00 92.62 293 ALA A N 1
ATOM 2384 C CA . ALA A 1 293 ? -1.123 -5.073 23.141 1.00 92.62 293 ALA A CA 1
ATOM 2385 C C . ALA A 1 293 ? -1.146 -4.980 21.603 1.00 92.62 293 ALA A C 1
ATOM 2387 O O . ALA A 1 293 ? -1.410 -3.915 21.043 1.00 92.62 293 ALA A O 1
ATOM 2388 N N . ILE A 1 294 ? -0.903 -6.093 20.901 1.00 90.75 294 ILE A N 1
ATOM 2389 C CA . ILE A 1 294 ? -0.990 -6.158 19.433 1.00 90.75 294 ILE A CA 1
ATOM 2390 C C . ILE A 1 294 ? -2.438 -5.982 18.953 1.00 90.75 294 ILE A C 1
ATOM 2392 O O . ILE A 1 294 ? -2.664 -5.257 17.983 1.00 90.75 294 ILE A O 1
ATOM 2396 N N . ALA A 1 295 ? -3.405 -6.632 19.606 1.00 92.50 295 ALA A N 1
ATOM 2397 C CA . ALA A 1 295 ? -4.819 -6.547 19.251 1.00 92.50 295 ALA A CA 1
ATOM 2398 C C . ALA A 1 295 ? -5.371 -5.130 19.473 1.00 92.50 295 ALA A C 1
ATOM 2400 O O . ALA A 1 295 ? -5.950 -4.560 18.548 1.00 92.50 295 ALA A O 1
ATOM 2401 N N . VAL A 1 296 ? -5.085 -4.525 20.633 1.00 96.88 296 VAL A N 1
ATOM 2402 C CA . VAL A 1 296 ? -5.426 -3.130 20.957 1.00 96.88 296 VAL A CA 1
ATOM 2403 C C . VAL A 1 296 ? -4.823 -2.173 19.931 1.00 96.88 296 VAL A C 1
ATOM 2405 O O . VAL A 1 296 ? -5.540 -1.339 19.384 1.00 96.88 296 VAL A O 1
ATOM 2408 N N . ARG A 1 297 ? -3.534 -2.328 19.589 1.00 95.31 297 ARG A N 1
ATOM 2409 C CA . ARG A 1 297 ? -2.892 -1.525 18.536 1.00 95.31 297 ARG A CA 1
ATOM 2410 C C . ARG A 1 297 ? -3.642 -1.638 17.209 1.00 95.31 297 ARG A C 1
ATOM 2412 O O . ARG A 1 297 ? -3.900 -0.629 16.564 1.00 95.31 297 ARG A O 1
ATOM 2419 N N . ASN A 1 298 ? -3.944 -2.859 16.767 1.00 95.38 298 ASN A N 1
ATOM 2420 C CA . ASN A 1 298 ? -4.583 -3.088 15.472 1.00 95.38 298 ASN A CA 1
ATOM 2421 C C . ASN A 1 298 ? -5.990 -2.474 15.422 1.00 95.38 298 ASN A C 1
ATOM 2423 O O . ASN A 1 298 ? -6.322 -1.823 14.431 1.00 95.38 298 ASN A O 1
ATOM 2427 N N . LEU A 1 299 ? -6.773 -2.636 16.494 1.00 97.00 299 LEU A N 1
ATOM 2428 C CA . LEU A 1 299 ? -8.092 -2.022 16.639 1.00 97.00 299 LEU A CA 1
ATOM 2429 C C . LEU A 1 299 ? -8.001 -0.493 16.633 1.00 97.00 299 LEU A C 1
ATOM 2431 O O . LEU A 1 299 ? -8.715 0.153 15.873 1.00 97.00 299 LEU A O 1
ATOM 2435 N N . LEU A 1 300 ? -7.074 0.090 17.397 1.00 97.00 300 LEU A N 1
ATOM 2436 C CA . LEU A 1 300 ? -6.881 1.540 17.447 1.00 97.00 300 LEU A CA 1
ATOM 2437 C C . LEU A 1 300 ? -6.463 2.118 16.087 1.00 97.00 300 LEU A C 1
ATOM 2439 O O . LEU A 1 300 ? -6.978 3.152 15.669 1.00 97.00 300 LEU A O 1
ATOM 2443 N N . VAL A 1 301 ? -5.571 1.440 15.360 1.00 96.25 301 VAL A N 1
ATOM 2444 C CA . VAL A 1 301 ? -5.183 1.837 13.996 1.00 96.25 301 VAL A CA 1
ATOM 2445 C C . VAL A 1 301 ? -6.385 1.784 13.046 1.00 96.25 301 VAL A C 1
ATOM 2447 O O . VAL A 1 301 ? -6.567 2.703 12.245 1.00 96.25 301 VAL A O 1
ATOM 2450 N N . PHE A 1 302 ? -7.214 0.739 13.131 1.00 96.38 302 PHE A N 1
ATOM 2451 C CA . PHE A 1 302 ? -8.432 0.617 12.329 1.00 96.38 302 PHE A CA 1
ATOM 2452 C C . PHE A 1 302 ? -9.452 1.716 12.668 1.00 96.38 302 PHE A C 1
ATOM 2454 O O . PHE A 1 302 ? -9.962 2.374 11.762 1.00 96.38 302 PHE A O 1
ATOM 2461 N N . LEU A 1 303 ? -9.685 1.983 13.956 1.00 94.69 303 LEU A N 1
ATOM 2462 C CA . LEU A 1 303 ? -10.560 3.057 14.430 1.00 94.69 303 LEU A CA 1
ATOM 2463 C C . LEU A 1 303 ? -10.080 4.430 13.966 1.00 94.69 303 LEU A C 1
ATOM 2465 O O . LEU A 1 303 ? -10.872 5.199 13.429 1.00 94.69 303 LEU A O 1
ATOM 2469 N N . LEU A 1 304 ? -8.784 4.728 14.087 1.00 94.38 304 LEU A N 1
ATOM 2470 C CA . LEU A 1 304 ? -8.229 5.989 13.598 1.00 94.38 304 LEU A CA 1
ATOM 2471 C C . LEU A 1 304 ? -8.403 6.140 12.088 1.00 94.38 304 LEU A C 1
ATOM 2473 O O . LEU A 1 304 ? -8.752 7.226 11.629 1.00 94.38 304 LEU A O 1
ATOM 2477 N N . LEU A 1 305 ? -8.213 5.077 11.301 1.00 94.38 305 LEU A N 1
ATOM 2478 C CA . LEU A 1 305 ? -8.521 5.107 9.868 1.00 94.38 305 LEU A CA 1
ATOM 2479 C C . LEU A 1 305 ? -10.003 5.408 9.617 1.00 94.38 305 LEU A C 1
ATOM 2481 O O . LEU A 1 305 ? -10.304 6.191 8.717 1.00 94.38 305 LEU A O 1
ATOM 2485 N N . CYS A 1 306 ? -10.905 4.846 10.424 1.00 90.75 306 CYS A N 1
ATOM 2486 C CA . CYS A 1 306 ? -12.340 5.060 10.277 1.00 90.75 306 CYS A CA 1
ATOM 2487 C C . CYS A 1 306 ? -12.765 6.488 10.644 1.00 90.75 306 CYS A C 1
ATOM 2489 O O . CYS A 1 306 ? -13.513 7.136 9.917 1.00 90.75 306 CYS A O 1
ATOM 2491 N N . VAL A 1 307 ? -12.264 7.009 11.761 1.00 87.25 307 VAL A N 1
ATOM 2492 C CA . VAL A 1 307 ? -12.669 8.329 12.255 1.00 87.25 307 VAL A CA 1
ATOM 2493 C C . VAL A 1 307 ? -11.952 9.456 11.531 1.00 87.25 307 VAL A C 1
ATOM 2495 O O . VAL A 1 307 ? -12.535 10.515 11.374 1.00 87.25 307 VAL A O 1
ATOM 2498 N N . THR A 1 308 ? -10.723 9.264 11.045 1.00 88.81 308 THR A N 1
ATOM 2499 C CA . THR A 1 308 ? -9.937 10.350 10.430 1.00 88.81 308 THR A CA 1
ATOM 2500 C C . THR A 1 308 ? -9.878 10.287 8.910 1.00 88.81 308 THR A C 1
ATOM 2502 O O . THR A 1 308 ? -9.600 11.306 8.275 1.00 88.81 308 THR A O 1
ATOM 2505 N N . CYS A 1 309 ? -10.107 9.108 8.321 1.00 88.88 309 CYS A N 1
ATOM 2506 C CA . CYS A 1 309 ? -9.833 8.816 6.917 1.00 88.88 309 CYS A CA 1
ATOM 2507 C C . CYS A 1 309 ? -8.381 9.072 6.488 1.00 88.88 309 CYS A C 1
ATOM 2509 O O . CYS A 1 309 ? -8.120 9.113 5.291 1.00 88.88 309 CYS A O 1
ATOM 2511 N N . LEU A 1 310 ? -7.413 9.226 7.397 1.00 89.94 310 LEU A N 1
ATOM 2512 C CA . LEU A 1 310 ? -6.023 9.507 7.025 1.00 89.94 310 LEU A CA 1
ATOM 2513 C C . LEU A 1 310 ? -5.452 8.452 6.062 1.00 89.94 310 LEU A C 1
ATOM 2515 O O . LEU A 1 310 ? -5.813 7.274 6.079 1.00 89.94 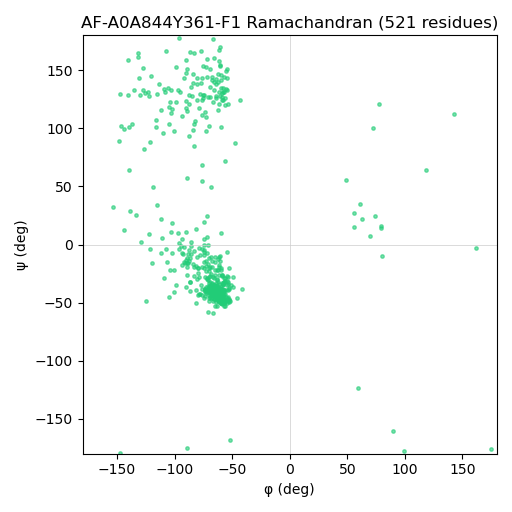310 LEU A O 1
ATOM 2519 N N . ARG A 1 311 ? -4.529 8.869 5.188 1.00 89.44 311 ARG A N 1
ATOM 2520 C CA . ARG A 1 311 ? -3.851 7.934 4.278 1.00 89.44 311 ARG A CA 1
ATOM 2521 C C . ARG A 1 311 ? -2.870 7.056 5.056 1.00 89.44 311 ARG A C 1
ATOM 2523 O O . ARG A 1 311 ? -2.372 7.434 6.114 1.00 89.44 311 ARG A O 1
ATOM 2530 N N . SER A 1 312 ? -2.514 5.911 4.470 1.00 89.56 312 SER A N 1
ATOM 2531 C CA . SER A 1 312 ? -1.546 4.969 5.048 1.00 89.56 312 SER A CA 1
ATOM 2532 C C . SER A 1 312 ? -0.196 5.596 5.392 1.00 89.56 312 SER A C 1
ATOM 2534 O O . SER A 1 312 ? 0.496 5.088 6.263 1.00 89.56 312 SER A O 1
ATOM 2536 N N . GLN A 1 313 ? 0.207 6.669 4.709 1.00 87.50 313 GLN A N 1
ATOM 2537 C CA . GLN A 1 313 ? 1.394 7.422 5.098 1.00 87.50 313 GLN A CA 1
ATOM 2538 C C . GLN A 1 313 ? 1.186 8.113 6.445 1.00 87.50 313 GLN A C 1
ATOM 2540 O O . GLN A 1 313 ? 1.884 7.805 7.405 1.00 87.50 313 GLN A O 1
ATOM 2545 N N . ASN A 1 314 ? 0.169 8.976 6.512 1.00 90.44 314 ASN A N 1
ATOM 2546 C CA . ASN A 1 314 ? -0.103 9.820 7.666 1.00 90.44 314 ASN A CA 1
ATOM 2547 C C . ASN A 1 314 ? -0.326 8.985 8.931 1.00 90.44 314 ASN A C 1
ATOM 2549 O O . ASN A 1 314 ? 0.287 9.283 9.942 1.00 90.44 314 ASN A O 1
ATOM 2553 N N . ILE A 1 315 ? -1.093 7.890 8.863 1.00 92.44 315 ILE A N 1
ATOM 2554 C CA . ILE A 1 315 ? -1.313 7.004 10.023 1.00 92.44 315 ILE A CA 1
ATOM 2555 C C . ILE A 1 315 ? -0.014 6.395 10.566 1.00 92.44 315 ILE A C 1
ATOM 2557 O O . ILE A 1 315 ? 0.173 6.342 11.777 1.00 92.44 315 ILE A O 1
ATOM 2561 N N . ARG A 1 316 ? 0.889 5.920 9.696 1.00 90.81 316 ARG A N 1
ATOM 2562 C CA . ARG A 1 316 ? 2.145 5.277 10.135 1.00 90.81 316 ARG A CA 1
ATOM 2563 C C . ARG A 1 316 ? 3.129 6.270 10.738 1.00 90.81 316 ARG A C 1
ATOM 2565 O O . ARG A 1 316 ? 3.955 5.884 11.559 1.00 90.81 316 ARG A O 1
ATOM 2572 N N . GLU A 1 317 ? 3.080 7.505 10.258 1.00 87.19 317 GLU A N 1
ATOM 2573 C CA . GLU A 1 317 ? 4.020 8.565 10.614 1.00 87.19 317 GLU A CA 1
ATOM 2574 C C . GLU A 1 317 ? 3.509 9.439 11.765 1.00 87.19 317 GLU A C 1
ATOM 2576 O O . GLU A 1 317 ? 4.257 10.295 12.225 1.00 87.19 317 GLU A O 1
ATOM 2581 N N . LEU A 1 318 ? 2.296 9.177 12.280 1.00 89.31 318 LEU A N 1
ATOM 2582 C CA . LEU A 1 318 ? 1.759 9.851 13.461 1.00 89.31 318 LEU A CA 1
ATOM 2583 C C . LEU A 1 318 ? 2.728 9.739 14.639 1.00 89.31 318 LEU A C 1
ATOM 2585 O O . LEU A 1 318 ? 3.063 8.646 15.116 1.00 89.31 318 LEU A O 1
ATOM 2589 N N . LEU A 1 319 ? 3.142 10.901 15.128 1.00 85.19 319 LEU A N 1
ATOM 2590 C CA . LEU A 1 319 ? 3.971 11.027 16.314 1.00 85.19 319 LEU A CA 1
ATOM 2591 C C . LEU A 1 319 ? 3.099 11.284 17.536 1.00 85.19 319 LEU A C 1
ATOM 2593 O O . LEU A 1 319 ? 2.262 12.189 17.537 1.00 85.19 319 LEU A O 1
ATOM 2597 N N . TYR A 1 320 ? 3.355 10.524 18.595 1.00 80.81 320 TYR A N 1
ATOM 2598 C CA . TYR A 1 320 ? 2.782 10.775 19.908 1.00 80.81 320 TYR A CA 1
ATOM 2599 C C . TYR A 1 320 ? 3.862 11.276 20.861 1.00 80.81 320 TYR A C 1
ATOM 2601 O O . TYR A 1 320 ? 4.961 10.720 20.935 1.00 80.81 320 TYR A O 1
ATOM 2609 N N . ARG A 1 321 ? 3.534 12.337 21.594 1.00 70.00 321 ARG A N 1
ATOM 2610 C CA . ARG A 1 321 ? 4.331 12.869 22.695 1.00 70.00 321 ARG A CA 1
ATOM 2611 C C . ARG A 1 321 ? 3.361 13.156 23.829 1.00 70.00 321 ARG A C 1
ATOM 2613 O O . ARG A 1 321 ? 2.320 13.749 23.580 1.00 70.00 321 ARG A O 1
ATOM 2620 N N . SER A 1 322 ? 3.693 12.737 25.045 1.00 58.53 322 SER A N 1
ATOM 2621 C CA . SER A 1 322 ? 2.909 13.096 26.227 1.00 58.53 322 SER A CA 1
ATOM 2622 C C . SER A 1 322 ? 2.867 14.624 26.374 1.00 58.53 322 SER A C 1
ATOM 2624 O O . SER A 1 322 ? 3.930 15.249 26.435 1.00 58.53 322 SER A O 1
ATOM 2626 N N . GLY A 1 323 ? 1.667 15.207 26.430 1.00 61.81 323 GLY A N 1
ATOM 2627 C CA . GLY A 1 323 ? 1.439 16.656 26.509 1.00 61.81 323 GLY A CA 1
ATOM 2628 C C . GLY A 1 323 ? 1.314 17.358 25.148 1.00 61.81 323 GLY A C 1
ATOM 2629 O O . GLY A 1 323 ? 1.049 16.729 24.123 1.00 61.81 323 GLY A O 1
ATOM 2630 N N . ASP A 1 324 ? 1.516 18.677 25.138 1.00 54.69 324 ASP A N 1
ATOM 2631 C CA . ASP A 1 324 ? 1.357 19.518 23.947 1.00 54.69 324 ASP A CA 1
ATOM 2632 C C . ASP A 1 324 ? 2.635 19.500 23.093 1.00 54.69 324 ASP A C 1
ATOM 2634 O O . ASP A 1 324 ? 3.631 20.164 23.381 1.00 54.69 324 ASP A O 1
ATOM 2638 N N . GLY A 1 325 ? 2.637 18.679 22.043 1.00 62.44 325 GLY A N 1
ATOM 2639 C CA . GLY A 1 325 ? 3.763 18.595 21.105 1.00 62.44 325 GLY A CA 1
ATOM 2640 C C . GLY A 1 325 ? 3.811 17.335 20.241 1.00 62.44 325 GLY A C 1
ATOM 2641 O O . GLY A 1 325 ? 4.717 17.203 19.418 1.00 62.44 325 GLY A O 1
ATOM 2642 N N . GLY A 1 326 ? 2.882 16.393 20.437 1.00 76.50 326 GLY A N 1
ATOM 2643 C CA . GLY A 1 326 ? 2.607 15.312 19.488 1.00 76.50 326 GLY A CA 1
ATOM 2644 C C . GLY A 1 326 ? 1.661 15.765 18.370 1.00 76.50 326 GLY A C 1
ATOM 2645 O O . GLY A 1 326 ? 0.984 16.780 18.492 1.00 76.50 326 GLY A O 1
ATOM 2646 N N . GLN A 1 327 ? 1.577 14.988 17.289 1.00 87.50 327 GLN A N 1
ATOM 2647 C CA . GLN A 1 327 ? 0.586 15.209 16.221 1.00 87.50 327 GLN A CA 1
ATOM 2648 C C . GLN A 1 327 ? -0.816 14.717 16.605 1.00 87.50 327 GLN A C 1
ATOM 2650 O O . GLN A 1 327 ? -1.785 14.941 15.880 1.00 87.50 327 GLN A O 1
ATOM 2655 N N . ILE A 1 328 ? -0.912 14.011 17.728 1.00 89.00 328 ILE A N 1
ATOM 2656 C CA . ILE A 1 328 ? -2.144 13.523 18.323 1.00 89.00 328 ILE A CA 1
ATOM 2657 C C . ILE A 1 328 ? -2.044 13.673 19.836 1.00 89.00 328 ILE A C 1
ATOM 2659 O O . ILE A 1 328 ? -1.051 13.266 20.443 1.00 89.00 328 ILE A O 1
ATOM 2663 N N . VAL A 1 329 ? -3.061 14.297 20.413 1.00 88.38 329 VAL A N 1
ATOM 2664 C CA . VAL A 1 329 ? -3.137 14.656 21.827 1.00 88.38 329 VAL A CA 1
ATOM 2665 C C . VAL A 1 329 ? -4.449 14.120 22.381 1.00 88.38 329 VAL A C 1
ATOM 2667 O O . VAL A 1 329 ? -5.502 14.280 21.760 1.00 88.38 329 VAL A O 1
ATOM 2670 N N . LEU A 1 330 ? -4.371 13.470 23.540 1.00 89.62 330 LEU A N 1
ATOM 2671 C CA . LEU A 1 330 ? -5.541 13.018 24.279 1.00 89.62 330 LEU A CA 1
ATOM 2672 C C . LEU A 1 330 ? -6.201 14.213 24.965 1.00 89.62 330 LEU A C 1
ATOM 2674 O O . LEU A 1 330 ? -5.540 14.951 25.692 1.00 89.62 330 LEU A O 1
ATOM 2678 N N . ASP A 1 331 ? -7.492 14.391 24.722 1.00 88.00 331 ASP A N 1
ATOM 2679 C CA . ASP A 1 331 ? -8.305 15.413 25.365 1.00 88.00 331 ASP A CA 1
ATOM 2680 C C . ASP A 1 331 ? -9.055 14.799 26.550 1.00 88.00 331 ASP A C 1
ATOM 2682 O O . ASP A 1 331 ? -9.629 13.709 26.424 1.00 88.00 331 ASP A O 1
ATOM 2686 N N . ARG A 1 332 ? -9.029 15.475 27.702 1.00 90.56 332 ARG A N 1
ATOM 2687 C CA . ARG A 1 332 ? -9.620 14.986 28.955 1.00 90.56 332 ARG A CA 1
ATOM 2688 C C . ARG A 1 332 ? -10.496 16.049 29.617 1.00 90.56 332 ARG A C 1
ATOM 2690 O O . ARG A 1 332 ? -10.140 17.225 29.614 1.00 90.56 332 ARG A O 1
ATOM 2697 N N . ASP A 1 333 ? -11.594 15.611 30.227 1.00 88.75 333 ASP A N 1
ATOM 2698 C CA . ASP A 1 333 ? -12.359 16.377 31.217 1.00 88.75 333 ASP A CA 1
ATOM 2699 C C . ASP A 1 333 ? -12.061 15.805 32.611 1.00 88.75 333 ASP A C 1
ATOM 2701 O O . ASP A 1 333 ? -12.475 14.692 32.959 1.00 88.75 333 ASP A O 1
ATOM 2705 N N . GLY A 1 334 ? -11.229 16.519 33.374 1.00 89.75 334 GLY A N 1
ATOM 2706 C CA . GLY A 1 334 ? -10.575 15.963 34.559 1.00 89.75 334 GLY A CA 1
ATOM 2707 C C . GLY A 1 334 ? -9.717 14.746 34.195 1.00 89.75 334 GLY A C 1
ATOM 2708 O O . GLY A 1 334 ? -8.851 14.829 33.326 1.00 89.75 334 GLY A O 1
ATOM 2709 N N . ASP A 1 335 ? -9.983 13.606 34.837 1.00 87.56 335 ASP A N 1
ATOM 2710 C CA . ASP A 1 335 ? -9.300 12.339 34.543 1.00 87.56 335 ASP A CA 1
ATOM 2711 C C . ASP A 1 335 ? -9.950 11.549 33.397 1.00 87.56 335 ASP A C 1
ATOM 2713 O O . ASP A 1 335 ? -9.375 10.560 32.945 1.00 87.56 335 ASP A O 1
ATOM 2717 N N . THR A 1 336 ? -11.118 11.970 32.899 1.00 89.94 336 THR A N 1
ATOM 2718 C CA . THR A 1 336 ? -11.900 11.210 31.912 1.00 89.94 336 THR A CA 1
ATOM 2719 C C . THR A 1 336 ? -11.464 11.554 30.485 1.00 89.94 336 THR A C 1
ATOM 2721 O O . THR A 1 336 ? -11.589 12.713 30.089 1.00 89.94 336 THR A O 1
ATOM 2724 N N . PRO A 1 337 ? -10.996 10.585 29.676 1.00 90.50 337 PRO A N 1
ATOM 2725 C CA . PRO A 1 337 ? -10.805 10.776 28.238 1.00 90.50 337 PRO A CA 1
ATOM 2726 C C . PRO A 1 337 ? -12.112 11.160 27.531 1.00 90.50 337 PRO A C 1
ATOM 2728 O O . PRO A 1 337 ? -13.104 10.452 27.660 1.00 90.50 337 PRO A O 1
ATOM 2731 N N . ILE A 1 338 ? -12.114 12.254 26.762 1.00 87.19 338 ILE A N 1
ATOM 2732 C CA . ILE A 1 338 ? -13.310 12.737 26.034 1.00 87.19 338 ILE A CA 1
ATOM 2733 C C . ILE A 1 338 ? -13.127 12.789 24.511 1.00 87.19 338 ILE A C 1
ATOM 2735 O O . ILE A 1 338 ? -14.104 12.856 23.758 1.00 87.19 338 ILE A O 1
ATOM 2739 N N . GLY A 1 339 ? -11.884 12.734 24.030 1.00 88.06 339 GLY A N 1
ATOM 2740 C CA . GLY A 1 339 ? -11.595 12.787 22.602 1.00 88.06 339 GLY A CA 1
ATOM 2741 C C . GLY A 1 339 ? -10.107 12.831 22.279 1.00 88.06 339 GLY A C 1
ATOM 2742 O O . GLY A 1 339 ? -9.250 12.762 23.157 1.00 88.06 339 GLY A O 1
ATOM 2743 N N . LEU A 1 340 ? -9.800 12.958 20.991 1.00 90.06 340 LEU A N 1
ATOM 2744 C CA . LEU A 1 340 ? -8.452 13.114 20.452 1.00 90.06 340 LEU A CA 1
ATOM 2745 C C . LEU A 1 340 ? -8.380 14.366 19.574 1.00 90.06 340 LEU A C 1
ATOM 2747 O O . LEU A 1 340 ? -9.183 14.543 18.654 1.00 90.06 340 LEU A O 1
ATOM 2751 N N . ARG A 1 341 ? -7.370 15.203 19.810 1.00 90.44 341 ARG A N 1
ATOM 2752 C CA . ARG A 1 341 ? -7.006 16.331 18.943 1.00 90.44 341 ARG A CA 1
ATOM 2753 C C . ARG A 1 341 ? -5.849 15.928 18.045 1.00 90.44 341 ARG A C 1
ATOM 2755 O O . ARG A 1 341 ? -4.795 15.536 18.535 1.00 90.44 341 ARG A O 1
ATOM 2762 N N . LEU A 1 342 ? -6.042 16.027 16.735 1.00 90.12 342 LEU A N 1
ATOM 2763 C CA . LEU A 1 342 ? -5.005 15.802 15.736 1.00 90.12 342 LEU A CA 1
ATOM 2764 C C . LEU A 1 342 ? -4.557 17.136 15.147 1.00 90.12 342 LEU A C 1
ATOM 2766 O O . LEU A 1 342 ? -5.398 17.951 14.771 1.00 90.12 342 LEU A O 1
ATOM 2770 N N . HIS A 1 343 ? -3.244 17.301 15.025 1.00 90.25 343 HIS A N 1
ATOM 2771 C CA . HIS A 1 343 ? -2.592 18.432 14.376 1.00 90.25 343 HIS A CA 1
ATOM 2772 C C . HIS A 1 343 ? -1.443 17.908 13.502 1.00 90.25 343 HIS A C 1
ATOM 2774 O O . HIS A 1 343 ? -0.395 17.495 14.008 1.00 90.25 343 HIS A O 1
ATOM 2780 N N . ILE A 1 344 ? -1.645 17.870 12.182 1.00 89.19 344 ILE A N 1
ATOM 2781 C CA . ILE A 1 344 ? -0.678 17.317 11.222 1.00 89.19 344 ILE A CA 1
ATOM 2782 C C . ILE A 1 344 ? -0.307 18.395 10.198 1.00 89.19 344 ILE A C 1
ATOM 2784 O O . ILE A 1 344 ? -1.212 18.910 9.538 1.00 89.19 344 ILE A O 1
ATOM 2788 N N . PRO A 1 345 ? 0.992 18.675 9.979 1.00 89.31 345 PRO A N 1
ATOM 2789 C CA . PRO A 1 345 ? 1.419 19.635 8.971 1.00 89.31 345 PRO A CA 1
ATOM 2790 C C . PRO A 1 345 ? 0.850 19.320 7.588 1.00 89.31 345 PRO A C 1
ATOM 2792 O O . PRO A 1 345 ? 0.931 18.171 7.136 1.00 89.31 345 PRO A O 1
ATOM 2795 N N . TRP A 1 346 ? 0.299 20.320 6.895 1.00 86.56 346 TRP A N 1
ATOM 2796 C CA . TRP A 1 346 ? -0.320 20.117 5.572 1.00 86.56 346 TRP A CA 1
ATOM 2797 C C . TRP A 1 346 ? 0.657 19.515 4.552 1.00 86.56 346 TRP A C 1
ATOM 2799 O O . TRP A 1 346 ? 0.266 18.671 3.746 1.00 86.56 346 TRP A O 1
ATOM 2809 N N . GLU A 1 347 ? 1.942 19.860 4.643 1.00 87.19 347 GLU A N 1
ATOM 2810 C CA . GLU A 1 347 ? 3.026 19.343 3.793 1.00 87.19 347 GLU A CA 1
ATOM 2811 C C . GLU A 1 347 ? 3.195 17.818 3.885 1.00 87.19 347 GLU A C 1
ATOM 2813 O O . GLU A 1 347 ? 3.717 17.179 2.972 1.00 87.19 347 GLU A O 1
ATOM 2818 N N . SER A 1 348 ? 2.695 17.198 4.959 1.00 85.62 348 SER A N 1
ATOM 2819 C CA . SER A 1 348 ? 2.745 15.743 5.149 1.00 85.62 348 SER A CA 1
ATOM 2820 C C . SER A 1 348 ? 1.740 14.984 4.266 1.00 85.62 348 SER A C 1
ATOM 2822 O O . SER A 1 348 ? 1.691 13.751 4.294 1.00 85.62 348 SER A O 1
ATOM 2824 N N . PHE A 1 349 ? 0.882 15.672 3.505 1.00 83.88 349 PHE A N 1
ATOM 2825 C CA . PHE A 1 349 ? -0.168 15.046 2.697 1.00 83.88 349 PHE A CA 1
ATOM 2826 C C . PHE A 1 349 ? 0.184 15.017 1.207 1.00 83.88 349 PHE A C 1
ATOM 2828 O O . PHE A 1 349 ? 0.289 16.047 0.568 1.00 83.88 349 PHE A O 1
ATOM 2835 N N . LYS A 1 350 ? 0.219 13.832 0.586 1.00 73.38 350 LYS A N 1
ATOM 2836 C CA . LYS A 1 350 ? 0.620 13.625 -0.827 1.00 73.38 350 LYS A CA 1
ATOM 2837 C C . LYS A 1 350 ? 0.106 14.648 -1.865 1.00 73.38 350 LYS A C 1
ATOM 2839 O O . LYS A 1 350 ? 0.825 14.963 -2.803 1.00 73.38 350 LYS A O 1
ATOM 2844 N N . ASN A 1 351 ? -1.132 15.129 -1.732 1.00 68.00 351 ASN A N 1
ATOM 2845 C CA . ASN A 1 351 ? -1.754 16.042 -2.701 1.00 68.00 351 ASN A CA 1
ATOM 2846 C C . ASN A 1 351 ? -1.962 17.451 -2.131 1.00 68.00 351 ASN A C 1
ATOM 2848 O O . ASN A 1 351 ? -2.831 18.171 -2.616 1.00 68.00 351 ASN A O 1
ATOM 2852 N N . PHE A 1 352 ? -1.217 17.839 -1.093 1.00 75.81 352 PHE A N 1
ATOM 2853 C CA . PHE A 1 352 ? -1.445 19.082 -0.359 1.00 75.81 352 PHE A CA 1
ATOM 2854 C C . PHE A 1 352 ? -1.481 20.319 -1.267 1.00 75.81 352 PHE A C 1
ATOM 2856 O O . PHE A 1 352 ? -2.248 21.246 -1.017 1.00 75.81 352 PHE A O 1
ATOM 2863 N N . SER A 1 353 ? -0.686 20.319 -2.343 1.00 69.50 353 SER A N 1
ATOM 2864 C CA . SER A 1 353 ? -0.543 21.434 -3.284 1.00 69.50 353 SER A CA 1
ATOM 2865 C C . SER A 1 353 ? -1.679 21.510 -4.301 1.00 69.50 353 SER A C 1
ATOM 2867 O O . SER A 1 353 ? -1.915 22.571 -4.865 1.00 69.50 353 SER A O 1
ATOM 2869 N N . GLN A 1 354 ? -2.396 20.405 -4.512 1.00 65.44 354 GLN A N 1
ATOM 2870 C CA . GLN A 1 354 ? -3.435 20.252 -5.537 1.00 65.44 354 GLN A CA 1
ATOM 2871 C C . GLN A 1 354 ? -4.854 20.227 -4.960 1.00 65.44 354 GLN A C 1
ATOM 2873 O O . GLN A 1 354 ? -5.820 20.113 -5.712 1.00 65.44 354 GLN A O 1
ATOM 2878 N N . VAL A 1 355 ? -4.991 20.261 -3.633 1.00 68.50 355 VAL A N 1
ATOM 2879 C CA . VAL A 1 355 ? -6.292 20.243 -2.962 1.00 68.50 355 VAL A CA 1
ATOM 2880 C C . VAL A 1 355 ? -6.520 21.554 -2.221 1.00 68.50 355 VAL A C 1
ATOM 2882 O O . VAL A 1 355 ? -5.696 21.976 -1.405 1.00 68.50 355 VAL A O 1
ATOM 2885 N N . ASP A 1 356 ? -7.681 22.154 -2.469 1.00 70.94 356 ASP A N 1
ATOM 2886 C CA . ASP A 1 356 ? -8.127 23.386 -1.806 1.00 70.94 356 ASP A CA 1
ATOM 2887 C C . ASP A 1 356 ? -8.471 23.166 -0.330 1.00 70.94 356 ASP A C 1
ATOM 2889 O O . ASP A 1 356 ? -8.604 24.120 0.426 1.00 70.94 356 ASP A O 1
ATOM 2893 N N . PHE A 1 357 ? -8.566 21.902 0.100 1.00 78.81 357 PHE A N 1
ATOM 2894 C CA . PHE A 1 357 ? -8.850 21.518 1.482 1.00 78.81 357 PHE A CA 1
ATOM 2895 C C . PHE A 1 357 ? -7.899 22.179 2.493 1.00 78.81 357 PHE A C 1
ATOM 2897 O O . PHE A 1 357 ? -8.331 22.585 3.565 1.00 78.81 357 PHE A O 1
ATOM 2904 N N . PHE A 1 358 ? -6.618 22.325 2.145 1.00 82.50 358 PHE A N 1
ATOM 2905 C CA . PHE A 1 358 ? -5.643 22.981 3.020 1.00 82.50 358 PHE A CA 1
ATOM 2906 C C . PHE A 1 358 ? -5.617 24.503 2.860 1.00 82.50 358 PHE A C 1
ATOM 2908 O O . PHE A 1 358 ? -4.836 25.146 3.539 1.00 82.50 358 PHE A O 1
ATOM 2915 N N . GLY A 1 359 ? -6.418 25.090 1.971 1.00 81.38 359 GLY A N 1
ATOM 2916 C CA . GLY A 1 359 ? -6.342 26.499 1.583 1.00 81.38 359 GLY A CA 1
ATOM 2917 C C . GLY A 1 359 ? -5.589 26.720 0.269 1.00 81.38 359 GLY A C 1
ATOM 2918 O O . GLY A 1 359 ? -5.148 25.774 -0.393 1.00 81.38 359 GLY A O 1
ATOM 2919 N N . THR A 1 360 ? -5.445 27.989 -0.111 1.00 78.06 360 THR A N 1
ATOM 2920 C CA . THR A 1 360 ? -4.687 28.417 -1.303 1.00 78.06 360 THR A CA 1
ATOM 2921 C C . THR A 1 360 ? -3.178 28.360 -1.030 1.00 78.06 360 THR A C 1
ATOM 2923 O O . THR A 1 360 ? -2.802 28.230 0.135 1.00 78.06 360 THR A O 1
ATOM 2926 N N . PRO A 1 361 ? -2.293 28.445 -2.045 1.00 73.00 361 PRO A N 1
ATOM 2927 C CA . PRO A 1 361 ? -0.843 28.451 -1.826 1.00 73.00 361 PRO A CA 1
ATOM 2928 C C . PRO A 1 361 ? -0.371 29.452 -0.757 1.00 73.00 361 PRO A C 1
ATOM 2930 O O . PRO A 1 361 ? 0.486 29.101 0.046 1.00 73.00 361 PRO A O 1
ATOM 2933 N N . ASP A 1 362 ? -0.997 30.630 -0.676 1.00 76.31 362 ASP A N 1
ATOM 2934 C CA . ASP A 1 362 ? -0.640 31.686 0.285 1.00 76.31 362 ASP A CA 1
ATOM 2935 C C . ASP A 1 362 ? -1.345 31.550 1.648 1.00 76.31 362 ASP A C 1
ATOM 2937 O O . ASP A 1 362 ? -1.092 32.321 2.571 1.00 76.31 362 ASP A O 1
ATOM 2941 N N . THR A 1 363 ? -2.261 30.586 1.791 1.00 83.06 363 THR A N 1
ATOM 2942 C CA . THR A 1 363 ? -3.098 30.413 2.991 1.00 83.06 363 THR A CA 1
ATOM 2943 C C . THR A 1 363 ? -3.162 28.968 3.477 1.00 83.06 363 THR A C 1
ATOM 2945 O O . THR A 1 363 ? -4.144 28.587 4.121 1.00 83.06 363 THR A O 1
ATOM 2948 N N . LYS A 1 364 ? -2.137 28.156 3.178 1.00 83.12 364 LYS A N 1
ATOM 2949 C CA . LYS A 1 364 ? -2.097 26.755 3.607 1.00 83.12 364 LYS A CA 1
ATOM 2950 C C . LYS A 1 364 ? -2.165 26.641 5.132 1.00 83.12 364 LYS A C 1
ATOM 2952 O O . LYS A 1 364 ? -1.422 27.312 5.844 1.00 83.12 364 LYS A O 1
ATOM 2957 N N . ARG A 1 365 ? -3.064 25.791 5.627 1.00 86.25 365 ARG A N 1
ATOM 2958 C CA . ARG A 1 365 ? -3.262 25.499 7.051 1.00 86.25 365 ARG A CA 1
ATOM 2959 C C . ARG A 1 365 ? -3.051 24.027 7.326 1.00 86.25 365 ARG A C 1
ATOM 2961 O O . ARG A 1 365 ? -3.416 23.187 6.504 1.00 86.25 365 ARG A O 1
ATOM 2968 N N . ASP A 1 366 ? -2.502 23.746 8.497 1.00 89.25 366 ASP A N 1
ATOM 2969 C CA . ASP A 1 366 ? -2.322 22.390 8.995 1.00 89.25 366 ASP A CA 1
ATOM 2970 C C . ASP A 1 366 ? -3.663 21.663 9.133 1.00 89.25 366 ASP A C 1
ATOM 2972 O O . ASP A 1 366 ? -4.735 22.260 9.266 1.00 89.25 366 ASP A O 1
ATOM 2976 N N . TYR A 1 367 ? -3.602 20.337 9.055 1.00 88.12 367 TYR A N 1
ATOM 2977 C CA . TYR A 1 367 ? -4.756 19.499 9.317 1.00 88.12 367 TYR A CA 1
ATOM 2978 C C . TYR A 1 367 ? -5.047 19.498 10.811 1.00 88.12 367 TYR A C 1
ATOM 2980 O O . TYR A 1 367 ? -4.323 18.868 11.585 1.00 88.12 367 TYR A O 1
ATOM 2988 N N . GLU A 1 368 ? -6.146 20.137 11.183 1.00 87.31 368 GLU A N 1
ATOM 2989 C CA . GLU A 1 368 ? -6.689 20.094 12.530 1.00 87.31 368 GLU A CA 1
ATOM 2990 C C . GLU A 1 368 ? -7.969 19.270 12.550 1.00 87.31 368 GLU A C 1
ATOM 2992 O O . GLU A 1 368 ? -8.876 19.462 11.734 1.00 87.31 368 GLU A O 1
ATOM 2997 N N . ARG A 1 369 ? -8.057 18.335 13.496 1.00 86.38 369 ARG A N 1
ATOM 2998 C CA . ARG A 1 369 ? -9.284 17.574 13.705 1.00 86.38 369 ARG A CA 1
ATOM 2999 C C . ARG A 1 369 ? -9.488 17.204 15.156 1.00 86.38 369 ARG A C 1
ATOM 3001 O O . ARG A 1 369 ? -8.636 16.566 15.765 1.00 86.38 369 ARG A O 1
ATOM 3008 N N . TYR A 1 370 ? -10.686 17.496 15.644 1.00 85.88 370 TYR A N 1
ATOM 3009 C CA . TYR A 1 370 ? -11.213 16.874 16.844 1.00 85.88 370 TYR A CA 1
ATOM 3010 C C . TYR A 1 370 ? -11.931 15.571 16.490 1.00 85.88 370 TYR A C 1
ATOM 3012 O O . TYR A 1 370 ? -12.784 15.542 15.598 1.00 85.88 370 TYR A O 1
ATOM 3020 N N . CYS A 1 371 ? -11.575 14.491 17.172 1.00 85.19 371 CYS A N 1
ATOM 3021 C CA . CYS A 1 371 ? -12.324 13.244 17.164 1.00 85.19 371 CYS A CA 1
ATOM 3022 C C . CYS A 1 371 ? -12.912 13.072 18.560 1.00 85.19 371 CYS A C 1
ATOM 3024 O O . CYS A 1 371 ? -12.159 12.917 19.515 1.00 85.19 371 CYS A O 1
ATOM 3026 N N . HIS A 1 372 ? -14.237 13.091 18.678 1.00 83.19 372 HIS A N 1
ATOM 3027 C CA . HIS A 1 372 ? -14.891 12.690 19.923 1.00 83.19 372 HIS A CA 1
ATOM 3028 C C . HIS A 1 372 ? -14.554 11.226 20.244 1.00 83.19 372 HIS A C 1
ATOM 3030 O O . HIS A 1 372 ? -14.024 10.505 19.390 1.00 83.19 372 HIS A O 1
ATOM 3036 N N . ASP A 1 373 ? -14.909 10.770 21.442 1.00 85.50 373 ASP A N 1
ATOM 3037 C CA . ASP A 1 373 ? -14.783 9.373 21.873 1.00 85.50 373 ASP A CA 1
ATOM 3038 C C . ASP A 1 373 ? -15.744 8.402 21.138 1.00 85.50 373 ASP A C 1
ATOM 3040 O O . ASP A 1 373 ? -16.482 7.609 21.719 1.00 85.50 373 ASP A O 1
ATOM 3044 N N . TRP A 1 374 ? -15.776 8.469 19.807 1.00 82.19 374 TRP A N 1
ATOM 3045 C CA . TRP A 1 374 ? -16.555 7.568 18.970 1.00 82.19 374 TRP A CA 1
ATOM 3046 C C . TRP A 1 374 ? -16.041 6.141 19.127 1.00 82.19 374 TRP A C 1
ATOM 3048 O O . TRP A 1 374 ? -14.853 5.881 18.944 1.00 82.19 374 TRP A O 1
ATOM 3058 N N . TRP A 1 375 ? -16.954 5.226 19.455 1.00 85.62 375 TRP A N 1
ATOM 3059 C CA . TRP A 1 375 ? -16.650 3.820 19.728 1.00 85.62 375 TRP A CA 1
ATOM 3060 C C . TRP A 1 375 ? -15.598 3.604 20.830 1.00 85.62 375 TRP A C 1
ATOM 3062 O O . TRP A 1 375 ? -14.901 2.599 20.797 1.00 85.62 375 TRP A O 1
ATOM 3072 N N . GLY A 1 376 ? -15.457 4.524 21.793 1.00 86.75 376 GLY A N 1
ATOM 3073 C CA . GLY A 1 376 ? -14.453 4.399 22.858 1.00 86.75 376 GLY A CA 1
ATOM 3074 C C . GLY A 1 376 ? -13.017 4.668 22.390 1.00 86.75 376 GLY A C 1
ATOM 3075 O O . GLY A 1 376 ? -12.067 4.141 22.975 1.00 86.75 376 GLY A O 1
ATOM 3076 N N . LEU A 1 377 ? -12.845 5.431 21.304 1.00 89.19 377 LEU A N 1
ATOM 3077 C CA . LEU A 1 377 ? -11.554 5.786 20.712 1.00 89.19 377 LEU A CA 1
ATOM 3078 C C . LEU A 1 377 ? -10.565 6.402 21.715 1.00 89.19 377 LEU A C 1
ATOM 3080 O O . LEU A 1 377 ? -9.404 5.994 21.743 1.00 89.19 377 LEU A O 1
ATOM 3084 N N . ALA A 1 378 ? -10.991 7.394 22.494 1.00 90.06 378 ALA A N 1
ATOM 3085 C CA . ALA A 1 378 ? -10.163 8.101 23.463 1.00 90.06 378 ALA A CA 1
ATOM 3086 C C . ALA A 1 378 ? -9.769 7.176 24.619 1.00 90.06 378 ALA A C 1
ATOM 3088 O O . ALA A 1 378 ? -8.594 7.124 24.973 1.00 90.06 378 ALA A O 1
ATOM 3089 N N . HIS A 1 379 ? -10.705 6.374 25.134 1.00 93.75 379 HIS A N 1
ATOM 3090 C CA . HIS A 1 379 ? -10.404 5.377 26.166 1.00 93.75 379 HIS A CA 1
ATOM 3091 C C . HIS A 1 379 ? -9.444 4.286 25.671 1.00 93.75 379 HIS A C 1
ATOM 3093 O O . HIS A 1 379 ? -8.496 3.925 26.368 1.00 93.75 379 HIS A O 1
ATOM 3099 N N . LEU A 1 380 ? -9.645 3.773 24.452 1.00 95.62 380 LEU A N 1
ATOM 3100 C CA . LEU A 1 380 ? -8.747 2.780 23.861 1.00 95.62 380 LEU A CA 1
ATOM 3101 C C . LEU A 1 380 ? -7.359 3.371 23.588 1.00 95.62 380 LEU A C 1
ATOM 3103 O O . LEU A 1 380 ? -6.357 2.683 23.775 1.00 95.62 380 LEU A O 1
ATOM 3107 N N . PHE A 1 381 ? -7.293 4.629 23.143 1.00 94.69 381 PHE A N 1
ATOM 3108 C CA . PHE A 1 381 ? -6.037 5.344 22.938 1.00 94.69 381 PHE A CA 1
ATOM 3109 C C . PHE A 1 381 ? -5.269 5.513 24.247 1.00 94.69 381 PHE A C 1
ATOM 3111 O O . PHE A 1 381 ? -4.077 5.214 24.289 1.00 94.69 381 PHE A O 1
ATOM 3118 N N . ASP A 1 382 ? -5.954 5.953 25.300 1.00 94.00 382 ASP A N 1
ATOM 3119 C CA . ASP A 1 382 ? -5.374 6.138 26.625 1.00 94.00 382 ASP A CA 1
ATOM 3120 C C . ASP A 1 382 ? -4.791 4.822 27.153 1.00 94.00 382 ASP A C 1
ATOM 3122 O O . ASP A 1 382 ? -3.592 4.712 27.417 1.00 94.00 382 ASP A O 1
ATOM 3126 N N . HIS A 1 383 ? -5.603 3.760 27.121 1.00 95.38 383 HIS A N 1
ATOM 3127 C CA . HIS A 1 383 ? -5.174 2.411 27.486 1.00 95.38 383 HIS A CA 1
ATOM 3128 C C . HIS A 1 383 ? -3.994 1.915 26.645 1.00 95.38 383 HIS A C 1
ATOM 3130 O O . HIS A 1 383 ? -3.054 1.305 27.161 1.00 95.38 383 HIS A O 1
ATOM 3136 N N . TYR A 1 384 ? -4.021 2.162 25.335 1.00 95.19 384 TYR A N 1
ATOM 3137 C CA . TYR A 1 384 ? -2.940 1.773 24.440 1.00 95.19 384 TYR A CA 1
ATOM 3138 C C . TYR A 1 384 ? -1.629 2.461 24.819 1.00 95.19 384 TYR A C 1
ATOM 3140 O O . TYR A 1 384 ? -0.599 1.793 24.921 1.00 95.19 384 TYR A O 1
ATOM 3148 N N . VAL A 1 385 ? -1.654 3.776 25.022 1.00 91.69 385 VAL A N 1
ATOM 3149 C CA . VAL A 1 385 ? -0.463 4.561 25.348 1.00 91.69 385 VAL A CA 1
ATOM 3150 C C . VAL A 1 385 ? 0.113 4.159 26.701 1.00 91.69 385 VAL A C 1
ATOM 3152 O O . VAL A 1 385 ? 1.329 4.000 26.803 1.00 91.69 385 VAL A O 1
ATOM 3155 N N . GLU A 1 386 ? -0.731 3.976 27.713 1.00 90.75 386 GLU A N 1
ATOM 3156 C CA . GLU A 1 386 ? -0.284 3.674 29.074 1.00 90.75 386 GLU A CA 1
ATOM 3157 C C . GLU A 1 386 ? 0.171 2.216 29.227 1.00 90.75 386 GLU A C 1
ATOM 3159 O O . GLU A 1 386 ? 1.222 1.952 29.811 1.00 90.75 386 GLU A O 1
ATOM 3164 N N . ASN A 1 387 ? -0.575 1.261 28.660 1.00 91.75 387 ASN A N 1
ATOM 3165 C CA . ASN A 1 387 ? -0.400 -0.163 28.969 1.00 91.75 387 ASN A CA 1
ATOM 3166 C C . ASN A 1 387 ? 0.210 -0.986 27.826 1.00 91.75 387 ASN A C 1
ATOM 3168 O O . ASN A 1 387 ? 0.871 -1.996 28.071 1.00 91.75 387 ASN A O 1
ATOM 3172 N N . CYS A 1 388 ? 0.006 -0.590 26.567 1.00 92.69 388 CYS A N 1
ATOM 3173 C CA . CYS A 1 388 ? 0.368 -1.420 25.410 1.00 92.69 388 CYS A CA 1
ATOM 3174 C C . CYS A 1 388 ? 1.630 -0.928 24.689 1.00 92.69 388 CYS A C 1
ATOM 3176 O O . CYS A 1 388 ? 2.511 -1.724 24.353 1.00 92.69 388 CYS A O 1
ATOM 3178 N N . LEU A 1 389 ? 1.737 0.378 24.441 1.00 89.81 389 LEU A N 1
ATOM 3179 C CA . LEU A 1 389 ? 2.844 0.995 23.716 1.00 89.81 389 LEU A CA 1
ATOM 3180 C C . LEU A 1 389 ? 4.208 0.762 24.396 1.00 89.81 389 LEU A C 1
ATOM 3182 O O . LEU A 1 389 ? 5.155 0.441 23.664 1.00 89.81 389 LEU A O 1
ATOM 3186 N N . PRO A 1 390 ? 4.346 0.826 25.740 1.00 87.81 390 PRO A N 1
ATOM 3187 C CA . PRO A 1 390 ? 5.601 0.485 26.410 1.00 87.81 390 PRO A CA 1
ATOM 3188 C C . PRO A 1 390 ? 6.032 -0.958 26.118 1.00 87.81 390 PRO A C 1
ATOM 3190 O O . PRO A 1 390 ? 7.161 -1.193 25.689 1.00 87.81 390 PRO A O 1
ATOM 3193 N N . LEU A 1 391 ? 5.103 -1.920 26.203 1.00 88.00 391 LEU A N 1
ATOM 3194 C CA . LEU A 1 391 ? 5.378 -3.338 25.931 1.00 88.00 391 LEU A CA 1
ATOM 3195 C C . LEU A 1 391 ? 5.848 -3.584 24.490 1.00 88.00 391 LEU A C 1
ATOM 3197 O O . LEU A 1 391 ? 6.759 -4.385 24.249 1.00 88.00 391 LEU A O 1
ATOM 3201 N N . LEU A 1 392 ? 5.228 -2.904 23.522 1.00 86.31 392 LEU A N 1
ATOM 3202 C CA . LEU A 1 392 ? 5.590 -3.009 22.106 1.00 86.31 392 LEU A CA 1
ATOM 3203 C C . LEU A 1 392 ? 6.959 -2.370 21.821 1.00 86.31 392 LEU A C 1
ATOM 3205 O O . LEU A 1 392 ? 7.736 -2.901 21.020 1.00 86.31 392 LEU A O 1
ATOM 3209 N N . SER A 1 393 ? 7.275 -1.270 22.505 1.00 82.12 393 SER A N 1
ATOM 3210 C CA . SER A 1 393 ? 8.519 -0.510 22.337 1.00 82.12 393 SER A CA 1
ATOM 3211 C C . SER A 1 393 ? 9.720 -1.193 23.001 1.00 82.12 393 SER A C 1
ATOM 3213 O O . SER A 1 393 ? 10.797 -1.276 22.400 1.00 82.12 393 SER A O 1
ATOM 3215 N N . ASP A 1 394 ? 9.537 -1.802 24.175 1.00 78.12 394 ASP A N 1
ATOM 3216 C CA . ASP A 1 394 ? 10.582 -2.528 24.914 1.00 78.12 394 ASP A CA 1
ATOM 3217 C C . ASP A 1 394 ? 11.191 -3.686 24.117 1.00 78.12 394 ASP A C 1
ATOM 3219 O O . ASP A 1 394 ? 12.346 -4.084 24.314 1.00 78.12 394 ASP A O 1
ATOM 3223 N N . ARG A 1 395 ? 10.431 -4.256 23.177 1.00 70.62 395 ARG A N 1
ATOM 3224 C CA . ARG A 1 395 ? 10.928 -5.311 22.288 1.00 70.62 395 ARG A CA 1
ATOM 3225 C C . ARG A 1 395 ? 12.028 -4.809 21.348 1.00 70.62 395 ARG A C 1
ATOM 3227 O O . ARG A 1 395 ? 12.942 -5.580 21.044 1.00 70.62 395 ARG A O 1
ATOM 3234 N N . ALA A 1 396 ? 11.959 -3.556 20.894 1.00 66.38 396 ALA A N 1
ATOM 3235 C CA . ALA A 1 396 ? 13.021 -2.947 20.094 1.00 66.38 396 ALA A CA 1
ATOM 3236 C C . ALA A 1 396 ? 14.255 -2.636 20.945 1.00 66.38 396 ALA A C 1
ATOM 3238 O O . ALA A 1 396 ? 15.366 -2.958 20.515 1.00 66.38 396 ALA A O 1
ATOM 3239 N N . ILE A 1 397 ? 14.053 -2.118 22.163 1.00 65.31 397 ILE A N 1
ATOM 3240 C CA . ILE A 1 397 ? 15.131 -1.821 23.122 1.00 65.31 397 ILE A CA 1
ATOM 3241 C C . ILE A 1 397 ? 15.942 -3.085 23.417 1.00 65.31 397 ILE A C 1
ATOM 3243 O O . ILE A 1 397 ? 17.158 -3.100 23.228 1.00 65.31 397 ILE A O 1
ATOM 3247 N N . ARG A 1 398 ? 15.272 -4.193 23.762 1.00 66.50 398 ARG A N 1
ATOM 3248 C CA . ARG A 1 398 ? 15.930 -5.488 24.028 1.00 66.50 398 ARG A CA 1
ATOM 3249 C C . ARG A 1 398 ? 16.719 -6.046 22.843 1.00 66.50 398 ARG A C 1
ATOM 3251 O O . ARG A 1 398 ? 17.607 -6.867 23.036 1.00 66.50 398 ARG A O 1
ATOM 3258 N N . LYS A 1 399 ? 16.403 -5.624 21.617 1.00 63.56 399 LYS A N 1
ATOM 3259 C CA . LYS A 1 399 ? 17.102 -6.031 20.387 1.00 63.56 399 LYS A CA 1
ATOM 3260 C C . LYS A 1 399 ? 18.166 -5.020 19.938 1.00 63.56 399 LYS A C 1
ATOM 3262 O O . LYS A 1 399 ? 18.642 -5.131 18.810 1.00 63.56 399 LYS A O 1
ATOM 3267 N N . GLY A 1 400 ? 18.501 -4.027 20.768 1.00 58.66 400 GLY A N 1
ATOM 3268 C CA . GLY A 1 400 ? 19.463 -2.972 20.433 1.00 58.66 400 GLY A CA 1
ATOM 3269 C C . GLY A 1 400 ? 19.027 -2.098 19.253 1.00 58.66 400 GLY A C 1
ATOM 3270 O O . GLY A 1 400 ? 19.867 -1.514 18.572 1.00 58.66 400 GLY A O 1
ATOM 3271 N N . LYS A 1 401 ? 17.722 -2.042 18.951 1.00 61.25 401 LYS A N 1
ATOM 3272 C CA . LYS A 1 401 ? 17.185 -1.248 17.841 1.00 61.25 401 LYS A CA 1
ATOM 3273 C C . LYS A 1 401 ? 16.823 0.155 18.313 1.00 61.25 401 LYS A C 1
ATOM 3275 O O . LYS A 1 401 ? 16.378 0.349 19.440 1.00 61.25 401 LYS A O 1
ATOM 3280 N N . ARG A 1 402 ? 16.963 1.133 17.412 1.00 52.88 402 ARG A N 1
ATOM 3281 C CA . ARG A 1 402 ? 16.518 2.511 17.644 1.00 52.88 402 ARG A CA 1
ATOM 3282 C C . ARG A 1 402 ? 15.003 2.522 17.870 1.00 52.88 402 ARG A C 1
ATOM 3284 O O . ARG A 1 402 ? 14.257 2.090 16.992 1.00 52.88 402 ARG A O 1
ATOM 3291 N N . VAL A 1 403 ? 14.570 3.013 19.028 1.00 58.00 403 VAL A N 1
ATOM 3292 C CA . VAL A 1 403 ? 13.156 3.279 19.312 1.00 58.00 403 VAL A CA 1
ATOM 3293 C C . VAL A 1 403 ? 12.778 4.561 18.584 1.00 58.00 403 VAL A C 1
ATOM 3295 O O . VAL A 1 403 ? 13.442 5.588 18.728 1.00 58.00 403 VAL A O 1
ATOM 3298 N N . TYR A 1 404 ? 11.752 4.481 17.748 1.00 55.69 404 TYR A N 1
ATOM 3299 C CA . TYR A 1 404 ? 11.198 5.641 17.062 1.00 55.69 404 TYR A CA 1
ATOM 3300 C C . TYR A 1 404 ? 10.063 6.212 17.916 1.00 55.69 404 TYR A C 1
ATOM 3302 O O . TYR A 1 404 ? 9.300 5.446 18.493 1.00 55.69 404 TYR A O 1
ATOM 3310 N N . SER A 1 405 ? 9.906 7.536 17.950 1.00 65.62 405 SER A N 1
ATOM 3311 C CA . SER A 1 405 ? 8.792 8.238 18.618 1.00 65.62 405 SER A CA 1
ATOM 3312 C C . SER A 1 405 ? 7.447 8.090 17.885 1.00 65.62 405 SER A C 1
ATOM 3314 O O . SER A 1 405 ? 6.584 8.962 17.958 1.00 65.62 405 SER A O 1
ATOM 3316 N N . VAL A 1 406 ? 7.295 7.022 17.102 1.00 73.88 406 VAL A N 1
ATOM 3317 C CA . VAL A 1 406 ? 6.093 6.742 16.318 1.00 73.88 406 VAL A CA 1
ATOM 3318 C C . VAL A 1 406 ? 5.039 6.123 17.221 1.00 73.88 406 VAL A C 1
ATOM 3320 O O . VAL A 1 406 ? 5.343 5.245 18.027 1.00 73.88 406 VAL A O 1
ATOM 3323 N N . LEU A 1 407 ? 3.793 6.556 17.056 1.00 86.69 407 LEU A N 1
ATOM 3324 C CA . LEU A 1 407 ? 2.674 6.073 17.861 1.00 86.69 407 LEU A CA 1
ATOM 3325 C C . LEU A 1 407 ? 2.407 4.574 17.640 1.00 86.69 407 LEU A C 1
ATOM 3327 O O . LEU A 1 407 ? 2.016 3.869 18.567 1.00 86.69 407 LEU A O 1
ATOM 3331 N N . PHE A 1 408 ? 2.642 4.069 16.426 1.00 90.00 408 PHE A N 1
ATOM 3332 C CA . PHE A 1 408 ? 2.344 2.686 16.051 1.00 90.00 408 PHE A CA 1
ATOM 3333 C C . PHE A 1 408 ? 3.592 1.931 15.580 1.00 90.00 408 PHE A C 1
ATOM 3335 O O . PHE A 1 408 ? 3.870 1.879 14.377 1.00 90.00 408 PHE A O 1
ATOM 3342 N N . PRO A 1 409 ? 4.352 1.304 16.493 1.00 85.12 409 PRO A N 1
ATOM 3343 C CA . PRO A 1 409 ? 5.412 0.393 16.100 1.00 85.12 409 PRO A CA 1
ATOM 3344 C C . PRO A 1 409 ? 4.856 -0.905 15.488 1.00 85.12 409 PRO A C 1
ATOM 3346 O O . PRO A 1 409 ? 3.767 -1.390 15.824 1.00 85.12 409 PRO A O 1
ATOM 3349 N N . ASP A 1 410 ? 5.637 -1.514 14.597 1.00 78.25 410 ASP A N 1
ATOM 3350 C CA . ASP A 1 410 ? 5.398 -2.868 14.105 1.00 78.25 410 ASP A CA 1
ATOM 3351 C C . ASP A 1 410 ? 5.591 -3.908 15.225 1.00 78.25 410 ASP A C 1
ATOM 3353 O O . ASP A 1 410 ? 5.987 -3.602 16.350 1.00 78.25 410 ASP A O 1
ATOM 3357 N N . SER A 1 411 ? 5.337 -5.186 14.934 1.00 70.75 411 SER A N 1
ATOM 3358 C CA . SER A 1 411 ? 5.535 -6.258 15.920 1.00 70.75 411 SER A CA 1
ATOM 3359 C C . SER A 1 411 ? 6.983 -6.384 16.417 1.00 70.75 411 SER A C 1
ATOM 3361 O O . SER A 1 411 ? 7.219 -7.073 17.406 1.00 70.75 411 SER A O 1
ATOM 3363 N N . ASN A 1 412 ? 7.964 -5.768 15.749 1.00 69.44 412 ASN A N 1
ATOM 3364 C CA . ASN A 1 412 ? 9.369 -5.763 16.149 1.00 69.44 412 ASN A CA 1
ATOM 3365 C C . ASN A 1 412 ? 9.782 -4.511 16.940 1.00 69.44 412 ASN A C 1
ATOM 3367 O O . ASN A 1 412 ? 10.963 -4.416 17.286 1.00 69.44 412 ASN A O 1
ATOM 3371 N N . GLY A 1 413 ? 8.857 -3.586 17.215 1.00 68.31 413 GLY A N 1
ATOM 3372 C CA . GLY A 1 413 ? 9.137 -2.323 17.902 1.00 68.31 413 GLY A CA 1
ATOM 3373 C C . GLY A 1 413 ? 9.759 -1.247 16.997 1.00 68.31 413 GLY A C 1
ATOM 3374 O O . GLY A 1 413 ? 10.363 -0.298 17.486 1.00 68.31 413 GLY A O 1
ATOM 3375 N N . THR A 1 414 ? 9.684 -1.404 15.673 1.00 74.62 414 THR A N 1
ATOM 3376 C CA . THR A 1 414 ? 10.232 -0.459 14.682 1.00 74.62 414 THR A CA 1
ATOM 3377 C C . THR A 1 414 ? 9.126 0.314 13.968 1.00 74.62 414 THR A C 1
ATOM 3379 O O . THR A 1 414 ? 7.960 -0.053 14.063 1.00 74.62 414 THR A O 1
ATOM 3382 N N . ALA A 1 415 ? 9.465 1.385 13.243 1.00 79.81 415 ALA A N 1
ATOM 3383 C CA . ALA A 1 415 ? 8.472 2.141 12.482 1.00 79.81 415 ALA A CA 1
ATOM 3384 C C . ALA A 1 415 ? 7.724 1.253 11.473 1.00 79.81 415 ALA A C 1
ATOM 3386 O O . ALA A 1 415 ? 8.333 0.497 10.710 1.00 79.81 415 ALA A O 1
ATOM 3387 N N . MET A 1 416 ? 6.394 1.349 11.473 1.00 84.88 416 MET A N 1
ATOM 3388 C CA . MET A 1 416 ? 5.530 0.543 10.616 1.00 84.88 416 MET A CA 1
ATOM 3389 C C . MET A 1 416 ? 5.745 0.886 9.137 1.00 84.88 416 MET A C 1
ATOM 3391 O O . MET A 1 416 ? 5.749 2.054 8.750 1.00 84.88 416 MET A O 1
ATOM 3395 N N . THR A 1 417 ? 5.897 -0.126 8.281 1.00 84.69 417 THR A N 1
ATOM 3396 C CA . THR A 1 417 ? 5.984 0.042 6.819 1.00 84.69 417 THR A CA 1
ATOM 3397 C C . THR A 1 417 ? 4.594 0.052 6.174 1.00 84.69 417 THR A C 1
ATOM 3399 O O . THR A 1 417 ? 3.611 -0.348 6.799 1.00 84.69 417 THR A O 1
ATOM 3402 N N . TYR A 1 418 ? 4.491 0.478 4.909 1.00 79.81 418 TYR A N 1
ATOM 3403 C CA . TYR A 1 418 ? 3.239 0.375 4.142 1.00 79.81 418 TYR A CA 1
ATOM 3404 C C . TYR A 1 418 ? 2.699 -1.058 4.093 1.00 79.81 418 TYR A C 1
ATOM 3406 O O . TYR A 1 418 ? 1.513 -1.272 4.336 1.00 79.81 418 TYR A O 1
ATOM 3414 N N . ASP A 1 419 ? 3.574 -2.033 3.829 1.00 78.38 419 ASP A N 1
ATOM 3415 C CA . ASP A 1 419 ? 3.196 -3.447 3.769 1.00 78.38 419 ASP A CA 1
ATOM 3416 C C . ASP A 1 419 ? 2.696 -3.946 5.130 1.00 78.38 419 ASP A C 1
ATOM 3418 O O . ASP A 1 419 ? 1.689 -4.650 5.187 1.00 78.38 419 ASP A O 1
ATOM 3422 N N . ALA A 1 420 ? 3.348 -3.530 6.224 1.00 83.75 420 ALA A N 1
ATOM 3423 C CA . ALA A 1 420 ? 2.952 -3.901 7.579 1.00 83.75 420 ALA A CA 1
ATOM 3424 C C . ALA A 1 420 ? 1.575 -3.336 7.950 1.00 83.75 420 ALA A C 1
ATOM 3426 O O . ALA A 1 420 ? 0.734 -4.085 8.437 1.00 83.75 420 ALA A O 1
ATOM 3427 N N . LEU A 1 421 ? 1.310 -2.053 7.668 1.00 90.69 421 LEU A N 1
ATOM 3428 C CA . LEU A 1 421 ? -0.020 -1.472 7.882 1.00 90.69 421 LEU A CA 1
ATOM 3429 C C . LEU A 1 421 ? -1.075 -2.180 7.024 1.00 90.69 421 LEU A C 1
ATOM 3431 O O . LEU A 1 421 ? -2.139 -2.542 7.516 1.00 90.69 421 LEU A O 1
ATOM 3435 N N . GLY A 1 422 ? -0.776 -2.403 5.740 1.00 88.25 422 GLY A N 1
ATOM 3436 C CA . GLY A 1 422 ? -1.679 -3.108 4.836 1.00 88.25 422 GLY A CA 1
ATOM 3437 C C . GLY A 1 422 ? -2.021 -4.511 5.336 1.00 88.25 422 GLY A C 1
ATOM 3438 O O . GLY A 1 422 ? -3.174 -4.922 5.237 1.00 88.25 422 GLY A O 1
ATOM 3439 N N . GLN A 1 423 ? -1.041 -5.222 5.897 1.00 85.44 423 GLN A N 1
ATOM 3440 C CA . GLN A 1 423 ? -1.252 -6.542 6.479 1.00 85.44 423 GLN A CA 1
ATOM 3441 C C . GLN A 1 423 ? -2.060 -6.480 7.775 1.00 85.44 423 GLN A C 1
ATOM 3443 O O . GLN A 1 423 ? -2.997 -7.252 7.914 1.00 85.44 423 GLN A O 1
ATOM 3448 N N . ILE A 1 424 ? -1.774 -5.527 8.668 1.00 90.94 424 ILE A N 1
ATOM 3449 C CA . ILE A 1 424 ? -2.545 -5.320 9.905 1.00 90.94 424 ILE A CA 1
ATOM 3450 C C . ILE A 1 424 ? -4.033 -5.134 9.600 1.00 90.94 424 ILE A C 1
ATOM 3452 O O . ILE A 1 424 ? -4.866 -5.768 10.240 1.00 90.94 424 ILE A O 1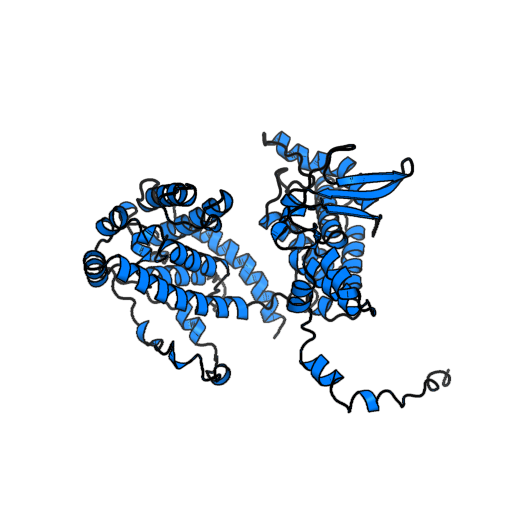
ATOM 3456 N N . ILE A 1 425 ? -4.373 -4.310 8.604 1.00 94.50 425 ILE A N 1
ATOM 3457 C CA . ILE A 1 425 ? -5.775 -4.064 8.244 1.00 94.50 425 ILE A CA 1
ATOM 3458 C C . ILE A 1 425 ? -6.415 -5.277 7.564 1.00 94.50 425 ILE A C 1
ATOM 3460 O O . ILE A 1 425 ? -7.560 -5.604 7.870 1.00 94.50 425 ILE A O 1
ATOM 3464 N N . ARG A 1 426 ? -5.688 -5.995 6.699 1.00 87.81 426 ARG A N 1
ATOM 3465 C CA . ARG A 1 426 ? -6.206 -7.242 6.114 1.00 87.81 426 ARG A CA 1
ATOM 3466 C C . ARG A 1 426 ? -6.424 -8.323 7.168 1.00 87.81 426 ARG A C 1
ATOM 3468 O O . ARG A 1 426 ? -7.445 -8.991 7.134 1.00 87.81 426 ARG A O 1
ATOM 3475 N N . ASP A 1 427 ? -5.517 -8.471 8.126 1.00 82.62 427 ASP A N 1
ATOM 3476 C CA . ASP A 1 427 ? -5.675 -9.439 9.212 1.00 82.62 427 ASP A CA 1
ATOM 3477 C C . ASP A 1 427 ? -6.829 -9.049 10.139 1.00 82.62 427 ASP A C 1
ATOM 3479 O O . ASP A 1 427 ? -7.624 -9.906 10.519 1.00 82.62 427 ASP A O 1
ATOM 3483 N N . PHE A 1 428 ? -6.958 -7.757 10.460 1.00 91.88 428 PHE A N 1
ATOM 3484 C CA . PHE A 1 428 ? -8.070 -7.238 11.252 1.00 91.88 428 PHE A CA 1
ATOM 3485 C C . PHE A 1 428 ? -9.415 -7.502 10.568 1.00 91.88 428 PHE A C 1
ATOM 3487 O O . PHE A 1 428 ? -10.320 -8.052 11.186 1.00 91.88 428 PHE A O 1
ATOM 3494 N N . THR A 1 429 ? -9.547 -7.160 9.286 1.00 91.25 429 THR A N 1
ATOM 3495 C CA . THR A 1 429 ? -10.792 -7.384 8.537 1.00 91.25 429 THR A CA 1
ATOM 3496 C C . THR A 1 429 ? -11.044 -8.872 8.324 1.00 91.25 429 THR A C 1
ATOM 3498 O O . THR A 1 429 ? -12.161 -9.329 8.508 1.00 91.25 429 THR A O 1
ATOM 3501 N N . ARG A 1 430 ? -10.020 -9.691 8.076 1.00 86.50 430 ARG A N 1
ATOM 3502 C CA . ARG A 1 430 ? -10.187 -11.150 8.039 1.00 86.50 430 ARG A CA 1
ATOM 3503 C C . ARG A 1 430 ? -10.828 -11.673 9.327 1.00 86.50 430 ARG A C 1
ATOM 3505 O O . ARG A 1 430 ? -11.806 -12.404 9.260 1.00 86.50 430 ARG A O 1
ATOM 3512 N N . LEU A 1 431 ? -10.304 -11.283 10.487 1.00 83.69 431 LEU A N 1
ATOM 3513 C CA . LEU A 1 431 ? -10.781 -11.782 11.779 1.00 83.69 431 LEU A CA 1
ATOM 3514 C C . LEU A 1 431 ? -12.158 -11.247 12.188 1.00 83.69 431 LEU A C 1
ATOM 3516 O O . LEU A 1 431 ? -12.860 -11.939 12.912 1.00 83.69 431 LEU A O 1
ATOM 3520 N N . ASN A 1 432 ? -12.526 -10.038 11.759 1.00 89.38 432 ASN A N 1
ATOM 3521 C CA . ASN A 1 432 ? -13.733 -9.356 12.244 1.00 89.38 432 ASN A CA 1
ATOM 3522 C C . ASN A 1 432 ? -14.843 -9.204 11.193 1.00 89.38 432 ASN A C 1
ATOM 3524 O O . ASN A 1 432 ? -15.931 -8.746 11.523 1.00 89.38 432 ASN A O 1
ATOM 3528 N N . TRP A 1 433 ? -14.572 -9.547 9.933 1.00 88.94 433 TRP A N 1
ATOM 3529 C CA . TRP A 1 433 ? -15.527 -9.462 8.824 1.00 88.94 433 TRP A CA 1
ATOM 3530 C C . TRP A 1 433 ? -15.691 -10.795 8.103 1.00 88.94 433 TRP A C 1
ATOM 3532 O O . TRP A 1 433 ? -16.815 -11.233 7.866 1.00 88.94 433 TRP A O 1
ATOM 3542 N N . VAL A 1 434 ? -14.571 -11.437 7.756 1.00 82.06 434 VAL A N 1
ATOM 3543 C CA . VAL A 1 434 ? -14.585 -12.678 6.970 1.00 82.06 434 VAL A CA 1
ATOM 3544 C C . VAL A 1 434 ? -14.934 -13.877 7.834 1.00 82.06 434 VAL A C 1
ATOM 3546 O O . VAL A 1 434 ? -15.692 -14.724 7.390 1.00 82.06 434 VAL A O 1
ATOM 3549 N N . ILE A 1 435 ? -14.382 -13.976 9.041 1.00 74.50 435 ILE A N 1
ATOM 3550 C CA . ILE A 1 435 ? -14.641 -15.109 9.933 1.00 74.50 435 ILE A CA 1
ATOM 3551 C C . ILE A 1 435 ? -15.917 -14.865 10.741 1.00 74.50 435 ILE A C 1
ATOM 3553 O O . ILE A 1 435 ? -16.050 -13.840 11.406 1.00 74.50 435 ILE A O 1
ATOM 3557 N N . ASP A 1 436 ? -16.832 -15.830 10.704 1.00 79.50 436 ASP A N 1
ATOM 3558 C CA . ASP A 1 436 ? -18.004 -15.859 11.568 1.00 79.50 436 ASP A CA 1
ATOM 3559 C C . ASP A 1 436 ? -17.573 -16.183 13.012 1.00 79.50 436 ASP A C 1
ATOM 3561 O O . ASP A 1 436 ? -16.887 -17.186 13.243 1.00 79.50 436 ASP A O 1
ATOM 3565 N N . PRO A 1 437 ? -17.966 -15.368 14.003 1.00 74.06 437 PRO A N 1
ATOM 3566 C CA . PRO A 1 437 ? -17.510 -15.534 15.378 1.00 74.06 437 PRO A CA 1
ATOM 3567 C C . PRO A 1 437 ? -18.117 -16.739 16.105 1.00 74.06 437 PRO A C 1
ATOM 3569 O O . PRO A 1 437 ? -17.529 -17.225 17.069 1.00 74.06 437 PRO A O 1
ATOM 3572 N N . LEU A 1 438 ? -19.281 -17.225 15.668 1.00 75.94 438 LEU A N 1
ATOM 3573 C CA . LEU A 1 438 ? -19.961 -18.376 16.262 1.00 75.94 438 LEU A CA 1
ATOM 3574 C C . LEU A 1 438 ? -19.367 -19.690 15.756 1.00 75.94 438 LEU A C 1
ATOM 3576 O O . LEU A 1 438 ? -19.229 -20.643 16.521 1.00 75.94 438 LEU A O 1
ATOM 3580 N N . THR A 1 439 ? -19.025 -19.749 14.469 1.00 73.75 439 THR A N 1
ATOM 3581 C CA . THR A 1 439 ? -18.550 -20.985 13.826 1.00 73.75 439 THR A CA 1
ATOM 3582 C C . THR A 1 439 ? -17.031 -21.045 13.671 1.00 73.75 439 THR A C 1
ATOM 3584 O O . THR A 1 439 ? -16.474 -22.132 13.527 1.00 73.75 439 THR A O 1
ATOM 3587 N N . GLY A 1 440 ? -16.345 -19.898 13.690 1.00 70.94 440 GLY A N 1
ATOM 3588 C CA . GLY A 1 440 ? -14.919 -19.787 13.379 1.00 70.94 440 GLY A CA 1
ATOM 3589 C C . GLY A 1 440 ? -14.586 -20.031 11.902 1.00 70.94 440 GLY A C 1
ATOM 3590 O O . GLY A 1 440 ? -13.405 -20.110 11.551 1.00 70.94 440 GLY A O 1
ATOM 3591 N N . LEU A 1 441 ? -15.599 -20.158 11.039 1.00 65.50 441 LEU A N 1
ATOM 3592 C CA . LEU A 1 441 ? -15.448 -20.420 9.611 1.00 65.50 441 LEU A CA 1
ATOM 3593 C C . LEU A 1 441 ? -15.569 -19.125 8.793 1.00 65.50 441 LEU A C 1
ATOM 3595 O O . LEU A 1 441 ? -16.241 -18.188 9.222 1.00 65.50 441 LEU A O 1
ATOM 3599 N N . PRO A 1 442 ? -14.935 -19.047 7.610 1.00 63.03 442 PRO A N 1
ATOM 3600 C CA . PRO A 1 442 ? -15.178 -17.957 6.673 1.00 63.03 442 PRO A CA 1
ATOM 3601 C C . PRO A 1 442 ? -16.648 -17.900 6.237 1.00 63.03 442 PRO A C 1
ATOM 3603 O O . PRO A 1 442 ? -17.231 -18.921 5.878 1.00 63.03 442 PRO A O 1
ATOM 3606 N N . VAL A 1 443 ? -17.224 -16.702 6.230 1.00 72.31 443 VAL A N 1
ATOM 3607 C CA . VAL A 1 443 ? -18.539 -16.405 5.658 1.00 72.31 443 VAL A CA 1
ATOM 3608 C C . VAL A 1 443 ? -18.403 -16.313 4.142 1.00 72.31 443 VAL A C 1
ATOM 3610 O O . VAL A 1 443 ? -17.541 -15.593 3.630 1.00 72.31 443 VAL A O 1
ATOM 3613 N N . GLU A 1 444 ? -19.266 -17.030 3.423 1.00 71.31 444 GLU A N 1
ATOM 3614 C CA . GLU A 1 444 ? -19.273 -17.036 1.961 1.00 71.31 444 GLU A CA 1
ATOM 3615 C C . GLU A 1 444 ? -19.400 -15.610 1.397 1.00 71.31 444 GLU A C 1
ATOM 3617 O O . GLU A 1 444 ? -20.211 -14.804 1.847 1.00 71.31 444 GLU A O 1
ATOM 3622 N N . GLY A 1 445 ? -18.563 -15.291 0.408 1.00 71.25 445 GLY A N 1
ATOM 3623 C CA . GLY A 1 445 ? -18.581 -14.011 -0.303 1.00 71.25 445 GLY A CA 1
ATOM 3624 C C . GLY A 1 445 ? -17.897 -12.839 0.403 1.00 71.25 445 GLY A C 1
ATOM 3625 O O . GLY A 1 445 ? -17.628 -11.830 -0.250 1.00 71.25 445 GLY A O 1
ATOM 3626 N N . ARG A 1 446 ? -17.517 -12.979 1.677 1.00 80.12 446 ARG A N 1
ATOM 3627 C CA . ARG A 1 446 ? -16.750 -11.953 2.392 1.00 80.12 446 ARG A CA 1
ATOM 3628 C C . ARG A 1 446 ? -15.258 -12.114 2.159 1.00 80.12 446 ARG A C 1
ATOM 3630 O O . ARG A 1 446 ? -14.703 -13.204 2.267 1.00 80.12 446 ARG A O 1
ATOM 3637 N N . MET A 1 447 ? -14.584 -10.999 1.897 1.00 78.94 447 MET A N 1
ATOM 3638 C CA . MET A 1 447 ? -13.137 -10.962 1.694 1.00 78.94 447 MET A CA 1
ATOM 3639 C C . MET A 1 447 ? -12.472 -9.927 2.594 1.00 78.94 447 MET A C 1
ATOM 3641 O O . MET A 1 447 ? -13.063 -8.916 2.976 1.00 78.94 447 MET A O 1
ATOM 3645 N N . ALA A 1 448 ? -11.211 -10.184 2.936 1.00 83.69 448 ALA A N 1
ATOM 3646 C CA . ALA A 1 448 ? -10.409 -9.235 3.688 1.00 83.69 448 ALA A CA 1
ATOM 3647 C C . ALA A 1 448 ? -10.035 -8.046 2.798 1.00 83.69 448 ALA A C 1
ATOM 3649 O O . ALA A 1 448 ? -9.733 -8.200 1.613 1.00 83.69 448 ALA A O 1
ATOM 3650 N N . PHE A 1 449 ? -9.984 -6.850 3.377 1.00 85.88 449 PHE A N 1
ATOM 3651 C CA . PHE A 1 449 ? -9.697 -5.630 2.630 1.00 85.88 449 PHE A CA 1
ATOM 3652 C C . PHE A 1 449 ? -8.632 -4.768 3.304 1.00 85.88 449 PHE A C 1
ATOM 3654 O O . PHE A 1 449 ? -8.278 -4.938 4.469 1.00 85.88 449 PHE A O 1
ATOM 3661 N N . GLY A 1 450 ? -8.044 -3.868 2.515 1.00 89.12 450 GLY A N 1
ATOM 3662 C CA . GLY A 1 450 ? -6.951 -3.001 2.947 1.00 89.12 450 GLY A CA 1
ATOM 3663 C C . GLY A 1 450 ? -7.403 -1.608 3.409 1.00 89.12 450 GLY A C 1
ATOM 3664 O O . GLY A 1 450 ? -8.570 -1.247 3.263 1.00 89.12 450 GLY A O 1
ATOM 3665 N N . PRO A 1 451 ? -6.457 -0.766 3.873 1.00 90.56 451 PRO A N 1
ATOM 3666 C CA . PRO A 1 451 ? -6.747 0.565 4.422 1.00 90.56 451 PRO A CA 1
ATOM 3667 C C . PRO A 1 451 ? -7.503 1.488 3.461 1.00 90.56 451 PRO A C 1
ATOM 3669 O O . PRO A 1 451 ? -8.282 2.336 3.880 1.00 90.56 451 PRO A O 1
ATOM 3672 N N . HIS A 1 452 ? -7.258 1.342 2.157 1.00 87.19 452 HIS A N 1
ATOM 3673 C CA . HIS A 1 452 ? -7.881 2.188 1.144 1.00 87.19 452 HIS A CA 1
ATOM 3674 C C . HIS A 1 452 ? -9.395 1.953 1.043 1.00 87.19 452 HIS A C 1
ATOM 3676 O O . HIS A 1 452 ? -10.142 2.910 0.868 1.00 87.19 452 HIS A O 1
ATOM 3682 N N . ALA A 1 453 ? -9.852 0.717 1.250 1.00 89.25 453 ALA A N 1
ATOM 3683 C CA . ALA A 1 453 ? -11.266 0.379 1.153 1.00 89.25 453 ALA A CA 1
ATOM 3684 C C . ALA A 1 453 ? -12.100 0.998 2.293 1.00 89.25 453 ALA A C 1
ATOM 3686 O O . ALA A 1 453 ? -13.255 1.344 2.085 1.00 89.25 453 ALA A O 1
ATOM 3687 N N . ILE A 1 454 ? -11.501 1.255 3.465 1.00 91.06 454 ILE A N 1
ATOM 3688 C CA . ILE A 1 454 ? -12.151 1.994 4.568 1.00 91.06 454 ILE A CA 1
ATOM 3689 C C . ILE A 1 454 ? -12.568 3.397 4.105 1.00 91.06 454 ILE A C 1
ATOM 3691 O O . ILE A 1 454 ? -13.676 3.854 4.379 1.00 91.06 454 ILE A O 1
ATOM 3695 N N . ARG A 1 455 ? -11.694 4.069 3.344 1.00 90.00 455 ARG A N 1
ATOM 3696 C CA . ARG A 1 455 ? -11.992 5.385 2.764 1.00 90.00 455 ARG A CA 1
ATOM 3697 C C . ARG A 1 455 ? -13.132 5.305 1.748 1.00 90.00 455 ARG A C 1
ATOM 3699 O O . ARG A 1 455 ? -13.955 6.215 1.712 1.00 90.00 455 ARG A O 1
ATOM 3706 N N . ASP A 1 456 ? -13.182 4.236 0.953 1.00 88.81 456 ASP A N 1
ATOM 3707 C CA . ASP A 1 456 ? -14.269 3.998 -0.002 1.00 88.81 456 ASP A CA 1
ATOM 3708 C C . ASP A 1 456 ? -15.612 3.755 0.716 1.00 88.81 456 ASP A C 1
ATOM 3710 O O . ASP A 1 456 ? -16.622 4.353 0.341 1.00 88.81 456 ASP A O 1
ATOM 3714 N N . ILE A 1 457 ? -15.615 2.964 1.797 1.00 90.44 457 ILE A N 1
ATOM 3715 C CA . ILE A 1 457 ? -16.800 2.683 2.625 1.00 90.44 457 ILE A CA 1
ATOM 3716 C C . ILE A 1 457 ? -17.355 3.965 3.251 1.00 90.44 457 ILE A C 1
ATOM 3718 O O . ILE A 1 457 ? -18.549 4.238 3.139 1.00 90.44 457 ILE A O 1
ATOM 3722 N N . LEU A 1 458 ? -16.502 4.785 3.870 1.00 89.00 458 LEU A N 1
ATOM 3723 C CA . LEU A 1 458 ? -16.932 6.020 4.535 1.00 89.00 458 LEU A CA 1
ATOM 3724 C C . LEU A 1 458 ? -17.441 7.073 3.556 1.00 89.00 458 LEU A C 1
ATOM 3726 O O . LEU A 1 458 ? -18.451 7.724 3.821 1.00 89.00 458 LEU A O 1
ATOM 3730 N N . ALA A 1 459 ? -16.764 7.227 2.417 1.00 87.44 459 ALA A N 1
ATOM 3731 C CA . ALA A 1 459 ? -17.221 8.121 1.362 1.00 87.44 459 ALA A CA 1
ATOM 3732 C C . ALA A 1 459 ? -18.599 7.692 0.842 1.00 87.44 459 ALA A C 1
ATOM 3734 O O . ALA A 1 459 ? -19.500 8.522 0.738 1.00 87.44 459 ALA A O 1
ATOM 3735 N N . THR A 1 460 ? -18.768 6.394 0.579 1.00 87.12 460 THR A N 1
ATOM 3736 C CA . THR A 1 460 ? -20.032 5.819 0.105 1.00 87.12 460 THR A CA 1
ATOM 3737 C C . THR A 1 460 ? -21.134 5.988 1.141 1.00 87.12 460 THR A C 1
ATOM 3739 O O . THR A 1 460 ? -22.228 6.413 0.785 1.00 87.12 460 THR A O 1
ATOM 3742 N N . HIS A 1 461 ? -20.844 5.745 2.424 1.00 86.81 461 HIS A N 1
ATOM 3743 C CA . HIS A 1 461 ? -21.800 5.968 3.502 1.00 86.81 461 HIS A CA 1
ATOM 3744 C C . HIS A 1 461 ? -22.284 7.419 3.524 1.00 86.81 461 HIS A C 1
ATOM 3746 O O . HIS A 1 461 ? -23.484 7.637 3.437 1.00 86.81 461 HIS A O 1
ATOM 3752 N N . ILE A 1 462 ? -21.378 8.405 3.553 1.00 84.50 462 ILE A N 1
ATOM 3753 C CA . ILE A 1 462 ? -21.758 9.830 3.577 1.00 84.50 462 ILE A CA 1
ATOM 3754 C C . ILE A 1 462 ? -22.588 10.204 2.352 1.00 84.50 462 ILE A C 1
ATOM 3756 O O . ILE A 1 462 ? -23.627 10.841 2.487 1.00 84.50 462 ILE A O 1
ATOM 3760 N N . VAL A 1 463 ? -22.134 9.827 1.156 1.00 85.94 463 VAL A N 1
ATOM 3761 C CA . VAL A 1 463 ? -22.822 10.181 -0.093 1.00 85.94 463 VAL A CA 1
ATOM 3762 C C . VAL A 1 463 ? -24.206 9.533 -0.169 1.00 85.94 463 VAL A C 1
ATOM 3764 O O . VAL A 1 463 ? -25.132 10.146 -0.703 1.00 85.94 463 VAL A O 1
ATOM 3767 N N . ARG A 1 464 ? -24.364 8.318 0.364 1.00 84.25 464 ARG A N 1
ATOM 3768 C CA . ARG A 1 464 ? -25.633 7.588 0.341 1.00 84.25 464 ARG A CA 1
ATOM 3769 C C . ARG A 1 464 ? -26.610 8.059 1.416 1.00 84.25 464 ARG A C 1
ATOM 3771 O O . ARG A 1 464 ? -27.788 8.201 1.110 1.00 84.25 464 ARG A O 1
ATOM 3778 N N . THR A 1 465 ? -26.151 8.293 2.646 1.00 81.31 465 THR A N 1
ATOM 3779 C CA . THR A 1 465 ? -27.040 8.587 3.784 1.00 81.31 465 THR A CA 1
ATOM 3780 C C . THR A 1 465 ? -27.342 10.070 3.962 1.00 81.31 465 THR A C 1
ATOM 3782 O O . THR A 1 465 ? -28.399 10.410 4.488 1.00 81.31 465 THR A O 1
ATOM 3785 N N . ALA A 1 466 ? -26.463 10.971 3.513 1.00 78.81 466 ALA A N 1
ATOM 3786 C CA . ALA A 1 466 ? -26.757 12.398 3.532 1.00 78.81 466 ALA A CA 1
ATOM 3787 C C . ALA A 1 466 ? -27.647 12.778 2.339 1.00 78.81 466 ALA A C 1
ATOM 3789 O O . ALA A 1 466 ? -27.304 12.542 1.177 1.00 78.81 466 ALA A O 1
ATOM 3790 N N . THR A 1 467 ? -28.792 13.393 2.637 1.00 75.25 467 THR A N 1
ATOM 3791 C CA . THR A 1 467 ? -29.800 13.803 1.647 1.00 75.25 467 THR A CA 1
ATOM 3792 C C . THR A 1 467 ? -29.619 15.238 1.155 1.00 75.25 467 THR A C 1
ATOM 3794 O O . THR A 1 467 ? -30.308 15.655 0.230 1.00 75.25 467 THR A O 1
ATOM 3797 N N . ASP A 1 468 ? -28.721 16.009 1.768 1.00 82.00 468 ASP A N 1
ATOM 3798 C CA . ASP A 1 468 ? -28.465 17.400 1.409 1.00 82.00 468 ASP A CA 1
ATOM 3799 C C . ASP A 1 468 ? -27.364 17.555 0.351 1.00 82.00 468 ASP A C 1
ATOM 3801 O O . ASP A 1 468 ? -26.498 16.693 0.168 1.00 82.00 468 ASP A O 1
ATOM 3805 N N . GLU A 1 469 ? -27.376 18.700 -0.336 1.00 75.50 469 GLU A N 1
ATOM 3806 C CA . GLU A 1 469 ? -26.416 19.020 -1.398 1.00 75.50 469 GLU A CA 1
ATOM 3807 C C . GLU A 1 469 ? -24.958 19.008 -0.907 1.00 75.50 469 GLU A C 1
ATOM 3809 O O . GLU A 1 469 ? -24.068 18.661 -1.682 1.00 75.50 469 GLU A O 1
ATOM 3814 N N . GLY A 1 470 ? -24.730 19.271 0.389 1.00 84.00 470 GLY A N 1
ATOM 3815 C CA . GLY A 1 470 ? -23.414 19.316 1.033 1.00 84.00 470 GLY A CA 1
ATOM 3816 C C . GLY A 1 470 ? -22.749 17.955 1.276 1.00 84.00 470 GLY A C 1
ATOM 3817 O O . GLY A 1 470 ? -21.642 17.890 1.823 1.00 84.00 470 GLY A O 1
ATOM 3818 N N . ARG A 1 471 ? -23.392 16.839 0.907 1.00 83.25 471 ARG A N 1
ATOM 3819 C CA . ARG A 1 471 ? -22.850 15.481 1.108 1.00 83.25 471 ARG A CA 1
ATOM 3820 C C . ARG A 1 471 ? -21.496 15.258 0.433 1.00 83.25 471 ARG A C 1
ATOM 3822 O O . ARG A 1 471 ? -20.639 14.554 0.971 1.00 83.25 471 ARG A O 1
ATOM 3829 N N . TRP A 1 472 ? -21.281 15.867 -0.732 1.00 86.56 472 TRP A N 1
ATOM 3830 C CA . TRP A 1 472 ? -20.051 15.695 -1.502 1.00 86.56 472 TRP A CA 1
ATOM 3831 C C . TRP A 1 472 ? -18.882 16.439 -0.861 1.00 86.56 472 TRP A C 1
ATOM 3833 O O . TRP A 1 472 ? -17.777 15.906 -0.788 1.00 86.56 472 TRP A O 1
ATOM 3843 N N . GLU A 1 473 ? -19.141 17.641 -0.359 1.00 85.44 473 GLU A N 1
ATOM 3844 C CA . GLU A 1 473 ? -18.213 18.492 0.376 1.00 85.44 473 GLU A CA 1
ATOM 3845 C C . GLU A 1 473 ? -17.833 17.829 1.700 1.00 85.44 473 GLU A C 1
ATOM 3847 O O . GLU A 1 473 ? -16.650 17.742 2.023 1.00 85.44 473 GLU A O 1
ATOM 3852 N N . ARG A 1 474 ? -18.806 17.266 2.430 1.00 82.31 474 ARG A N 1
ATOM 3853 C CA . ARG A 1 474 ? -18.538 16.485 3.650 1.00 82.31 474 ARG A CA 1
ATOM 3854 C C . ARG A 1 474 ? -17.627 15.295 3.373 1.00 82.31 474 ARG A C 1
ATOM 3856 O O . ARG A 1 474 ? -16.639 15.112 4.083 1.00 82.31 474 ARG A O 1
ATOM 3863 N N . ALA A 1 475 ? -17.923 14.514 2.333 1.00 85.19 475 ALA A N 1
ATOM 3864 C CA . ALA A 1 475 ? -17.081 13.389 1.941 1.00 85.19 475 ALA A CA 1
ATOM 3865 C C . ALA A 1 475 ? -15.673 13.864 1.541 1.00 85.19 475 ALA A C 1
ATOM 3867 O O . ALA A 1 475 ? -14.680 13.315 2.017 1.00 85.19 475 ALA A O 1
ATOM 3868 N N . ALA A 1 476 ? -15.567 14.914 0.724 1.00 84.12 476 ALA A N 1
ATOM 3869 C CA . ALA A 1 476 ? -14.294 15.477 0.275 1.00 84.12 476 ALA A CA 1
ATOM 3870 C C . ALA A 1 476 ? -13.428 15.978 1.441 1.00 84.12 47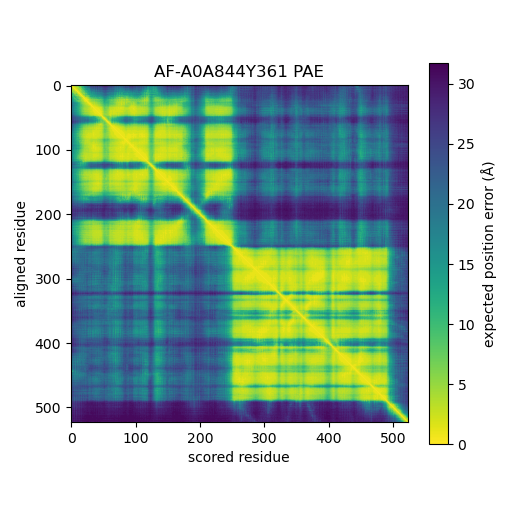6 ALA A C 1
ATOM 3872 O O . ALA A 1 476 ? -12.242 15.636 1.510 1.00 84.12 476 ALA A O 1
ATOM 3873 N N . ASN A 1 477 ? -14.036 16.695 2.389 1.00 81.25 477 ASN A N 1
ATOM 3874 C CA . ASN A 1 477 ? -13.385 17.168 3.606 1.00 81.25 477 ASN A CA 1
ATOM 3875 C C . ASN A 1 477 ? -12.916 15.998 4.474 1.00 81.25 477 ASN A C 1
ATOM 3877 O O . ASN A 1 477 ? -11.763 15.977 4.907 1.00 81.25 477 ASN A O 1
ATOM 3881 N N . LEU A 1 478 ? -13.762 14.977 4.662 1.00 83.12 478 LEU A N 1
ATOM 3882 C CA . LEU A 1 478 ? -13.380 13.775 5.404 1.00 83.12 478 LEU A CA 1
ATOM 3883 C C . LEU A 1 478 ? -12.198 13.052 4.744 1.00 83.12 478 LEU A C 1
ATOM 3885 O O . LEU A 1 478 ? -11.325 12.543 5.434 1.00 83.12 478 LEU A O 1
ATOM 3889 N N . LEU A 1 479 ? -12.162 12.989 3.416 1.00 84.12 479 LEU A N 1
ATOM 3890 C CA . LEU A 1 479 ? -11.131 12.295 2.641 1.00 84.12 479 LEU A CA 1
ATOM 3891 C C . LEU A 1 479 ? -9.862 13.139 2.424 1.00 84.12 479 LEU A C 1
ATOM 3893 O O . LEU A 1 479 ? -8.905 12.622 1.829 1.00 84.12 479 LEU A O 1
ATOM 3897 N N . GLN A 1 480 ? -9.851 14.409 2.843 1.00 86.31 480 GLN A N 1
ATOM 3898 C CA . GLN A 1 480 ? -8.805 15.390 2.530 1.00 86.31 480 GLN A CA 1
ATOM 3899 C C . GLN A 1 480 ? -8.492 15.395 1.019 1.00 86.31 480 GLN A C 1
ATOM 3901 O O . GLN A 1 480 ? -7.375 15.085 0.571 1.00 86.31 480 GLN A O 1
ATOM 3906 N N . THR A 1 481 ? -9.534 15.604 0.210 1.00 82.38 481 THR A N 1
ATOM 3907 C CA . THR A 1 481 ? -9.483 15.593 -1.261 1.00 82.38 481 THR A CA 1
ATOM 3908 C C . THR A 1 481 ? -10.486 16.586 -1.858 1.00 82.38 481 THR A C 1
ATOM 3910 O O . THR A 1 481 ? -11.167 17.284 -1.118 1.00 82.38 481 THR A O 1
ATOM 3913 N N . SER A 1 482 ? -10.567 16.689 -3.189 1.00 81.75 482 SER A N 1
ATOM 3914 C CA . SER A 1 482 ? -11.511 17.594 -3.853 1.00 81.75 482 SER A CA 1
ATOM 3915 C C . SER A 1 482 ? -12.865 16.928 -4.110 1.00 81.75 482 SER A C 1
ATOM 3917 O O . SER A 1 482 ? -12.948 15.721 -4.356 1.00 81.75 482 SER A O 1
ATOM 3919 N N . VAL A 1 483 ? -13.935 17.729 -4.135 1.00 82.56 483 VAL A N 1
ATOM 3920 C CA . VAL A 1 483 ? -15.290 17.277 -4.505 1.00 82.56 483 VAL A CA 1
ATOM 3921 C C . VAL A 1 483 ? -15.300 16.613 -5.883 1.00 82.56 483 VAL A C 1
ATOM 3923 O O . VAL A 1 483 ? -15.949 15.585 -6.070 1.00 82.56 483 VAL A O 1
ATOM 3926 N N . ALA A 1 484 ? -14.531 17.148 -6.836 1.00 81.00 484 ALA A N 1
ATOM 3927 C CA . ALA A 1 484 ? -14.390 16.569 -8.169 1.00 81.00 484 ALA A CA 1
ATOM 3928 C C . ALA A 1 484 ? -13.831 15.136 -8.124 1.00 81.00 484 ALA A C 1
ATOM 3930 O O . ALA A 1 484 ? -14.360 14.254 -8.797 1.00 81.00 484 ALA A O 1
ATOM 3931 N N . MET A 1 485 ? -12.817 14.874 -7.290 1.00 77.38 485 MET A N 1
ATOM 3932 C CA . MET A 1 485 ? -12.259 13.528 -7.119 1.00 77.38 485 MET A CA 1
ATOM 3933 C C . MET A 1 485 ? -13.247 12.566 -6.453 1.00 77.38 485 MET A C 1
ATOM 3935 O O . MET A 1 485 ? -13.313 11.402 -6.847 1.00 77.38 485 MET A O 1
ATOM 3939 N N . VAL A 1 486 ? -14.028 13.036 -5.474 1.00 80.06 486 VAL A N 1
ATOM 3940 C CA . VAL A 1 486 ? -15.089 12.229 -4.847 1.00 80.06 486 VAL A CA 1
ATOM 3941 C C . VAL A 1 486 ? -16.163 11.882 -5.876 1.00 80.06 486 VAL A C 1
ATOM 3943 O O . VAL A 1 486 ? -16.491 10.712 -6.032 1.00 80.06 486 VAL A O 1
ATOM 3946 N N . LYS A 1 487 ? -16.665 12.858 -6.638 1.00 81.56 487 LYS A N 1
ATOM 3947 C CA . LYS A 1 487 ? -17.667 12.612 -7.684 1.00 81.56 487 LYS A CA 1
ATOM 3948 C C . LYS A 1 487 ? -17.129 11.677 -8.769 1.00 81.56 487 LYS A C 1
ATOM 3950 O O . LYS A 1 487 ? -17.789 10.707 -9.096 1.00 81.56 487 LYS A O 1
ATOM 3955 N N . ALA A 1 488 ? -15.913 11.876 -9.273 1.00 74.50 488 ALA A N 1
ATOM 3956 C CA . ALA A 1 488 ? -15.345 10.988 -10.293 1.00 74.50 488 ALA A CA 1
ATOM 3957 C C . ALA A 1 488 ? -15.240 9.523 -9.827 1.00 74.50 488 ALA A C 1
ATOM 3959 O O . ALA A 1 488 ? -15.388 8.604 -10.628 1.00 74.50 488 ALA A O 1
ATOM 3960 N N . ARG A 1 489 ? -14.987 9.311 -8.531 1.00 70.62 489 ARG A N 1
ATOM 3961 C CA . ARG A 1 489 ? -14.774 7.987 -7.940 1.00 70.62 489 ARG A CA 1
ATOM 3962 C C . ARG A 1 489 ? -16.059 7.316 -7.445 1.00 70.62 489 ARG A C 1
ATOM 3964 O O . ARG A 1 489 ? -16.177 6.106 -7.574 1.00 70.62 489 ARG A O 1
ATOM 3971 N N . TYR A 1 490 ? -16.996 8.086 -6.890 1.00 65.88 490 TYR A N 1
ATOM 3972 C CA . TYR A 1 490 ? -18.188 7.580 -6.194 1.00 65.88 490 TYR A CA 1
ATOM 3973 C C . TYR A 1 490 ? -19.518 8.051 -6.803 1.00 65.88 490 TYR A C 1
ATOM 3975 O O . TYR A 1 490 ? -20.567 7.592 -6.373 1.00 65.88 490 TYR A O 1
ATOM 3983 N N . ALA A 1 491 ? -19.517 8.916 -7.829 1.00 50.94 491 ALA A N 1
ATOM 3984 C CA . ALA A 1 491 ? -20.712 9.149 -8.659 1.00 50.94 491 ALA A CA 1
ATOM 3985 C C . ALA A 1 491 ? -20.993 7.978 -9.620 1.00 50.94 491 ALA A C 1
ATOM 3987 O O . ALA A 1 491 ? -21.926 8.043 -10.420 1.00 50.94 491 ALA A O 1
ATOM 3988 N N . PHE A 1 492 ? -20.205 6.905 -9.514 1.00 43.94 492 PHE A N 1
ATOM 3989 C CA . PHE A 1 492 ? -20.477 5.589 -10.071 1.00 43.94 492 PHE A CA 1
ATOM 3990 C C . PHE A 1 492 ? -21.542 4.865 -9.217 1.00 43.94 492 PHE A C 1
ATOM 3992 O O . PHE A 1 492 ? -21.335 3.750 -8.750 1.00 43.94 492 PHE A O 1
ATOM 3999 N N . GLU A 1 493 ? -22.711 5.486 -9.009 1.00 44.84 493 GLU A N 1
ATOM 4000 C CA . GLU A 1 493 ? -23.930 4.677 -8.877 1.00 44.84 493 GLU A CA 1
ATOM 4001 C C . GLU A 1 493 ? -23.996 3.853 -10.168 1.00 44.84 493 GLU A C 1
ATOM 4003 O O . GLU A 1 493 ? -23.965 4.437 -11.261 1.00 44.84 493 GLU A O 1
ATOM 4008 N N . LYS A 1 494 ? -23.977 2.514 -10.050 1.00 42.12 494 LYS A N 1
ATOM 4009 C CA . LYS A 1 494 ? -24.017 1.590 -11.193 1.00 42.12 494 LYS A CA 1
ATOM 4010 C C . LYS A 1 494 ? -25.062 2.117 -12.169 1.00 42.12 494 LYS A C 1
ATOM 4012 O O . LYS A 1 494 ? -26.212 2.335 -11.802 1.00 42.12 494 LYS A O 1
ATOM 4017 N N . THR A 1 495 ? -24.651 2.343 -13.411 1.00 40.84 495 THR A N 1
ATOM 4018 C CA . THR A 1 495 ? -25.434 2.992 -14.472 1.00 40.84 495 THR A CA 1
ATOM 4019 C C . THR A 1 495 ? -26.816 2.349 -14.668 1.00 40.84 495 THR A C 1
ATOM 4021 O O . THR A 1 495 ? -27.726 3.009 -15.150 1.00 40.84 495 THR A O 1
ATOM 4024 N N . LEU A 1 496 ? -26.994 1.103 -14.214 1.00 34.19 496 LEU A N 1
ATOM 4025 C CA . LEU A 1 496 ? -28.264 0.380 -14.133 1.00 34.19 496 LEU A CA 1
ATOM 4026 C C . LEU A 1 496 ? -29.253 0.943 -13.098 1.00 34.19 496 LEU A C 1
ATOM 4028 O O . LEU A 1 496 ? -30.426 1.061 -13.419 1.00 34.19 496 LEU A O 1
ATOM 4032 N N . GLU A 1 497 ? -28.819 1.342 -11.898 1.00 38.28 497 GLU A N 1
ATOM 4033 C CA . GLU A 1 497 ? -29.708 1.978 -10.907 1.00 38.28 497 GLU A CA 1
ATOM 4034 C C . GLU A 1 497 ? -30.098 3.387 -11.334 1.00 38.28 497 GLU A C 1
ATOM 4036 O O . GLU A 1 497 ? -31.230 3.809 -11.124 1.00 38.28 497 GLU A O 1
ATOM 4041 N N . ARG A 1 498 ? -29.178 4.114 -11.975 1.00 37.47 498 ARG A N 1
ATOM 4042 C CA . ARG A 1 498 ? -29.474 5.431 -12.543 1.00 37.47 498 ARG A CA 1
ATOM 4043 C C . ARG A 1 498 ? -30.431 5.322 -13.729 1.00 37.47 498 ARG A C 1
ATOM 4045 O O . ARG A 1 498 ? -31.351 6.122 -13.799 1.00 37.47 498 ARG A O 1
ATOM 4052 N N . ALA A 1 499 ? -30.250 4.314 -14.590 1.00 36.16 499 ALA A N 1
ATOM 4053 C CA . ALA A 1 499 ? -31.162 3.998 -15.688 1.00 36.16 499 ALA A CA 1
ATOM 4054 C C . ALA A 1 499 ? -32.550 3.573 -15.176 1.00 36.16 499 ALA A C 1
ATOM 4056 O O . ALA A 1 499 ? -33.550 4.066 -15.685 1.00 36.16 499 ALA A O 1
ATOM 4057 N N . ALA A 1 500 ? -32.607 2.744 -14.126 1.00 35.94 500 ALA A N 1
ATOM 4058 C CA . ALA A 1 500 ? -33.853 2.299 -13.500 1.00 35.94 500 ALA A CA 1
ATOM 4059 C C . ALA A 1 500 ? -34.590 3.435 -12.767 1.00 35.94 500 ALA A C 1
ATOM 4061 O O . ALA A 1 500 ? -35.807 3.530 -12.867 1.00 35.94 500 ALA A O 1
ATOM 4062 N N . LYS A 1 501 ? -33.865 4.335 -12.085 1.00 39.69 501 LYS A N 1
ATOM 4063 C CA . LYS A 1 501 ? -34.427 5.544 -11.451 1.00 39.69 501 LYS A CA 1
ATOM 4064 C C . LYS A 1 501 ? -34.799 6.638 -12.463 1.00 39.69 501 LYS A C 1
ATOM 4066 O O . LYS A 1 501 ? -35.573 7.523 -12.127 1.00 39.69 501 LYS A O 1
ATOM 4071 N N . SER A 1 502 ? -34.235 6.611 -13.673 1.00 34.78 502 SER A N 1
ATOM 4072 C CA . SER A 1 502 ? -34.591 7.525 -14.771 1.00 34.78 502 SER A CA 1
ATOM 4073 C C . SER A 1 502 ? -35.694 6.986 -15.686 1.00 34.78 502 SER A C 1
ATOM 4075 O O . SER A 1 502 ? -36.074 7.671 -16.635 1.00 34.78 502 SER A O 1
ATOM 4077 N N . ASP A 1 503 ? -36.179 5.766 -15.436 1.00 32.84 503 ASP A N 1
ATOM 4078 C CA . ASP A 1 503 ? -37.289 5.175 -16.173 1.00 32.84 503 ASP A CA 1
ATOM 4079 C C . ASP A 1 503 ? -38.613 5.770 -15.648 1.00 32.84 503 ASP A C 1
ATOM 4081 O O . ASP A 1 503 ? -38.934 5.590 -14.469 1.00 32.84 503 ASP A O 1
ATOM 4085 N N . PRO A 1 504 ? -39.401 6.482 -16.477 1.00 34.12 504 PRO A N 1
ATOM 4086 C CA . PRO A 1 504 ? -40.666 7.094 -16.059 1.00 34.12 504 PRO A CA 1
ATOM 4087 C C . PRO A 1 504 ? -41.715 6.082 -15.559 1.00 34.12 504 PRO A C 1
ATOM 4089 O O . PRO A 1 504 ? -42.732 6.486 -14.992 1.00 34.12 504 PRO A O 1
ATOM 4092 N N . ILE A 1 505 ? -41.482 4.774 -15.728 1.00 35.41 505 ILE A N 1
ATOM 4093 C CA . ILE A 1 505 ? -42.302 3.704 -15.143 1.00 35.41 505 ILE A CA 1
ATOM 4094 C C . ILE A 1 505 ? -42.089 3.583 -13.619 1.00 35.41 505 ILE A C 1
ATOM 4096 O O . ILE A 1 505 ? -43.020 3.204 -12.903 1.00 35.41 505 ILE A O 1
ATOM 4100 N N . PHE A 1 506 ? -40.911 3.941 -13.092 1.00 26.66 506 PHE A N 1
ATOM 4101 C CA . PHE A 1 506 ? -40.579 3.768 -11.670 1.00 26.66 506 PHE A CA 1
ATOM 4102 C C . PHE A 1 506 ? -41.385 4.712 -10.756 1.00 26.66 506 PHE A C 1
ATOM 4104 O O . PHE A 1 506 ? -41.844 4.297 -9.689 1.00 26.66 506 PHE A O 1
ATOM 4111 N N . ASP A 1 507 ? -41.664 5.940 -11.210 1.00 34.16 507 ASP A N 1
ATOM 4112 C CA . ASP A 1 507 ? -42.492 6.917 -10.482 1.00 34.16 507 ASP A CA 1
ATOM 4113 C C . ASP A 1 507 ? -43.984 6.530 -10.437 1.00 34.16 507 ASP A C 1
ATOM 4115 O O . ASP A 1 507 ? -44.710 6.936 -9.526 1.00 34.16 507 ASP A O 1
ATOM 4119 N N . GLN A 1 508 ? -44.465 5.696 -11.369 1.00 31.95 508 GLN A N 1
ATOM 4120 C CA . GLN A 1 508 ? -45.872 5.274 -11.400 1.00 31.95 508 GLN A CA 1
ATOM 4121 C C . GLN A 1 508 ? -46.196 4.130 -10.426 1.00 31.95 508 GLN A C 1
ATOM 4123 O O . GLN A 1 508 ? -47.363 3.961 -10.069 1.00 31.95 508 GLN A O 1
ATOM 4128 N N . GLN A 1 509 ? -45.204 3.374 -9.935 1.00 31.11 509 GLN A N 1
ATOM 4129 C CA . GLN A 1 509 ? -45.449 2.267 -8.996 1.00 31.11 509 GLN A CA 1
ATOM 4130 C C . GLN A 1 509 ? -45.452 2.667 -7.511 1.00 31.11 509 GLN A C 1
ATOM 4132 O O . GLN A 1 509 ? -45.995 1.920 -6.697 1.00 31.11 509 GLN A O 1
ATOM 4137 N N . GLN A 1 510 ? -44.932 3.841 -7.128 1.00 31.19 510 GLN A N 1
ATOM 4138 C CA . GLN A 1 510 ? -44.973 4.290 -5.723 1.00 31.19 510 GLN A CA 1
ATOM 4139 C C . GLN A 1 510 ? -46.228 5.089 -5.336 1.00 31.19 510 GLN A C 1
ATOM 4141 O O . GLN A 1 510 ? -46.498 5.259 -4.148 1.00 31.19 510 GLN A O 1
ATOM 4146 N N . ALA A 1 511 ? -47.055 5.514 -6.295 1.00 28.75 511 ALA A N 1
ATOM 4147 C CA . ALA A 1 511 ? -48.257 6.308 -6.023 1.00 28.75 511 ALA A CA 1
ATOM 4148 C C . ALA A 1 511 ? -49.494 5.489 -5.577 1.00 28.75 511 ALA A C 1
ATOM 4150 O O . ALA A 1 511 ? -50.603 6.019 -5.566 1.00 28.75 511 ALA A O 1
ATOM 4151 N N . GLY A 1 512 ? -49.346 4.211 -5.201 1.00 32.44 512 GLY A N 1
ATOM 4152 C CA . GLY A 1 512 ? -50.504 3.326 -5.017 1.00 32.44 512 GLY A CA 1
ATOM 4153 C C . GLY A 1 512 ? -50.359 2.159 -4.042 1.00 32.44 512 GLY A C 1
ATOM 4154 O O . GLY A 1 512 ? -50.991 1.133 -4.277 1.00 32.44 512 GLY A O 1
ATOM 4155 N N . PHE A 1 513 ? -49.580 2.273 -2.958 1.00 25.67 513 PHE A N 1
ATOM 4156 C CA . PHE A 1 513 ? -49.554 1.229 -1.920 1.00 25.67 513 PHE A CA 1
ATOM 4157 C C . PHE A 1 513 ? -50.074 1.739 -0.565 1.00 25.67 513 PHE A C 1
ATOM 4159 O O . PHE A 1 513 ? -49.397 2.449 0.180 1.00 25.67 513 PHE A O 1
ATOM 4166 N N . ASP A 1 514 ? -51.330 1.386 -0.288 1.00 29.03 514 ASP A N 1
ATOM 4167 C CA . ASP A 1 514 ? -52.136 1.751 0.878 1.00 29.03 514 ASP A CA 1
ATOM 4168 C C . ASP A 1 514 ? -51.583 1.128 2.181 1.00 29.03 514 ASP A C 1
ATOM 4170 O O . ASP A 1 514 ? -51.471 -0.090 2.325 1.00 29.03 514 ASP A O 1
ATOM 4174 N N . ARG A 1 515 ? -51.260 1.974 3.168 1.00 28.25 515 ARG A N 1
ATOM 4175 C CA . ARG A 1 515 ? -50.693 1.617 4.489 1.00 28.25 515 ARG A CA 1
ATOM 4176 C C . ARG A 1 515 ? -51.702 0.979 5.468 1.00 28.25 515 ARG A C 1
ATOM 4178 O O . ARG A 1 515 ? -51.461 0.975 6.674 1.00 28.25 515 ARG A O 1
ATOM 4185 N N . ARG A 1 516 ? -52.830 0.434 5.002 1.00 28.02 516 ARG A N 1
ATOM 4186 C CA . ARG A 1 516 ? -53.917 -0.081 5.866 1.00 28.02 516 ARG A CA 1
ATOM 4187 C C . ARG A 1 516 ? -54.008 -1.604 6.018 1.00 28.02 516 ARG A C 1
ATOM 4189 O O . ARG A 1 516 ? -54.963 -2.082 6.618 1.00 28.02 516 ARG A O 1
ATOM 4196 N N . LEU A 1 517 ? -53.019 -2.374 5.564 1.00 25.41 517 LEU A N 1
ATOM 4197 C CA . LEU A 1 517 ? -53.110 -3.844 5.501 1.00 25.41 517 LEU A CA 1
ATOM 4198 C C . LEU A 1 517 ? -52.137 -4.619 6.416 1.00 25.41 517 LEU A C 1
ATOM 4200 O O . LEU A 1 517 ? -51.699 -5.706 6.060 1.00 25.41 517 LEU A O 1
ATOM 4204 N N . VAL A 1 518 ? -51.807 -4.097 7.608 1.00 25.47 518 VAL A N 1
ATOM 4205 C CA . VAL A 1 518 ? -51.029 -4.857 8.629 1.00 25.47 518 VAL A CA 1
ATOM 4206 C C . VAL A 1 518 ? -51.675 -4.860 10.029 1.00 25.47 518 VAL A C 1
ATOM 4208 O O . VAL A 1 518 ? -51.176 -5.496 10.951 1.00 25.47 518 VAL A O 1
ATOM 4211 N N . LEU A 1 519 ? -52.851 -4.247 10.210 1.00 32.84 519 LEU A N 1
ATOM 4212 C CA . LEU A 1 519 ? -53.655 -4.435 11.425 1.00 32.84 519 LEU A CA 1
ATOM 4213 C C . LEU A 1 519 ? -54.912 -5.239 11.102 1.00 32.84 519 LEU A C 1
ATOM 4215 O O . LEU A 1 519 ? -55.930 -4.686 10.697 1.00 32.84 519 LEU A O 1
ATOM 4219 N N . GLY A 1 520 ? -54.832 -6.549 11.329 1.00 24.06 520 GLY A N 1
ATOM 4220 C CA . GLY A 1 520 ? -56.000 -7.417 11.403 1.00 24.06 520 GLY A CA 1
ATOM 4221 C C . GLY A 1 520 ? -55.769 -8.786 10.781 1.00 24.06 520 GLY A C 1
ATOM 4222 O O . GLY A 1 520 ? -55.701 -8.891 9.562 1.00 24.06 520 GLY A O 1
ATOM 4223 N N . LEU A 1 521 ? -55.771 -9.797 11.662 1.00 21.97 521 LEU A N 1
ATOM 4224 C CA . LEU A 1 521 ? -55.923 -11.249 11.452 1.00 21.97 521 LEU A CA 1
ATOM 4225 C C . LEU A 1 521 ? -54.672 -12.028 11.903 1.00 21.97 521 LEU A C 1
ATOM 4227 O O . LEU A 1 521 ? -53.876 -12.470 11.088 1.00 21.97 521 LEU A O 1
ATOM 4231 N N . ALA A 1 522 ? -54.334 -12.017 13.196 1.00 23.48 522 ALA A N 1
ATOM 4232 C CA . ALA A 1 522 ? -55.033 -12.637 14.338 1.00 23.48 522 ALA A CA 1
ATOM 4233 C C . ALA A 1 522 ? -54.796 -14.150 14.438 1.00 23.48 522 ALA A C 1
ATOM 4235 O O . ALA A 1 522 ? -55.237 -14.893 13.565 1.00 23.48 522 ALA A O 1
ATOM 4236 N N . ARG A 1 523 ? -54.240 -14.596 15.567 1.00 33.22 523 ARG A N 1
ATOM 4237 C CA . ARG A 1 523 ? -54.944 -15.359 16.616 1.00 33.22 523 ARG A CA 1
ATOM 4238 C C . ARG A 1 523 ? -53.960 -15.906 17.635 1.00 33.22 523 ARG A C 1
ATOM 4240 O O . ARG A 1 523 ? -52.933 -16.464 17.205 1.00 33.22 523 ARG A O 1
#

Foldseek 3Di:
DQCVVQVCVVCLVVQLVVLLVVLVVVQDFADCPQVANVVLVVVLVLQQDPDPVQPDDPVSHDDPVNSVLVVVLSRLLLSQCCDDVVSQRVVDRSNLDHCLLLLPPLSLLSSQLSSQVSSFDPPDPDGDARDQAVSNLVSLVVNLCLLPLRRRVQNVPLVPNLVSQDAFQDWRDASVNVVSVVPPPPDCVVVPPPPPPVPDDDDPPVRPTRGGSRHPVLSVCCVVDVSVSSVVSSVVSVVVSVVSVVVNCVVDPQCLQPVVLLPDLASVVLVVQLLVVLVVPQDDCVVCVQSNLLSLLLSLLSVCCLQQVDDLQCSLQFFDDADPDGQKYFDDDVPHTFWIWGWAALVSDPCSQPACLQPHPVRGGTDIDIGTCVSNSSVSLVCSVPRRLVVQQVQCVVVVHDQDSTSRAASNNHRADSVRQFVSQQVSCCVRPQADPVPRHGDPSHHGHGSVVSLVSNLSNQCSVDPDPCSLVVSCSSNVHDSVVSCVVRVPPPVVVVVVVPPPVNVVVVPDDDPPPPPDDDD

Solvent-accessible surface area (backbone atoms only — not comparable to full-atom values): 29698 Å² total; per-residue (Å²): 118,64,64,72,48,54,61,42,52,59,48,44,53,57,47,20,55,50,48,39,54,55,49,60,69,73,46,69,78,62,58,83,80,18,47,37,55,57,52,47,51,51,47,46,52,57,33,54,49,91,49,88,86,54,86,65,59,86,89,66,51,46,50,74,67,58,46,54,53,52,50,53,52,51,53,51,49,49,30,40,37,44,24,43,60,92,78,64,23,67,50,38,57,48,80,74,41,44,70,50,52,63,69,33,62,63,49,50,48,47,50,51,26,42,58,13,45,46,39,33,66,88,91,49,103,57,89,56,68,52,53,78,44,71,68,57,49,49,51,49,49,50,54,38,55,32,25,28,84,86,73,5,59,59,51,76,35,49,86,64,36,58,82,61,56,59,79,32,75,55,71,40,73,78,54,59,44,58,52,62,62,61,73,56,89,71,67,72,78,86,60,81,57,87,84,62,61,85,82,67,83,73,72,81,74,80,60,75,69,38,58,39,58,31,44,64,67,59,49,55,41,44,73,74,38,48,63,58,47,35,41,57,43,29,53,54,50,46,55,51,40,57,52,48,46,52,56,39,53,75,71,48,64,89,50,61,46,46,40,73,44,67,68,42,90,57,24,57,58,60,54,49,51,26,51,56,49,48,63,76,65,53,52,55,54,92,83,36,48,69,59,18,30,52,47,52,50,49,51,50,54,51,48,49,39,68,77,53,34,56,52,77,64,49,62,38,66,35,32,50,39,96,62,96,81,28,35,41,33,84,36,59,63,83,92,43,62,52,13,38,42,35,49,43,63,39,87,72,39,99,54,45,92,81,22,68,76,35,38,51,96,94,54,64,41,58,47,72,45,80,40,64,43,62,93,46,45,22,54,52,48,51,48,34,60,73,67,21,45,57,62,44,41,50,52,9,52,78,67,76,39,77,72,59,67,43,65,49,54,34,100,65,12,34,79,38,48,71,68,54,51,39,47,48,36,26,52,51,32,30,63,40,64,13,31,36,87,89,77,72,42,74,42,86,91,51,44,51,42,44,67,67,54,56,47,52,36,53,37,49,30,38,52,67,66,42,89,55,90,60,22,50,54,53,32,11,61,50,56,72,40,43,48,67,59,45,45,75,68,63,64,65,60,56,68,64,61,54,50,51,72,66,35,79,68,55,69,66,66,71,79,72,78,78,91,76,83,82,80,85,86,84,135

Mean predicted aligned error: 15.73 Å

Radius of gyration: 27.51 Å; Cα contacts (8 Å, |Δi|>4): 640; chains: 1; bounding box: 87×63×71 Å

Secondary structure (DSSP, 8-state):
--HHHHHHHHHHHHHHHHHHHHHHHHSPPPPTTSHHHHHHHHHHHHHH---SSS---GGGSPPHHHHHHHHHHHHHHHHHHHS-GGGTS----GGG--GGGGGSHHHHHHHHHHHHHTTS-TTSSS-PPP---HHHHHHHHHHHHHT-TTT-HHHH-HHHHGGG---EEEEPPP-HHHHHHHTS---GGGG--TTSGGG----GGGGSS--EEE-HHHHHHHHH-HHHHHHHHHHHHHHHHHHHHHHHHHT--TTGGGHHHHHSSSHHHHHHHHHHHHHHTPPPTTT-HHHHHHHHHHHHHHHHHHHH---HHHHHH-BB-SSTTSSEEEEEETTEEEEEEEEE-GGGSTTTTT-GGG--GGG---EEEEEE-GGGHHHHHHHIIIIIHHHHHHHHHHTTPPPP-BSSB-TTSSBPPHHHHHHHHHHHHIIIIIB-TTT-SBPTT-----HHHHHHHHHHHHHHH--STTHHHHHHHHTTS-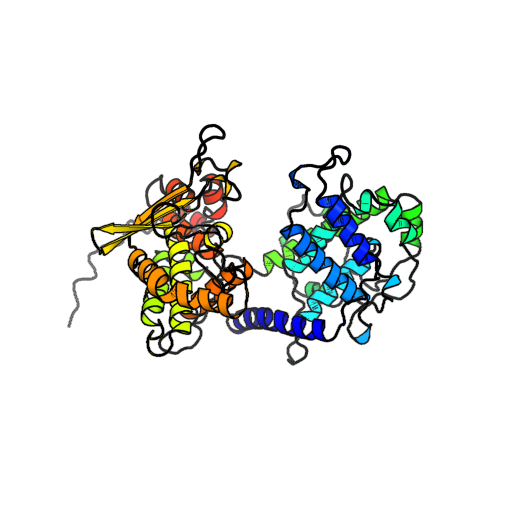HHHHHHHH----HHHHHHHTSTTHHHHSTT--TTSSS----

InterPro domains:
  IPR011010 DNA breaking-rejoining enzyme, catalytic core [SSF56349] (281-468)
  IPR013762 Integrase-like, catalytic domain superfamily [G3DSA:1.10.443.10] (280-498)

Sequence (523 aa):
MYEAKVERQDRDFTRSQDARSKYWKKVPPPARSCPIFNEVEQIVAHKSAIDPELERSPNGAWEKDSAKIFRRHIERFARYACASAELGGLGLEPDRVSLALLLNRKVVLAYIDFCSRLRVDPDEDVPLQPLLTAYDLNFVHFIRMLMHPRYGFITQRSDIFLPMIQADERPLGSCEGLDSIRARKFTFEDFDREEDATRYSKTPEEFGSLGPLVPDDLRARAEDDWLRLVIDTNARLGNMYSYMKRLVEKSRDPFEPVQEILEAERPLDHVTAMIEHAYGALPKQEAQPMLHAIAVRNLLVFLLLCVTCLRSQNIRELLYRSGDGGQIVLDRDGDTPIGLRLHIPWESFKNFSQVDFFGTPDTKRDYERYCHDWWGLAHLFDHYVENCLPLLSDRAIRKGKRVYSVLFPDSNGTAMTYDALGQIIRDFTRLNWVIDPLTGLPVEGRMAFGPHAIRDILATHIVRTATDEGRWERAANLLQTSVAMVKARYAFEKTLERAAKSDPIFDQQQAGFDRRLVLGLAR

pLDDT: mean 73.98, std 19.74, range [21.97, 97.0]